Protein AF-A0A6P0RG04-F1 (afdb_monomer_lite)

Structure (mmCIF, N/CA/C/O backbone):
data_AF-A0A6P0RG04-F1
#
_entry.id   AF-A0A6P0RG04-F1
#
loop_
_atom_site.group_PDB
_atom_site.id
_atom_site.type_symbol
_atom_site.label_atom_id
_atom_site.label_alt_id
_atom_site.label_comp_id
_atom_site.label_asym_id
_atom_site.label_entity_id
_atom_site.label_seq_id
_atom_site.pdbx_PDB_ins_code
_atom_site.Cartn_x
_atom_site.Cartn_y
_atom_site.Cartn_z
_atom_site.occupancy
_atom_site.B_iso_or_equiv
_atom_site.auth_seq_id
_atom_site.auth_comp_id
_atom_site.auth_asym_id
_atom_site.auth_atom_id
_atom_site.pdbx_PDB_model_num
ATOM 1 N N . MET A 1 1 ? -10.138 -7.224 -23.443 1.00 35.28 1 MET A N 1
ATOM 2 C CA . MET A 1 1 ? -9.754 -6.508 -22.217 1.00 35.28 1 MET A CA 1
ATOM 3 C C . MET A 1 1 ? -10.280 -7.332 -21.060 1.00 35.28 1 MET A C 1
ATOM 5 O O . MET A 1 1 ? -11.444 -7.213 -20.702 1.00 35.28 1 MET A O 1
ATOM 9 N N . SER A 1 2 ? -9.482 -8.313 -20.652 1.00 28.98 2 SER A N 1
ATOM 10 C CA . SER A 1 2 ? -9.732 -9.214 -19.529 1.00 28.98 2 SER A CA 1
ATOM 11 C C . SER A 1 2 ? -8.756 -8.822 -18.426 1.00 28.98 2 SER A C 1
ATOM 13 O O . SER A 1 2 ? -7.565 -8.833 -18.699 1.00 28.98 2 SER A O 1
ATOM 15 N N . GLU A 1 3 ? -9.289 -8.433 -17.267 1.00 32.06 3 GLU A N 1
ATOM 16 C CA . GLU A 1 3 ? -8.679 -8.424 -15.921 1.00 32.06 3 GLU A CA 1
ATOM 17 C C . GLU A 1 3 ? -7.145 -8.314 -15.797 1.00 32.06 3 GLU A C 1
ATOM 19 O O . GLU A 1 3 ? -6.532 -9.089 -15.076 1.00 32.06 3 GLU A O 1
ATOM 24 N N . VAL A 1 4 ? -6.527 -7.321 -16.439 1.00 37.62 4 VAL A N 1
ATOM 25 C CA . VAL A 1 4 ? -5.230 -6.774 -16.011 1.00 37.62 4 VAL A CA 1
ATOM 26 C C . VAL A 1 4 ? -5.332 -5.258 -16.156 1.00 37.62 4 VAL A C 1
ATOM 28 O O . VAL A 1 4 ? -5.422 -4.762 -17.278 1.00 37.62 4 VAL A O 1
ATOM 31 N N . SER A 1 5 ? -5.488 -4.570 -15.022 1.00 37.62 5 SER A N 1
ATOM 32 C CA . SER A 1 5 ? -5.301 -3.125 -14.784 1.00 37.62 5 SER A CA 1
ATOM 33 C C . SER A 1 5 ? -6.130 -2.711 -13.556 1.00 37.62 5 SER A C 1
ATOM 35 O O . SER A 1 5 ? -7.053 -1.900 -13.652 1.00 37.62 5 SER A O 1
ATOM 37 N N . THR A 1 6 ? -5.838 -3.292 -12.396 1.00 45.31 6 THR A N 1
ATOM 38 C CA . THR A 1 6 ? -5.985 -2.555 -11.136 1.00 45.31 6 THR A CA 1
ATOM 39 C C . THR A 1 6 ? -4.699 -1.744 -10.983 1.00 45.31 6 THR A C 1
ATOM 41 O O . THR A 1 6 ? -3.629 -2.326 -10.880 1.00 45.31 6 THR A O 1
ATOM 44 N N . ASN A 1 7 ? -4.843 -0.424 -11.133 1.00 57.09 7 ASN A N 1
ATOM 45 C CA . ASN A 1 7 ? -3.926 0.647 -10.727 1.00 57.09 7 ASN A CA 1
ATOM 46 C C . ASN A 1 7 ? -2.467 0.587 -11.184 1.00 57.09 7 ASN A C 1
ATOM 48 O O . ASN A 1 7 ? -1.539 0.480 -10.406 1.00 57.09 7 ASN A O 1
ATOM 52 N N . ILE A 1 8 ? -2.268 0.826 -12.476 1.00 71.19 8 ILE A N 1
ATOM 53 C CA . ILE A 1 8 ? -0.954 1.174 -13.029 1.00 71.19 8 ILE A CA 1
ATOM 54 C C . ILE A 1 8 ? -0.539 2.616 -12.628 1.00 71.19 8 ILE A C 1
ATOM 56 O O . ILE A 1 8 ? 0.630 2.970 -12.702 1.00 71.19 8 ILE A O 1
ATOM 60 N N . LEU A 1 9 ? -1.483 3.453 -12.169 1.00 70.38 9 LEU A N 1
ATOM 61 C CA . LEU A 1 9 ? -1.223 4.846 -11.769 1.00 70.38 9 LEU A CA 1
ATOM 62 C C . LEU A 1 9 ? -0.208 4.964 -10.623 1.00 70.38 9 LEU A C 1
ATOM 64 O O . LEU A 1 9 ? 0.582 5.903 -10.614 1.00 70.38 9 LEU A O 1
ATOM 68 N N . SER A 1 10 ? -0.187 4.002 -9.700 1.00 78.69 10 SER A N 1
ATOM 69 C CA . SER A 1 10 ? 0.772 3.966 -8.592 1.00 78.69 10 SER A CA 1
ATOM 70 C C . SER A 1 10 ? 2.215 3.763 -9.050 1.00 78.69 10 SER A C 1
ATOM 72 O O . SER A 1 10 ? 3.135 4.255 -8.401 1.00 78.69 10 SER A O 1
ATOM 74 N N . LEU A 1 11 ? 2.429 3.143 -10.216 1.00 83.12 11 LEU A N 1
ATOM 75 C CA . LEU A 1 11 ? 3.763 2.981 -10.798 1.00 83.12 11 LEU A CA 1
ATOM 76 C C . LEU A 1 11 ? 4.387 4.310 -11.237 1.00 83.12 11 LEU A C 1
ATOM 78 O O . LEU A 1 11 ? 5.584 4.359 -11.488 1.00 83.12 11 LEU A O 1
ATOM 82 N N . SER A 1 12 ? 3.611 5.389 -11.346 1.00 82.25 12 SER A N 1
ATOM 83 C CA . SER A 1 12 ? 4.119 6.698 -11.768 1.00 82.25 12 SER A CA 1
ATOM 84 C C . SER A 1 12 ? 3.649 7.869 -10.915 1.00 82.25 12 SER A C 1
ATOM 86 O O . SER A 1 12 ? 3.909 9.008 -11.283 1.00 82.25 12 SER A O 1
ATOM 88 N N . ALA A 1 13 ? 2.964 7.601 -9.803 1.00 83.06 13 ALA A N 1
ATOM 89 C CA . ALA A 1 13 ? 2.291 8.612 -8.990 1.00 83.06 13 ALA A CA 1
ATOM 90 C C . ALA A 1 13 ? 3.216 9.737 -8.506 1.00 83.06 13 ALA A C 1
ATOM 92 O O . ALA A 1 13 ? 2.811 10.889 -8.477 1.00 83.06 13 ALA A O 1
ATOM 93 N N . VAL A 1 14 ? 4.458 9.393 -8.166 1.00 89.19 14 VAL A N 1
ATOM 94 C CA . VAL A 1 14 ? 5.451 10.306 -7.576 1.00 89.19 14 VAL A CA 1
ATOM 95 C C . VAL A 1 14 ? 6.592 10.639 -8.537 1.00 89.19 14 VAL A C 1
ATOM 97 O O . VAL A 1 14 ? 7.657 11.080 -8.107 1.00 89.19 14 VAL A O 1
ATOM 100 N N . LEU A 1 15 ? 6.422 10.395 -9.845 1.00 90.19 15 LEU A N 1
ATOM 101 C CA . LEU A 1 15 ? 7.426 10.847 -10.805 1.00 90.19 15 LEU A CA 1
ATOM 102 C C . LEU A 1 15 ? 7.491 12.381 -10.775 1.00 90.19 15 LEU A C 1
ATOM 104 O O . LEU A 1 15 ? 6.449 13.030 -10.865 1.00 90.19 15 LEU A O 1
ATOM 108 N N . PRO A 1 16 ? 8.691 12.978 -10.697 1.00 89.12 16 PRO A N 1
ATOM 109 C CA . PRO A 1 16 ? 8.828 14.426 -10.760 1.00 89.12 16 PRO A CA 1
ATOM 110 C C . PRO A 1 16 ? 8.422 14.930 -12.147 1.00 89.12 16 PRO A C 1
ATOM 112 O O . PRO A 1 16 ? 8.787 14.316 -13.142 1.00 89.12 16 PRO A O 1
ATOM 115 N N . ASP A 1 17 ? 7.763 16.087 -12.245 1.00 87.31 17 ASP A N 1
ATOM 116 C CA . ASP A 1 17 ? 7.392 16.691 -13.540 1.00 87.31 17 ASP A CA 1
ATOM 117 C C . ASP A 1 17 ? 8.603 16.931 -14.464 1.00 87.31 17 ASP A C 1
ATOM 119 O O . ASP A 1 17 ? 8.510 16.874 -15.699 1.00 87.31 17 ASP A O 1
ATOM 123 N N . ALA A 1 18 ? 9.749 17.260 -13.864 1.00 89.31 18 ALA A N 1
ATOM 124 C CA . ALA A 1 18 ? 10.991 17.539 -14.562 1.00 89.31 18 ALA A CA 1
ATOM 125 C C . ALA A 1 18 ? 12.217 17.187 -13.713 1.00 89.31 18 ALA A C 1
ATOM 127 O O . ALA A 1 18 ? 12.167 17.232 -12.487 1.00 89.31 18 ALA A O 1
ATOM 128 N N . VAL A 1 19 ? 13.325 16.891 -14.391 1.00 90.62 19 VAL A N 1
ATOM 129 C CA . VAL A 1 19 ? 14.630 16.592 -13.786 1.00 90.62 19 VAL A CA 1
ATOM 130 C C . VAL A 1 19 ? 15.765 17.245 -14.567 1.00 90.62 19 VAL A C 1
ATOM 132 O O . VAL A 1 19 ? 15.716 17.366 -15.793 1.00 90.62 19 VAL A O 1
ATOM 135 N N . GLU A 1 20 ? 16.834 17.602 -13.874 1.00 88.69 20 GLU A N 1
ATOM 136 C CA . GLU A 1 20 ? 18.153 17.843 -14.434 1.00 88.69 20 GLU A CA 1
ATOM 137 C C . GLU A 1 20 ? 18.893 16.514 -14.599 1.00 88.69 20 GLU A C 1
ATOM 139 O O . GLU A 1 20 ? 19.161 15.780 -13.643 1.00 88.69 20 GLU A O 1
ATOM 144 N N . PHE A 1 21 ? 19.296 16.220 -15.832 1.00 86.94 21 PHE A N 1
ATOM 145 C CA . PHE A 1 21 ? 20.006 14.991 -16.145 1.00 86.94 21 PHE A CA 1
ATOM 146 C C . PHE A 1 21 ? 21.264 15.212 -16.977 1.00 86.94 21 PHE A C 1
ATOM 148 O O . PHE A 1 21 ? 21.478 16.244 -17.630 1.00 86.94 21 PHE A O 1
ATOM 155 N N . LYS A 1 22 ? 22.104 14.178 -16.977 1.00 83.31 22 LYS A N 1
ATOM 156 C CA . LYS A 1 22 ? 23.270 14.048 -17.841 1.00 83.31 22 LYS A CA 1
ATOM 157 C C . LYS A 1 22 ? 23.347 12.641 -18.428 1.00 83.31 22 LYS A C 1
ATOM 159 O O . LYS A 1 22 ? 23.185 11.655 -17.721 1.00 83.31 22 LYS A O 1
ATOM 164 N N . ALA A 1 23 ? 23.681 12.552 -19.713 1.00 80.44 23 ALA A N 1
ATOM 165 C CA . ALA A 1 23 ? 24.016 11.299 -20.377 1.00 80.44 23 ALA A CA 1
ATOM 166 C C . ALA A 1 23 ? 25.523 11.020 -20.284 1.00 80.44 23 ALA A C 1
ATOM 168 O O . ALA A 1 23 ? 26.365 11.909 -20.449 1.00 80.44 23 ALA A O 1
ATOM 169 N N . ILE A 1 24 ? 25.866 9.766 -20.026 1.00 79.50 24 ILE A N 1
ATOM 170 C CA . ILE A 1 24 ? 27.226 9.253 -19.907 1.00 79.50 24 ILE A CA 1
ATOM 171 C C . ILE A 1 24 ? 27.343 8.082 -20.868 1.00 79.50 24 ILE A C 1
ATOM 173 O O . ILE A 1 24 ? 26.460 7.232 -20.932 1.00 79.50 24 ILE A O 1
ATOM 177 N N . TYR A 1 25 ? 28.432 8.025 -21.627 1.00 75.06 25 TYR A N 1
ATOM 178 C CA . TYR A 1 25 ? 28.573 6.962 -22.610 1.00 75.06 25 TYR A CA 1
ATOM 179 C C . TYR A 1 25 ? 28.880 5.673 -21.884 1.00 75.06 25 TYR A C 1
ATOM 181 O O . TYR A 1 25 ? 29.843 5.627 -21.111 1.00 75.06 25 TYR A O 1
ATOM 189 N N . ASP A 1 26 ? 28.098 4.642 -22.170 1.00 71.50 26 ASP A N 1
ATOM 190 C CA . ASP A 1 26 ? 28.355 3.308 -21.670 1.00 71.50 26 ASP A CA 1
ATOM 191 C C . ASP A 1 26 ? 28.505 2.332 -22.838 1.00 71.50 26 ASP A C 1
ATOM 193 O O . ASP A 1 26 ? 27.856 2.443 -23.870 1.00 71.50 26 ASP A O 1
ATOM 197 N N . GLN A 1 27 ? 29.431 1.392 -22.691 1.00 65.06 27 GLN A N 1
ATOM 198 C CA . GLN A 1 27 ? 29.544 0.228 -23.577 1.00 65.06 27 GLN A CA 1
ATOM 199 C C . GLN A 1 27 ? 29.311 -1.075 -22.797 1.00 65.06 27 GLN A C 1
ATOM 201 O O . GLN A 1 27 ? 29.780 -2.142 -23.201 1.00 65.06 27 GLN A O 1
ATOM 206 N N . GLY A 1 28 ? 28.679 -0.965 -21.628 1.00 73.81 28 GLY A N 1
ATOM 207 C CA . GLY A 1 28 ? 28.326 -2.044 -20.725 1.00 73.81 28 GLY A CA 1
ATOM 208 C C . GLY A 1 28 ? 26.950 -2.628 -21.033 1.00 73.81 28 GLY A C 1
ATOM 209 O O . GLY A 1 28 ? 26.770 -3.295 -22.052 1.00 73.81 28 GLY A O 1
ATOM 210 N N . ASN A 1 29 ? 26.018 -2.443 -20.097 1.00 78.06 29 ASN A N 1
ATOM 211 C CA . ASN A 1 29 ? 24.708 -3.103 -20.102 1.00 78.06 29 ASN A CA 1
ATOM 212 C C . ASN A 1 29 ? 23.659 -2.353 -20.932 1.00 78.06 29 ASN A C 1
ATOM 214 O O . ASN A 1 29 ? 22.742 -2.981 -21.457 1.00 78.06 29 ASN A O 1
ATOM 218 N N . SER A 1 30 ? 23.831 -1.042 -21.082 1.00 80.56 30 SER A N 1
ATOM 219 C CA . SER A 1 30 ? 22.948 -0.147 -21.823 1.00 80.56 30 SER A CA 1
ATOM 220 C C . SER A 1 30 ? 23.706 0.652 -22.878 1.00 80.56 30 SER A C 1
ATOM 222 O O . SER A 1 30 ? 24.930 0.549 -23.007 1.00 80.56 30 SER A O 1
ATOM 224 N N . PHE A 1 31 ? 22.963 1.411 -23.686 1.00 80.25 31 PHE A N 1
ATOM 225 C CA . PHE A 1 31 ? 23.558 2.264 -24.709 1.00 80.25 31 PHE A CA 1
ATOM 226 C C . PHE A 1 31 ? 24.192 3.524 -24.109 1.00 80.25 31 PHE A C 1
ATOM 228 O O . PHE A 1 31 ? 25.266 3.959 -24.530 1.00 80.25 31 PHE A O 1
ATOM 235 N N . ILE A 1 32 ? 23.523 4.107 -23.115 1.00 82.88 32 ILE A N 1
ATOM 236 C CA . ILE A 1 32 ? 23.996 5.249 -22.339 1.00 82.88 32 ILE A CA 1
ATOM 237 C C . ILE A 1 32 ? 23.601 5.051 -20.885 1.00 82.88 32 ILE A C 1
ATOM 239 O O . ILE A 1 32 ? 22.568 4.464 -20.597 1.00 82.88 32 ILE A O 1
ATOM 243 N N . ASN A 1 33 ? 24.370 5.627 -19.974 1.00 87.56 33 ASN A N 1
ATOM 244 C CA . ASN A 1 33 ? 23.922 5.824 -18.608 1.00 87.56 33 ASN A CA 1
ATOM 245 C C . ASN A 1 33 ? 23.305 7.215 -18.464 1.00 87.56 33 ASN A C 1
ATOM 247 O O . ASN A 1 33 ? 23.860 8.196 -18.962 1.00 87.56 33 ASN A O 1
ATOM 251 N N . ILE A 1 34 ? 22.193 7.307 -17.747 1.00 88.31 34 ILE A N 1
ATOM 252 C CA . ILE A 1 34 ? 21.555 8.556 -17.345 1.00 88.31 34 ILE A CA 1
ATOM 253 C C . ILE A 1 34 ? 21.839 8.811 -15.871 1.00 88.31 34 ILE A C 1
ATOM 255 O O . ILE A 1 34 ? 21.571 7.965 -15.026 1.00 88.31 34 ILE A O 1
ATOM 259 N N . GLU A 1 35 ? 22.402 9.978 -15.576 1.00 89.56 35 GLU A N 1
ATOM 260 C CA . GLU A 1 35 ? 22.612 10.495 -14.227 1.00 89.56 35 GLU A CA 1
ATOM 261 C C . GLU A 1 35 ? 21.576 11.590 -13.954 1.00 89.56 35 GLU A C 1
ATOM 263 O O . GLU A 1 35 ? 21.646 12.649 -14.581 1.00 89.56 35 GLU A O 1
ATOM 268 N N . ILE A 1 36 ? 20.628 11.340 -13.046 1.00 90.56 36 ILE A N 1
ATOM 269 C CA . ILE A 1 36 ? 19.731 12.379 -12.515 1.00 90.56 36 ILE A CA 1
ATOM 270 C C . ILE A 1 36 ? 20.431 13.106 -11.371 1.00 90.56 36 ILE A C 1
ATOM 272 O O . ILE A 1 36 ? 21.039 12.468 -10.506 1.00 90.56 36 ILE A O 1
ATOM 276 N N . LEU A 1 37 ? 20.376 14.436 -11.393 1.00 89.00 37 LEU A N 1
ATOM 277 C CA . LEU A 1 37 ? 21.220 15.303 -10.570 1.00 89.00 37 LEU A CA 1
ATOM 278 C C . LEU A 1 37 ? 20.468 16.020 -9.447 1.00 89.00 37 LEU A C 1
ATOM 280 O O . LEU A 1 37 ? 21.091 16.387 -8.450 1.00 89.00 37 LEU A O 1
ATOM 284 N N . ASP A 1 38 ? 19.173 16.255 -9.621 1.00 87.81 38 ASP A N 1
ATOM 285 C CA . ASP A 1 38 ? 18.370 17.171 -8.807 1.00 87.81 38 ASP A CA 1
ATOM 286 C C . ASP A 1 38 ? 17.169 16.514 -8.118 1.00 87.81 38 ASP A C 1
ATOM 288 O O . ASP A 1 38 ? 16.425 17.205 -7.425 1.00 87.81 38 ASP A O 1
ATOM 292 N N . ASP A 1 39 ? 17.036 15.192 -8.222 1.00 87.38 39 ASP A N 1
ATOM 293 C CA . ASP A 1 39 ? 16.036 14.428 -7.484 1.00 87.38 39 ASP A CA 1
ATOM 294 C C . ASP A 1 39 ? 16.669 13.740 -6.256 1.00 87.38 39 ASP A C 1
ATOM 296 O O . ASP A 1 39 ? 17.666 13.020 -6.404 1.00 87.38 39 ASP A O 1
ATOM 300 N N . PRO A 1 40 ? 16.154 13.968 -5.034 1.00 82.50 40 PRO A N 1
ATOM 301 C CA . PRO A 1 40 ? 16.720 13.389 -3.820 1.00 82.50 40 PRO A CA 1
ATOM 302 C C . PRO A 1 40 ? 16.504 11.875 -3.688 1.00 82.50 40 PRO A C 1
ATOM 304 O O . PRO A 1 40 ? 17.283 11.253 -2.968 1.00 82.50 40 PRO A O 1
ATOM 307 N N . ILE A 1 41 ? 15.497 11.305 -4.358 1.00 81.94 41 ILE A N 1
ATOM 308 C CA . ILE A 1 41 ? 15.076 9.902 -4.223 1.00 81.94 41 ILE A CA 1
ATOM 309 C C . ILE A 1 41 ? 15.420 9.112 -5.495 1.00 81.94 41 ILE A C 1
ATOM 311 O O . ILE A 1 41 ? 16.053 8.061 -5.450 1.00 81.94 41 ILE A O 1
ATOM 315 N N . LEU A 1 42 ? 15.072 9.648 -6.666 1.00 84.75 42 LEU A N 1
ATOM 316 C CA . LEU A 1 42 ? 15.360 9.067 -7.981 1.00 84.75 42 LEU A CA 1
ATOM 317 C C . LEU A 1 42 ? 16.721 9.501 -8.546 1.00 84.75 42 LEU A C 1
ATOM 319 O O . LEU A 1 42 ? 17.035 9.199 -9.705 1.00 84.75 42 LEU A O 1
ATOM 323 N N . GLY A 1 43 ? 17.524 10.232 -7.774 1.00 87.56 43 GLY A N 1
ATOM 324 C CA . GLY A 1 43 ? 18.860 10.676 -8.159 1.00 87.56 43 GLY A CA 1
ATOM 325 C C . GLY A 1 43 ? 19.833 9.523 -8.428 1.00 87.56 43 GLY A C 1
ATOM 326 O O . GLY A 1 43 ? 19.678 8.402 -7.948 1.00 87.56 43 GLY A O 1
ATOM 327 N N . GLY A 1 44 ? 20.888 9.802 -9.194 1.00 88.88 44 GLY A N 1
ATOM 328 C CA . GLY A 1 44 ? 21.964 8.843 -9.459 1.00 88.88 44 GLY A CA 1
ATOM 329 C C . GLY A 1 44 ? 21.970 8.261 -10.871 1.00 88.88 44 GLY A C 1
ATOM 330 O O . GLY A 1 44 ? 21.258 8.718 -11.763 1.00 88.88 44 GLY A O 1
ATOM 331 N N . VAL A 1 45 ? 22.862 7.286 -11.082 1.00 89.88 45 VAL A N 1
ATOM 332 C CA . VAL A 1 45 ? 23.214 6.744 -12.404 1.00 89.88 45 VAL A CA 1
ATOM 333 C C . VAL A 1 45 ? 22.450 5.455 -12.684 1.00 89.88 45 VAL A C 1
ATOM 335 O O . VAL A 1 45 ? 22.496 4.530 -11.875 1.00 89.88 45 VAL A O 1
ATOM 338 N N . ARG A 1 46 ? 21.824 5.372 -13.856 1.00 90.56 46 ARG A N 1
ATOM 339 C CA . ARG A 1 46 ? 21.047 4.217 -14.320 1.00 90.56 46 ARG A CA 1
ATOM 340 C C . ARG A 1 46 ? 21.195 3.986 -15.816 1.00 90.56 46 ARG A C 1
ATOM 342 O O . ARG A 1 46 ? 21.611 4.883 -16.545 1.00 90.56 46 ARG A O 1
ATOM 349 N N . ASP A 1 47 ? 20.820 2.790 -16.247 1.00 90.38 47 ASP A N 1
ATOM 350 C CA . ASP A 1 47 ? 20.778 2.406 -17.654 1.00 90.38 47 ASP A CA 1
ATOM 351 C C . ASP A 1 47 ? 19.775 3.273 -18.439 1.00 90.38 47 ASP A C 1
ATOM 353 O O . ASP A 1 47 ? 18.735 3.698 -17.917 1.00 90.38 47 ASP A O 1
ATOM 357 N N . GLY A 1 48 ? 20.100 3.549 -19.701 1.00 89.25 48 GLY A N 1
ATOM 358 C CA . GLY A 1 48 ? 19.256 4.334 -20.589 1.00 89.25 48 GLY A CA 1
ATOM 359 C C . GLY A 1 48 ? 19.440 4.045 -22.078 1.00 89.25 48 GLY A C 1
ATOM 360 O O . GLY A 1 48 ? 20.436 3.467 -22.528 1.00 89.25 48 GLY A O 1
ATOM 361 N N . TRP A 1 49 ? 18.436 4.468 -22.847 1.00 89.06 49 TRP A N 1
ATOM 362 C CA . TRP A 1 49 ? 18.273 4.119 -24.260 1.00 89.06 49 TRP A CA 1
ATOM 363 C C . TRP A 1 49 ? 17.761 5.295 -25.081 1.00 89.06 49 TRP A C 1
ATOM 365 O O . TRP A 1 49 ? 16.898 6.047 -24.643 1.00 89.06 49 TRP A O 1
ATOM 375 N N . CYS A 1 50 ? 18.259 5.447 -26.298 1.00 86.25 50 CYS A N 1
ATOM 376 C CA . CYS A 1 50 ? 17.797 6.470 -27.231 1.00 86.25 50 CYS A CA 1
ATOM 377 C C . CYS A 1 50 ? 16.521 6.004 -27.952 1.00 86.25 50 CYS A C 1
ATOM 379 O O . CYS A 1 50 ? 16.401 4.821 -28.255 1.00 86.25 50 CYS A O 1
ATOM 381 N N . ILE A 1 51 ? 15.576 6.906 -28.239 1.00 83.12 51 ILE A N 1
ATOM 382 C CA . ILE A 1 51 ? 14.327 6.535 -28.938 1.00 83.12 51 ILE A CA 1
ATOM 383 C C . ILE A 1 51 ? 14.320 6.932 -30.415 1.00 83.12 51 ILE A C 1
ATOM 385 O O . ILE A 1 51 ? 13.926 6.128 -31.243 1.00 83.12 51 ILE A O 1
ATOM 389 N N . ASP A 1 52 ? 14.766 8.141 -30.738 1.00 77.69 52 ASP A N 1
ATOM 390 C CA . ASP A 1 52 ? 14.742 8.681 -32.101 1.00 77.69 52 ASP A CA 1
ATOM 391 C C . ASP A 1 52 ? 15.967 8.201 -32.901 1.00 77.69 52 ASP A C 1
ATOM 393 O O . ASP A 1 52 ? 17.100 8.340 -32.423 1.00 77.69 52 ASP A O 1
ATOM 397 N N . THR A 1 53 ? 15.733 7.592 -34.065 1.00 73.62 53 THR A N 1
ATOM 398 C CA . THR A 1 53 ? 16.749 7.122 -35.023 1.00 73.62 53 THR A CA 1
ATOM 399 C C . THR A 1 53 ? 17.135 8.167 -36.065 1.00 73.62 53 THR A C 1
ATOM 401 O O . THR A 1 53 ? 18.243 8.126 -36.602 1.00 73.62 53 THR A O 1
ATOM 404 N N . ASP A 1 54 ? 16.250 9.114 -36.361 1.00 69.19 54 ASP A N 1
ATOM 405 C CA . ASP A 1 54 ? 16.465 10.173 -37.345 1.00 69.19 54 ASP A CA 1
ATOM 406 C C . ASP A 1 54 ? 17.418 11.258 -36.829 1.00 69.19 54 ASP A C 1
ATOM 408 O O . ASP A 1 54 ? 17.874 12.121 -37.594 1.00 69.19 54 ASP A O 1
ATOM 412 N N . ARG A 1 55 ? 17.744 11.217 -35.534 1.00 70.50 55 ARG A N 1
ATOM 413 C CA . ARG A 1 55 ? 18.640 12.169 -34.887 1.00 70.50 55 ARG A CA 1
ATOM 414 C C . ARG A 1 55 ? 20.028 11.611 -34.669 1.00 70.50 55 ARG A C 1
ATOM 416 O O . ARG A 1 55 ? 20.249 10.553 -34.080 1.00 70.50 55 ARG A O 1
ATOM 423 N N . ASP A 1 56 ? 20.993 12.409 -35.111 1.00 59.44 56 ASP A N 1
ATOM 424 C CA . ASP A 1 56 ? 22.382 12.169 -34.786 1.00 59.44 56 ASP A CA 1
ATOM 425 C C . ASP A 1 56 ? 22.564 12.281 -33.276 1.00 59.44 56 ASP A C 1
ATOM 427 O O . ASP A 1 56 ? 22.173 13.246 -32.623 1.00 59.44 56 ASP A O 1
ATOM 431 N N . ILE A 1 57 ? 23.249 11.293 -32.723 1.00 60.91 57 ILE A N 1
ATOM 432 C CA . ILE A 1 57 ? 23.708 11.317 -31.346 1.00 60.91 57 ILE A CA 1
ATOM 433 C C . ILE A 1 57 ? 24.968 12.201 -31.307 1.00 60.91 57 ILE A C 1
ATOM 435 O O . ILE A 1 57 ? 26.085 11.711 -31.134 1.00 60.91 57 ILE A O 1
ATOM 439 N N . ASP A 1 58 ? 24.817 13.510 -31.566 1.00 55.72 58 ASP A N 1
ATOM 440 C CA . ASP A 1 58 ? 25.919 14.476 -31.502 1.00 55.72 58 ASP A CA 1
ATOM 441 C C . ASP A 1 58 ? 26.185 14.834 -30.031 1.00 55.72 58 ASP A C 1
ATOM 443 O O . ASP A 1 58 ? 25.342 15.480 -29.396 1.00 55.72 58 ASP A O 1
ATOM 447 N N . PRO A 1 59 ? 27.376 14.500 -29.494 1.00 49.44 59 PRO A N 1
ATOM 448 C CA . PRO A 1 59 ? 27.792 14.871 -28.145 1.00 49.44 59 PRO A CA 1
ATOM 449 C C . PRO A 1 59 ? 27.665 16.385 -27.835 1.00 49.44 59 PRO A C 1
ATOM 451 O O . PRO A 1 59 ? 27.686 16.794 -26.678 1.00 49.44 59 PRO A O 1
ATOM 454 N N . GLY A 1 60 ? 27.615 17.272 -28.830 1.00 48.88 60 GLY A N 1
ATOM 455 C CA . GLY A 1 60 ? 27.614 18.723 -28.622 1.00 48.88 60 GLY A CA 1
ATOM 456 C C . GLY A 1 60 ? 26.271 19.446 -28.740 1.00 48.88 60 GLY A C 1
ATOM 457 O O . GLY A 1 60 ? 26.211 20.605 -28.321 1.00 48.88 60 GLY A O 1
ATOM 458 N N . LEU A 1 61 ? 25.249 18.834 -29.343 1.00 51.25 61 LEU A N 1
ATOM 459 C CA . LEU A 1 61 ? 24.039 19.537 -29.803 1.00 51.25 61 LEU A CA 1
ATOM 460 C C . LEU A 1 61 ? 22.741 18.792 -29.467 1.00 51.25 61 LEU A C 1
ATOM 462 O O . LEU A 1 61 ? 21.793 19.432 -29.007 1.00 51.25 61 LEU A O 1
ATOM 466 N N . ASP A 1 62 ? 22.746 17.464 -29.602 1.00 52.53 62 ASP A N 1
ATOM 467 C CA . ASP A 1 62 ? 21.521 16.655 -29.636 1.00 52.53 62 ASP A CA 1
ATOM 468 C C . ASP A 1 62 ? 21.430 15.676 -28.450 1.00 52.53 62 ASP A C 1
ATOM 470 O O . ASP A 1 62 ? 20.332 15.349 -27.996 1.00 52.53 62 ASP A O 1
ATOM 474 N N . LEU A 1 63 ? 22.583 15.307 -27.869 1.00 54.09 63 LEU A N 1
ATOM 475 C CA . LEU A 1 63 ? 22.721 14.638 -26.573 1.00 54.09 63 LEU A CA 1
ATOM 476 C C . LEU A 1 63 ? 23.900 15.220 -25.763 1.00 54.09 63 LEU A C 1
ATOM 478 O O . LEU A 1 63 ? 24.864 15.723 -26.342 1.00 54.09 63 LEU A O 1
ATOM 482 N N . PRO A 1 64 ? 23.878 15.137 -24.419 1.00 48.59 64 PRO A N 1
ATOM 483 C CA . PRO A 1 64 ? 24.980 15.588 -23.570 1.00 48.59 64 PRO A CA 1
ATOM 484 C C . PRO A 1 64 ? 26.320 14.936 -23.945 1.00 48.59 64 PRO A C 1
ATOM 486 O O . PRO A 1 64 ? 26.414 13.724 -24.120 1.00 48.59 64 PRO A O 1
ATOM 489 N N . ASN A 1 65 ? 27.383 15.743 -24.020 1.00 48.00 65 ASN A N 1
ATOM 490 C CA . ASN A 1 65 ? 28.726 15.325 -24.438 1.00 48.00 65 ASN A CA 1
ATOM 491 C C . ASN A 1 65 ? 29.222 14.082 -23.700 1.00 48.00 65 ASN A C 1
ATOM 493 O O . ASN A 1 65 ? 29.583 14.136 -22.524 1.00 48.00 65 ASN A O 1
ATOM 497 N N . PHE A 1 66 ? 29.357 12.993 -24.449 1.00 53.91 66 PHE A N 1
ATOM 498 C CA . PHE A 1 66 ? 29.577 11.648 -23.940 1.00 53.91 66 PHE A CA 1
ATOM 499 C C . PHE A 1 66 ? 30.831 11.405 -23.090 1.00 53.91 66 PHE A C 1
ATOM 501 O O . PHE A 1 66 ? 30.942 10.331 -22.516 1.00 53.91 66 PHE A O 1
ATOM 508 N N . ASN A 1 67 ? 31.781 12.343 -22.972 1.00 45.19 67 ASN A N 1
ATOM 509 C CA . ASN A 1 67 ? 33.063 12.090 -22.293 1.00 45.19 67 ASN A CA 1
ATOM 510 C C . ASN A 1 67 ? 33.778 13.330 -21.694 1.00 45.19 67 ASN A C 1
ATOM 512 O O . ASN A 1 67 ? 34.992 13.296 -21.479 1.00 45.19 67 ASN A O 1
ATOM 516 N N . THR A 1 68 ? 33.079 14.427 -21.382 1.00 47.22 68 THR A N 1
ATOM 517 C CA . THR A 1 68 ? 33.667 15.587 -20.660 1.00 47.22 68 THR A CA 1
ATOM 518 C C . THR A 1 68 ? 32.705 16.137 -19.606 1.00 47.22 68 THR A C 1
ATOM 520 O O . THR A 1 68 ? 31.519 15.852 -19.706 1.00 47.22 68 THR A O 1
ATOM 523 N N . GLU A 1 69 ? 33.200 16.885 -18.596 1.00 48.28 69 GLU A N 1
ATOM 524 C CA . GLU A 1 69 ? 32.381 17.736 -17.696 1.00 48.28 69 GLU A CA 1
ATOM 525 C C . GLU A 1 69 ? 31.323 18.446 -18.552 1.00 48.28 69 GLU A C 1
ATOM 527 O O . GLU A 1 69 ? 31.647 19.318 -19.358 1.00 48.28 69 GLU A O 1
ATOM 532 N N . GLY A 1 70 ? 30.107 17.911 -18.498 1.00 56.31 70 GLY A N 1
ATOM 533 C CA . GLY A 1 70 ? 29.179 17.883 -19.620 1.00 56.31 70 GLY A CA 1
ATOM 534 C C . GLY A 1 70 ? 27.932 18.661 -19.278 1.00 56.31 70 GLY A C 1
ATOM 535 O O . GLY A 1 70 ? 27.535 18.715 -18.119 1.00 56.31 70 GLY A O 1
ATOM 536 N N . THR A 1 71 ? 27.381 19.298 -20.298 1.00 65.56 71 THR A N 1
ATOM 537 C CA . THR A 1 71 ? 26.147 20.071 -20.260 1.00 65.56 71 THR A CA 1
ATOM 538 C C . THR A 1 71 ? 25.048 19.293 -19.534 1.00 65.56 71 THR A C 1
ATOM 540 O O . THR A 1 71 ? 24.725 18.177 -19.933 1.00 65.56 71 THR A O 1
ATOM 543 N N . THR A 1 72 ? 24.518 19.876 -18.463 1.00 76.19 72 THR A N 1
ATOM 544 C CA . THR A 1 72 ? 23.277 19.446 -17.810 1.00 76.19 72 THR A CA 1
ATOM 545 C C . THR A 1 72 ? 22.096 19.905 -18.656 1.00 76.19 72 THR A C 1
ATOM 547 O O . THR A 1 72 ? 22.140 21.010 -19.205 1.00 76.19 72 THR A O 1
ATOM 550 N N . TYR A 1 73 ? 21.065 19.074 -18.757 1.00 76.69 73 TYR A N 1
ATOM 551 C CA . TYR A 1 73 ? 19.818 19.407 -19.439 1.00 76.69 73 TYR A CA 1
ATOM 552 C C . TYR A 1 73 ? 18.664 19.236 -18.469 1.00 76.69 73 TYR A C 1
ATOM 554 O O . TYR A 1 73 ? 18.636 18.253 -17.733 1.00 76.69 73 TYR A O 1
ATOM 562 N N . SER A 1 74 ? 17.703 20.150 -18.520 1.00 83.81 74 SER A N 1
ATOM 563 C CA . SER A 1 74 ? 16.378 19.894 -17.970 1.00 83.81 74 SER A CA 1
ATOM 564 C C . SER A 1 74 ? 15.637 18.943 -18.912 1.00 83.81 74 SER A C 1
ATOM 566 O O . SER A 1 74 ? 15.769 19.044 -20.135 1.00 83.81 74 SER A O 1
ATOM 568 N N . ALA A 1 75 ? 14.862 18.016 -18.367 1.00 86.56 75 ALA A N 1
ATOM 569 C CA . ALA A 1 75 ? 13.942 17.169 -19.111 1.00 86.56 75 ALA A CA 1
ATOM 570 C C . ALA A 1 75 ? 12.605 17.099 -18.397 1.00 86.56 75 ALA A C 1
ATOM 572 O O . ALA A 1 75 ? 12.565 16.996 -17.177 1.00 86.56 75 ALA A O 1
ATOM 573 N N . LYS A 1 76 ? 11.525 17.081 -19.177 1.00 87.88 76 LYS A N 1
ATOM 574 C CA . LYS A 1 76 ? 10.230 16.625 -18.680 1.00 87.88 76 LYS A CA 1
ATOM 575 C C . LYS A 1 76 ? 10.234 15.111 -18.569 1.00 87.88 76 LYS A C 1
ATOM 577 O O . LYS A 1 76 ? 10.831 14.435 -19.414 1.00 87.88 76 LYS A O 1
ATOM 582 N N . VAL A 1 77 ? 9.549 14.607 -17.559 1.00 89.88 77 VAL A N 1
ATOM 583 C CA . VAL A 1 77 ? 9.471 13.181 -17.260 1.00 89.88 77 VAL A CA 1
ATOM 584 C C . VAL A 1 77 ? 8.085 12.679 -17.621 1.00 89.88 77 VAL A C 1
ATOM 586 O O . VAL A 1 77 ? 7.091 13.337 -17.329 1.00 89.88 77 VAL A O 1
ATOM 589 N N . PHE A 1 78 ? 8.032 11.518 -18.263 1.00 89.00 78 PHE A N 1
ATOM 590 C CA . PHE A 1 78 ? 6.785 10.813 -18.514 1.00 89.00 78 PHE A CA 1
ATOM 591 C C . PHE A 1 78 ? 6.931 9.329 -18.190 1.00 89.00 78 PHE A C 1
ATOM 593 O O . PHE A 1 78 ? 7.968 8.717 -18.445 1.00 89.00 78 PHE A O 1
ATOM 600 N N . SER A 1 79 ? 5.878 8.721 -17.670 1.00 88.81 79 SER A N 1
ATOM 601 C CA . SER A 1 79 ? 5.761 7.277 -17.528 1.00 88.81 79 SER A CA 1
ATOM 602 C C . SER A 1 79 ? 5.441 6.613 -18.867 1.00 88.81 79 SER A C 1
ATOM 604 O O . SER A 1 79 ? 4.763 7.162 -19.735 1.00 88.81 79 SER A O 1
ATOM 606 N N . THR A 1 80 ? 5.887 5.371 -19.037 1.00 87.56 80 THR A N 1
ATOM 607 C CA . THR A 1 80 ? 5.453 4.529 -20.164 1.00 87.56 80 THR A CA 1
ATOM 608 C C . THR A 1 80 ? 4.020 4.016 -20.026 1.00 87.56 80 THR A C 1
ATOM 610 O O . THR A 1 80 ? 3.482 3.441 -20.972 1.00 87.56 80 THR A O 1
ATOM 613 N N . TYR A 1 81 ? 3.396 4.243 -18.871 1.00 84.38 81 TYR A N 1
ATOM 614 C CA . TYR A 1 81 ? 2.055 3.779 -18.546 1.00 84.38 81 TYR A CA 1
ATOM 615 C C . TYR A 1 81 ? 0.974 4.865 -18.545 1.00 84.38 81 TYR A C 1
ATOM 617 O O . TYR A 1 81 ? -0.212 4.554 -18.402 1.00 84.38 81 TYR A O 1
ATOM 625 N N . GLU A 1 82 ? 1.354 6.126 -18.724 1.00 80.69 82 GLU A N 1
ATOM 626 C CA . GLU A 1 82 ? 0.409 7.232 -18.851 1.00 80.69 82 GLU A CA 1
ATOM 627 C C . GLU A 1 82 ? 0.124 7.589 -20.317 1.00 80.69 82 GLU A C 1
ATOM 629 O O . GLU A 1 82 ? 0.809 7.159 -21.248 1.00 80.69 82 GLU A O 1
ATOM 634 N N . GLU A 1 83 ? -0.934 8.369 -20.549 1.00 82.94 83 GLU A N 1
ATOM 635 C CA . GLU A 1 83 ? -1.243 8.854 -21.893 1.00 82.94 83 GLU A CA 1
ATOM 636 C C . GLU A 1 83 ? -0.231 9.930 -22.301 1.00 82.94 83 GLU A C 1
ATOM 638 O O . GLU A 1 83 ? -0.252 11.049 -21.787 1.00 82.94 83 GLU A O 1
ATOM 643 N N . LEU A 1 84 ? 0.631 9.604 -23.266 1.00 84.06 84 LEU A N 1
ATOM 644 C CA . LEU A 1 84 ? 1.624 10.555 -23.751 1.00 84.06 84 LEU A CA 1
ATOM 645 C C . LEU A 1 84 ? 0.977 11.767 -24.445 1.00 84.06 84 LEU A C 1
ATOM 647 O O . LEU A 1 84 ? 0.043 11.610 -25.245 1.00 84.06 84 LEU A O 1
ATOM 651 N N . PRO A 1 85 ? 1.515 12.983 -24.231 1.00 85.06 85 PRO A N 1
ATOM 652 C CA . PRO A 1 85 ? 1.141 14.158 -25.004 1.00 85.06 85 PRO A CA 1
ATOM 653 C C . PRO A 1 85 ? 1.230 13.912 -26.515 1.00 85.06 85 PRO A C 1
ATOM 655 O O . PRO A 1 85 ? 2.203 13.356 -27.016 1.00 85.06 85 PRO A O 1
ATOM 658 N N . GLN A 1 86 ? 0.249 14.405 -27.279 1.00 84.81 86 GLN A N 1
ATOM 659 C CA . GLN A 1 86 ? 0.220 14.254 -28.747 1.00 84.81 86 GLN A CA 1
ATOM 660 C C . GLN A 1 86 ? 1.438 14.861 -29.455 1.00 84.81 86 GLN A C 1
ATOM 662 O O . GLN A 1 86 ? 1.760 14.485 -30.573 1.00 84.81 86 GLN A O 1
ATOM 667 N N . GLU A 1 87 ? 2.104 15.814 -28.812 1.00 81.00 87 GLU A N 1
ATOM 668 C CA . GLU A 1 87 ? 3.346 16.429 -29.278 1.00 81.00 87 GLU A CA 1
ATOM 669 C C . GLU A 1 87 ? 4.579 15.527 -29.154 1.00 81.00 87 GLU A C 1
ATOM 671 O O . GLU A 1 87 ? 5.611 15.891 -29.702 1.00 81.00 87 GLU A O 1
ATOM 676 N N . LEU A 1 88 ? 4.471 14.371 -28.485 1.00 81.25 88 LEU A N 1
ATOM 677 C CA . LEU A 1 88 ? 5.497 13.323 -28.435 1.00 81.25 88 LEU A CA 1
ATOM 678 C C . LEU A 1 88 ? 5.238 12.178 -29.422 1.00 81.25 88 LEU A C 1
ATOM 680 O O . LEU A 1 88 ? 6.066 11.277 -29.523 1.00 81.25 88 LEU A O 1
ATOM 684 N N . ILE A 1 89 ? 4.105 12.188 -30.132 1.00 84.50 89 ILE A N 1
ATOM 685 C CA . ILE A 1 89 ? 3.671 11.076 -30.984 1.00 84.50 89 ILE A CA 1
ATOM 686 C C . ILE A 1 89 ? 3.740 11.477 -32.460 1.00 84.50 89 ILE A C 1
ATOM 688 O O . ILE A 1 89 ? 3.086 12.433 -32.885 1.00 84.50 89 ILE A O 1
ATOM 692 N N . GLY A 1 90 ? 4.457 10.692 -33.263 1.00 79.50 90 GLY A N 1
ATOM 693 C CA . GLY A 1 90 ? 4.541 10.864 -34.716 1.00 79.50 90 GLY A CA 1
ATOM 694 C C . GLY A 1 90 ? 5.966 10.801 -35.257 1.00 79.50 90 GLY A C 1
ATOM 695 O O . GLY A 1 90 ? 6.893 10.530 -34.505 1.00 79.50 90 GLY A O 1
ATOM 696 N N . GLU A 1 91 ? 6.099 11.047 -36.567 1.00 74.44 91 GLU A N 1
ATOM 697 C CA . GLU A 1 91 ? 7.373 10.936 -37.300 1.00 74.44 91 GLU A CA 1
ATOM 698 C C . GLU A 1 91 ? 8.497 11.752 -36.637 1.00 74.44 91 GLU A C 1
ATOM 700 O O . GLU A 1 91 ? 8.310 12.948 -36.371 1.00 74.44 91 GLU A O 1
ATOM 705 N N . GLY A 1 92 ? 9.646 11.111 -36.393 1.00 67.94 92 GLY A N 1
ATOM 706 C CA . GLY A 1 92 ? 10.814 11.720 -35.737 1.00 67.94 92 GLY A CA 1
ATOM 707 C C . GLY A 1 92 ? 10.632 12.009 -34.238 1.00 67.94 92 GLY A C 1
ATOM 708 O O . GLY A 1 92 ? 11.201 12.976 -33.722 1.00 67.94 92 GLY A O 1
ATOM 709 N N . LEU A 1 93 ? 9.756 11.252 -33.565 1.00 78.69 93 LEU A N 1
ATOM 710 C CA . LEU A 1 93 ? 9.499 11.260 -32.117 1.00 78.69 93 LEU A CA 1
ATOM 711 C C . LEU A 1 93 ? 9.199 9.816 -31.652 1.00 78.69 93 LEU A C 1
ATOM 713 O O . LEU A 1 93 ? 9.970 8.910 -31.938 1.00 78.69 93 LEU A O 1
ATOM 717 N N . ILE A 1 94 ? 8.104 9.570 -30.919 1.00 85.94 94 ILE A N 1
ATOM 718 C CA . ILE A 1 94 ? 7.633 8.213 -30.610 1.00 85.94 94 ILE A CA 1
ATOM 719 C C . ILE A 1 94 ? 6.594 7.827 -31.666 1.00 85.94 94 ILE A C 1
ATOM 721 O O . ILE A 1 94 ? 5.433 8.241 -31.606 1.00 85.94 94 ILE A O 1
ATOM 725 N N . GLU A 1 95 ? 7.001 7.032 -32.652 1.00 87.31 95 GLU A N 1
ATOM 726 C CA . GLU A 1 95 ? 6.128 6.642 -33.763 1.00 87.31 95 GLU A CA 1
ATOM 727 C C . GLU A 1 95 ? 5.172 5.501 -33.415 1.00 87.31 95 GLU A C 1
ATOM 729 O O . GLU A 1 95 ? 4.051 5.450 -33.930 1.00 87.31 95 GLU A O 1
ATOM 734 N N . LYS A 1 96 ? 5.609 4.590 -32.538 1.00 89.56 96 LYS A N 1
ATOM 735 C CA . LYS A 1 96 ? 4.862 3.391 -32.124 1.00 89.56 96 LYS A CA 1
ATOM 736 C C . LYS A 1 96 ? 4.627 3.373 -30.607 1.00 89.56 96 LYS A C 1
ATOM 738 O O . LYS A 1 96 ? 5.094 2.452 -29.924 1.00 89.56 96 LYS A O 1
ATOM 743 N N . PRO A 1 97 ? 3.911 4.363 -30.038 1.00 88.12 97 PRO A N 1
ATOM 744 C CA . PRO A 1 97 ? 3.660 4.426 -28.596 1.00 88.12 97 PRO A CA 1
ATOM 745 C C . PRO A 1 97 ? 2.911 3.192 -28.066 1.00 88.12 97 PRO A C 1
ATOM 747 O O . PRO A 1 97 ? 3.034 2.847 -26.895 1.00 88.12 97 PRO A O 1
ATOM 750 N N . GLU A 1 98 ? 2.187 2.458 -28.917 1.00 87.38 98 GLU A N 1
ATOM 751 C CA . GLU A 1 98 ? 1.547 1.191 -28.552 1.00 87.38 98 GLU A CA 1
ATOM 752 C C . GLU A 1 98 ? 2.524 0.084 -28.113 1.00 87.38 98 GLU A C 1
ATOM 754 O O . GLU A 1 98 ? 2.092 -0.898 -27.509 1.00 87.38 98 GLU A O 1
ATOM 759 N N . ASN A 1 99 ? 3.822 0.218 -28.405 1.00 90.12 99 ASN A N 1
ATOM 760 C CA . ASN A 1 99 ? 4.850 -0.752 -28.029 1.00 90.12 99 ASN A CA 1
ATOM 761 C C . ASN A 1 99 ? 5.583 -0.392 -26.721 1.00 90.12 99 ASN A C 1
ATOM 763 O O . ASN A 1 99 ? 6.459 -1.151 -26.310 1.00 90.12 99 ASN A O 1
ATOM 767 N N . LEU A 1 100 ? 5.228 0.700 -26.029 1.00 87.56 100 LEU A N 1
ATOM 768 C CA . LEU A 1 100 ? 5.895 1.110 -24.780 1.00 87.56 100 LEU A CA 1
ATOM 769 C C . LEU A 1 100 ? 5.788 0.056 -23.664 1.00 87.56 100 LEU A C 1
ATOM 771 O O . LEU A 1 100 ? 6.751 -0.162 -22.938 1.00 87.56 100 LEU A O 1
ATOM 775 N N . ASN A 1 101 ? 4.692 -0.702 -23.584 1.00 85.31 101 ASN A N 1
ATOM 776 C CA . ASN A 1 101 ? 4.604 -1.823 -22.634 1.00 85.31 101 ASN A CA 1
ATOM 777 C C . ASN A 1 101 ? 5.635 -2.927 -22.923 1.00 85.31 101 ASN A C 1
ATOM 779 O O . ASN A 1 101 ? 6.185 -3.530 -22.005 1.00 85.31 101 ASN A O 1
ATOM 783 N N . LYS A 1 102 ? 5.949 -3.172 -24.199 1.00 91.50 102 LYS A N 1
ATOM 784 C CA . LYS A 1 102 ? 6.953 -4.174 -24.591 1.00 91.50 102 LYS A CA 1
ATOM 785 C C . LYS A 1 102 ? 8.363 -3.727 -24.228 1.00 91.50 102 LYS A C 1
ATOM 787 O O . LYS A 1 102 ? 9.220 -4.569 -23.986 1.00 91.50 102 LYS A O 1
ATOM 792 N N . LEU A 1 103 ? 8.606 -2.417 -24.165 1.00 91.62 103 LEU A N 1
ATOM 793 C CA . LEU A 1 103 ? 9.865 -1.884 -23.660 1.00 91.62 103 LEU A CA 1
ATOM 794 C C . LEU A 1 103 ? 10.069 -2.283 -22.193 1.00 91.62 103 LEU A C 1
ATOM 796 O O . LEU A 1 103 ? 11.133 -2.810 -21.881 1.00 91.62 103 LEU A O 1
ATOM 800 N N . ASN A 1 104 ? 9.047 -2.123 -21.339 1.00 91.69 104 ASN A N 1
ATOM 801 C CA . ASN A 1 104 ? 9.092 -2.574 -19.940 1.00 91.69 104 ASN A CA 1
ATOM 802 C C . ASN A 1 104 ? 9.443 -4.063 -19.839 1.00 91.69 104 ASN A C 1
ATOM 804 O O . ASN A 1 104 ? 10.267 -4.452 -19.019 1.00 91.69 104 ASN A O 1
ATOM 808 N N . TYR A 1 105 ? 8.895 -4.900 -20.721 1.00 94.06 105 TYR A N 1
ATOM 809 C CA . TYR A 1 105 ? 9.277 -6.310 -20.777 1.00 94.06 105 TYR A CA 1
ATOM 810 C C . TYR A 1 105 ? 10.759 -6.500 -21.136 1.00 94.06 105 TYR A C 1
ATOM 812 O O . TYR A 1 105 ? 11.482 -7.211 -20.436 1.00 94.06 105 TYR A O 1
ATOM 820 N N . ILE A 1 106 ? 11.232 -5.855 -22.207 1.00 93.25 106 ILE A N 1
ATOM 821 C CA . ILE A 1 106 ? 12.572 -6.082 -22.768 1.00 93.25 106 ILE A CA 1
ATOM 822 C C . ILE A 1 106 ? 13.696 -5.635 -21.837 1.00 93.25 106 ILE A C 1
ATOM 824 O O . ILE A 1 106 ? 14.685 -6.365 -21.709 1.00 93.25 106 ILE A O 1
ATOM 828 N N . ILE A 1 107 ? 13.546 -4.501 -21.149 1.00 91.94 107 ILE A N 1
ATOM 829 C CA . ILE A 1 107 ? 14.566 -4.017 -20.203 1.00 91.94 107 ILE A CA 1
ATOM 830 C C . ILE A 1 107 ? 14.760 -4.969 -19.008 1.00 91.94 107 ILE A C 1
ATOM 832 O O . ILE A 1 107 ? 15.842 -5.018 -18.425 1.00 91.94 107 ILE A O 1
ATOM 836 N N . ASN A 1 108 ? 13.760 -5.802 -18.701 1.00 94.06 108 ASN A N 1
ATOM 837 C CA . ASN A 1 108 ? 13.803 -6.770 -17.601 1.00 94.06 108 ASN A CA 1
ATOM 838 C C . ASN A 1 108 ? 14.324 -8.164 -17.992 1.00 94.06 108 ASN A C 1
ATOM 840 O O . ASN A 1 108 ? 14.557 -8.997 -17.120 1.00 94.06 108 ASN A O 1
ATOM 844 N N . GLN A 1 109 ? 14.576 -8.445 -19.277 1.00 93.88 109 GLN A N 1
ATOM 845 C CA . GLN A 1 109 ? 14.998 -9.791 -19.706 1.00 93.88 109 GLN A CA 1
ATOM 846 C C . GLN A 1 109 ? 16.504 -10.068 -19.554 1.00 93.88 109 GLN A C 1
ATOM 848 O O . GLN A 1 109 ? 16.946 -11.204 -19.729 1.00 93.88 109 GLN A O 1
ATOM 853 N N . GLY A 1 110 ? 17.323 -9.055 -19.249 1.00 92.12 110 GLY A N 1
ATOM 854 C CA . GLY A 1 110 ? 18.770 -9.244 -19.083 1.00 92.12 110 GLY A CA 1
ATOM 855 C C . GLY A 1 110 ? 19.488 -9.658 -20.376 1.00 92.12 110 GLY A C 1
ATOM 856 O O . GLY A 1 110 ? 20.380 -10.506 -20.363 1.00 92.12 110 GLY A O 1
ATOM 857 N N . TRP A 1 111 ? 19.099 -9.069 -21.509 1.00 93.38 111 TRP A N 1
ATOM 858 C CA . TRP A 1 111 ? 19.627 -9.408 -22.834 1.00 93.38 111 TRP A CA 1
ATOM 859 C C . TRP A 1 111 ? 21.144 -9.237 -22.971 1.00 93.38 111 TRP A C 1
ATOM 861 O O . TRP A 1 111 ? 21.792 -10.057 -23.624 1.00 93.38 111 TRP A O 1
ATOM 871 N N . ALA A 1 112 ? 21.729 -8.204 -22.359 1.00 91.00 112 ALA A N 1
ATOM 872 C CA . ALA A 1 112 ? 23.143 -7.880 -22.522 1.00 91.00 112 ALA A CA 1
ATOM 873 C C . ALA A 1 112 ? 24.042 -9.053 -22.088 1.00 91.00 112 ALA A C 1
ATOM 875 O O . ALA A 1 112 ? 24.002 -9.517 -20.951 1.00 91.00 112 ALA A O 1
ATOM 876 N N . GLY A 1 113 ? 24.875 -9.547 -23.007 1.00 92.12 113 GLY A N 1
ATOM 877 C CA . GLY A 1 113 ? 25.764 -10.683 -22.754 1.00 92.12 113 GLY A CA 1
ATOM 878 C C . GLY A 1 113 ? 25.124 -12.068 -22.920 1.00 92.12 113 GLY A C 1
ATOM 879 O O . GLY A 1 113 ? 25.823 -13.070 -22.742 1.00 92.12 113 GLY A O 1
ATOM 880 N N . THR A 1 114 ? 23.846 -12.158 -23.298 1.00 95.25 114 THR A N 1
ATOM 881 C CA . THR A 1 114 ? 23.166 -13.435 -23.562 1.00 95.25 114 THR A CA 1
ATOM 882 C C . THR A 1 114 ? 23.737 -14.122 -24.808 1.00 95.25 114 THR A C 1
ATOM 884 O O . THR A 1 114 ? 23.835 -13.516 -25.872 1.00 95.25 114 THR A O 1
ATOM 887 N N . ASP A 1 115 ? 24.114 -15.401 -24.690 1.00 95.62 115 ASP A N 1
ATOM 888 C CA . ASP A 1 115 ? 24.618 -16.224 -25.800 1.00 95.62 115 ASP A CA 1
ATOM 889 C C . ASP A 1 115 ? 23.457 -16.930 -26.520 1.00 95.62 115 ASP A C 1
ATOM 891 O O . ASP A 1 115 ? 22.852 -17.865 -25.989 1.00 95.62 115 ASP A O 1
ATOM 895 N N . LEU A 1 116 ? 23.169 -16.498 -27.749 1.00 95.81 116 LEU A N 1
ATOM 896 C CA . LEU A 1 116 ? 22.128 -17.060 -28.614 1.00 95.81 116 LEU A CA 1
ATOM 897 C C . LEU A 1 116 ? 22.646 -18.208 -29.500 1.00 95.81 116 LEU A C 1
ATOM 899 O O . LEU A 1 116 ? 22.026 -18.581 -30.501 1.00 95.81 116 LEU A O 1
ATOM 903 N N . GLY A 1 117 ? 23.793 -18.793 -29.150 1.00 95.25 117 GLY A N 1
ATOM 904 C CA . GLY A 1 117 ? 24.399 -19.909 -29.858 1.00 95.25 117 GLY A CA 1
ATOM 905 C C . GLY A 1 117 ? 24.969 -19.474 -31.203 1.00 95.25 117 GLY A C 1
ATOM 906 O O . GLY A 1 117 ? 25.948 -18.734 -31.267 1.00 95.25 117 GLY A O 1
ATOM 907 N N . ASP A 1 118 ? 24.371 -19.947 -32.298 1.00 93.69 118 ASP A N 1
ATOM 908 C CA . ASP A 1 118 ? 24.876 -19.673 -33.650 1.00 93.69 118 ASP A CA 1
ATOM 909 C C . ASP A 1 118 ? 24.781 -18.180 -34.032 1.00 93.69 118 ASP A C 1
ATOM 911 O O . ASP A 1 118 ? 25.531 -17.735 -34.901 1.00 93.69 118 ASP A O 1
ATOM 915 N N . LEU A 1 119 ? 23.910 -17.407 -33.366 1.00 93.25 119 LEU A N 1
ATOM 916 C CA . LEU A 1 119 ? 23.749 -15.959 -33.584 1.00 93.25 119 LEU A CA 1
ATOM 917 C C . LEU A 1 119 ? 24.778 -15.110 -32.808 1.00 93.25 119 LEU A C 1
ATOM 919 O O . LEU A 1 119 ? 24.958 -13.921 -33.088 1.00 93.25 119 LEU A O 1
ATOM 923 N N . GLY A 1 120 ? 25.489 -15.724 -31.857 1.00 93.75 120 GLY A N 1
ATOM 924 C CA . GLY A 1 120 ? 26.485 -15.072 -31.012 1.00 93.75 120 GLY A CA 1
ATOM 925 C C . GLY A 1 120 ? 25.909 -14.397 -29.766 1.00 93.75 120 GLY A C 1
ATOM 926 O O . GLY A 1 120 ? 24.787 -14.669 -29.344 1.00 93.75 120 GLY A O 1
ATOM 927 N N . ILE A 1 121 ? 26.727 -13.535 -29.160 1.00 93.81 121 ILE A N 1
ATOM 928 C CA . ILE A 1 121 ? 26.421 -12.842 -27.904 1.00 93.81 121 ILE A CA 1
ATOM 929 C C . ILE A 1 121 ? 25.703 -11.529 -28.208 1.00 93.81 121 ILE A C 1
ATOM 931 O O . ILE A 1 121 ? 26.190 -10.746 -29.022 1.00 93.81 121 ILE A O 1
ATOM 935 N N . VAL A 1 122 ? 24.587 -11.292 -27.525 1.00 94.06 122 VAL A N 1
ATOM 936 C CA . VAL A 1 122 ? 23.825 -10.042 -27.592 1.00 94.06 122 VAL A CA 1
ATOM 937 C C . VAL A 1 122 ? 24.621 -8.899 -26.963 1.00 94.06 122 VAL A C 1
ATOM 939 O O . VAL A 1 122 ? 25.124 -9.011 -25.841 1.00 94.06 122 VAL A O 1
ATOM 942 N N . THR A 1 123 ? 24.744 -7.799 -27.695 1.00 91.44 123 THR A N 1
ATOM 943 C CA . THR A 1 123 ? 25.417 -6.566 -27.283 1.00 91.44 123 THR A CA 1
ATOM 944 C C . THR A 1 123 ? 24.392 -5.493 -26.915 1.00 91.44 123 THR A C 1
ATOM 946 O O . THR A 1 123 ? 23.230 -5.561 -27.312 1.00 91.44 123 THR A O 1
ATOM 949 N N . PHE A 1 124 ? 24.822 -4.453 -26.199 1.00 87.56 124 PHE A N 1
ATOM 950 C CA . PHE A 1 124 ? 23.986 -3.272 -25.947 1.00 87.56 124 PHE A CA 1
ATOM 951 C C . PHE A 1 124 ? 23.524 -2.597 -27.253 1.00 87.56 124 PHE A C 1
ATOM 953 O O . PHE A 1 124 ? 22.436 -2.037 -27.316 1.00 87.56 124 PHE A O 1
ATOM 960 N N . ALA A 1 125 ? 24.326 -2.687 -28.319 1.00 87.69 125 ALA A N 1
ATOM 961 C CA . ALA A 1 125 ? 23.983 -2.155 -29.631 1.00 87.69 125 ALA A CA 1
ATOM 962 C C . ALA A 1 125 ? 22.835 -2.940 -30.290 1.00 87.69 125 ALA A C 1
ATOM 964 O O . ALA A 1 125 ? 21.994 -2.331 -30.944 1.00 87.69 125 ALA A O 1
ATOM 965 N N . ASP A 1 126 ? 22.761 -4.262 -30.081 1.00 91.75 126 ASP A N 1
ATOM 966 C CA . ASP A 1 126 ? 21.608 -5.062 -30.517 1.00 91.75 126 ASP A CA 1
ATOM 967 C C . ASP A 1 126 ? 20.326 -4.638 -29.777 1.00 91.75 126 ASP A C 1
ATOM 969 O O . ASP A 1 126 ? 19.270 -4.512 -30.389 1.00 91.75 126 ASP A O 1
ATOM 973 N N . ILE A 1 127 ? 20.415 -4.365 -28.470 1.00 92.12 127 ILE A N 1
ATOM 974 C CA . ILE A 1 127 ? 19.262 -3.940 -27.659 1.00 92.12 127 ILE A CA 1
ATOM 975 C C . ILE A 1 127 ? 18.793 -2.538 -28.071 1.00 92.12 127 ILE A C 1
ATOM 977 O O . ILE A 1 127 ? 17.606 -2.341 -28.311 1.00 92.12 127 ILE A O 1
ATOM 981 N N . GLN A 1 128 ? 19.715 -1.585 -28.243 1.00 89.38 128 GLN A N 1
ATOM 982 C CA . GLN A 1 128 ? 19.399 -0.235 -28.722 1.00 89.38 128 GLN A CA 1
ATOM 983 C C . GLN A 1 128 ? 18.694 -0.264 -30.088 1.00 89.38 128 GLN A C 1
ATOM 985 O O . GLN A 1 128 ? 17.718 0.452 -30.301 1.00 89.38 128 GLN A O 1
ATOM 990 N N . ARG A 1 129 ? 19.159 -1.121 -31.005 1.00 89.06 129 ARG A N 1
ATOM 991 C CA . ARG A 1 129 ? 18.522 -1.337 -32.313 1.00 89.06 129 ARG A CA 1
ATOM 992 C C . ARG A 1 129 ? 17.120 -1.924 -32.184 1.00 89.06 129 ARG A C 1
ATOM 994 O O . ARG A 1 129 ? 16.210 -1.457 -32.857 1.00 89.06 129 ARG A O 1
ATOM 1001 N N . ALA A 1 130 ? 16.934 -2.905 -31.303 1.00 92.00 130 ALA A N 1
ATOM 1002 C CA . ALA A 1 130 ? 15.616 -3.478 -31.051 1.00 92.00 130 ALA A CA 1
ATOM 1003 C C . ALA A 1 130 ? 14.638 -2.441 -30.474 1.00 92.00 130 ALA A C 1
ATOM 1005 O O . ALA A 1 130 ? 13.485 -2.400 -30.888 1.00 92.00 130 ALA A O 1
ATOM 1006 N N . ILE A 1 131 ? 15.089 -1.573 -29.562 1.00 90.88 131 ILE A N 1
ATOM 1007 C CA . ILE A 1 131 ? 14.267 -0.484 -29.006 1.00 90.88 131 ILE A CA 1
ATOM 1008 C C . ILE A 1 131 ? 13.843 0.498 -30.102 1.00 90.88 131 ILE A C 1
ATOM 1010 O O . ILE A 1 131 ? 12.671 0.864 -30.166 1.00 90.88 131 ILE A O 1
ATOM 1014 N N . TRP A 1 132 ? 14.760 0.863 -30.997 1.00 89.19 132 TRP A N 1
ATOM 1015 C CA . TRP A 1 132 ? 14.442 1.672 -32.170 1.00 89.19 132 TRP A CA 1
ATOM 1016 C C . TRP A 1 132 ? 13.400 1.010 -33.069 1.00 89.19 132 TRP A C 1
ATOM 1018 O O . TRP A 1 132 ? 12.370 1.609 -33.338 1.00 89.19 132 TRP A O 1
ATOM 1028 N N . GLU A 1 133 ? 13.573 -0.255 -33.451 1.00 89.56 133 GLU A N 1
ATOM 1029 C CA . GLU A 1 133 ? 12.570 -0.947 -34.274 1.00 89.56 133 GLU A CA 1
ATOM 1030 C C . GLU A 1 133 ? 11.203 -1.106 -33.570 1.00 89.56 133 GLU A C 1
ATOM 1032 O O . GLU A 1 133 ? 10.155 -1.160 -34.234 1.00 89.56 133 GLU A O 1
ATOM 1037 N N . LEU A 1 134 ? 11.192 -1.168 -32.231 1.00 90.50 134 LEU A N 1
ATOM 1038 C CA . LEU A 1 134 ? 9.970 -1.217 -31.426 1.00 90.50 134 LEU A CA 1
ATOM 1039 C C . LEU A 1 134 ? 9.232 0.119 -31.390 1.00 90.50 134 LEU A C 1
ATOM 1041 O O . LEU A 1 134 ? 8.007 0.107 -31.500 1.00 90.50 134 LEU A O 1
ATOM 1045 N N . LEU A 1 135 ? 9.934 1.235 -31.208 1.00 89.31 135 LEU A N 1
ATOM 1046 C CA . LEU A 1 135 ? 9.320 2.529 -30.883 1.00 89.31 135 LEU A CA 1
ATOM 1047 C C . LEU A 1 135 ? 9.334 3.534 -32.039 1.00 89.31 135 LEU A C 1
ATOM 1049 O O . LEU A 1 135 ? 8.519 4.455 -32.033 1.00 89.31 135 LEU A O 1
ATOM 1053 N N . ASP A 1 136 ? 10.198 3.319 -33.025 1.00 83.56 136 ASP A N 1
ATOM 1054 C CA . ASP A 1 136 ? 10.494 4.230 -34.132 1.00 83.56 136 ASP A CA 1
ATOM 1055 C C . ASP A 1 136 ? 10.564 3.480 -35.485 1.00 83.56 136 ASP A C 1
ATOM 1057 O O . ASP A 1 136 ? 10.361 2.253 -35.538 1.00 83.56 136 ASP A O 1
ATOM 1061 N N . ASP A 1 137 ? 10.780 4.186 -36.599 1.00 71.31 137 ASP A N 1
ATOM 1062 C CA . ASP A 1 137 ? 11.086 3.582 -37.899 1.00 71.31 137 ASP A CA 1
ATOM 1063 C C . ASP A 1 137 ? 12.593 3.342 -38.126 1.00 71.31 137 ASP A C 1
ATOM 1065 O O . ASP A 1 137 ? 13.468 3.790 -37.396 1.00 71.31 137 ASP A O 1
ATOM 1069 N N . GLU A 1 138 ? 12.912 2.456 -39.069 1.00 64.31 138 GLU A N 1
ATOM 1070 C CA . GLU A 1 138 ? 14.275 1.964 -39.271 1.00 64.31 138 GLU A CA 1
ATOM 1071 C C . GLU A 1 138 ? 14.953 2.785 -40.382 1.00 64.31 138 GLU A C 1
ATOM 1073 O O . GLU A 1 138 ? 14.976 2.339 -41.538 1.00 64.31 138 GLU A O 1
ATOM 1078 N N . GLN A 1 139 ? 15.465 3.994 -40.092 1.00 55.09 139 GLN A N 1
ATOM 1079 C CA . GLN A 1 139 ? 16.086 4.820 -41.146 1.00 55.09 139 GLN A CA 1
ATOM 1080 C C . GLN A 1 139 ? 17.372 5.623 -40.852 1.00 55.09 139 GLN A C 1
ATOM 1082 O O . GLN A 1 139 ? 17.852 6.209 -41.813 1.00 55.09 139 GLN A O 1
ATOM 1087 N N . SER A 1 140 ? 18.074 5.612 -39.710 1.00 56.25 140 SER A N 1
ATOM 1088 C CA . SER A 1 140 ? 19.466 6.149 -39.710 1.00 56.25 140 SER A CA 1
ATOM 1089 C C . SER A 1 140 ? 20.303 5.762 -38.491 1.00 56.25 140 SER A C 1
ATOM 1091 O O . SER A 1 140 ? 19.828 5.781 -37.368 1.00 56.25 140 SER A O 1
ATOM 1093 N N . VAL A 1 141 ? 21.559 5.343 -38.701 1.00 57.41 141 VAL A N 1
ATOM 1094 C CA . VAL A 1 141 ? 22.336 4.566 -37.709 1.00 57.41 141 VAL A CA 1
ATOM 1095 C C . VAL A 1 141 ? 23.835 4.888 -37.664 1.00 57.41 141 VAL A C 1
ATOM 1097 O O . VAL A 1 141 ? 24.648 4.044 -37.272 1.00 57.41 141 VAL A O 1
ATOM 1100 N N . ASP A 1 142 ? 24.233 6.101 -38.045 1.00 56.16 142 ASP A N 1
ATOM 1101 C CA . ASP A 1 142 ? 25.657 6.452 -38.168 1.00 56.16 142 ASP A CA 1
ATOM 1102 C C . ASP A 1 142 ? 26.445 6.294 -36.841 1.00 56.16 142 ASP A C 1
ATOM 1104 O O . ASP A 1 142 ? 27.662 6.092 -36.873 1.00 56.16 142 ASP A O 1
ATOM 1108 N N . PHE A 1 143 ? 25.782 6.288 -35.673 1.00 61.06 143 PHE A N 1
ATOM 1109 C CA . PHE A 1 143 ? 26.446 6.220 -34.361 1.00 61.06 143 PHE A CA 1
ATOM 1110 C C . PHE A 1 143 ? 26.582 4.809 -33.743 1.00 61.06 143 PHE A C 1
ATOM 1112 O O . PHE A 1 143 ? 27.507 4.573 -32.966 1.00 61.06 143 PHE A O 1
ATOM 1119 N N . VAL A 1 144 ? 25.731 3.837 -34.107 1.00 65.62 144 VAL A N 1
ATOM 1120 C CA . VAL A 1 144 ? 25.794 2.448 -33.569 1.00 65.62 144 VAL A CA 1
ATOM 1121 C C . VAL A 1 144 ? 26.717 1.545 -34.412 1.00 65.62 144 VAL A C 1
ATOM 1123 O O . VAL A 1 144 ? 26.934 0.373 -34.101 1.00 65.62 144 VAL A O 1
ATOM 1126 N N . GLY A 1 145 ? 27.313 2.108 -35.467 1.00 66.88 145 GLY A N 1
ATOM 1127 C CA . GLY A 1 145 ? 28.212 1.417 -36.388 1.00 66.88 145 GLY A CA 1
ATOM 1128 C C . GLY A 1 145 ? 27.481 0.545 -37.413 1.00 66.88 145 GLY A C 1
ATOM 1129 O O . GLY A 1 145 ? 26.291 0.231 -37.290 1.00 66.88 145 GLY A O 1
ATOM 1130 N N . GLU A 1 146 ? 28.207 0.139 -38.455 1.00 68.25 146 GLU A N 1
ATOM 1131 C CA . GLU A 1 146 ? 27.669 -0.760 -39.477 1.00 68.25 146 GLU A CA 1
ATOM 1132 C C . GLU A 1 146 ? 27.630 -2.202 -38.946 1.00 68.25 146 GLU A C 1
ATOM 1134 O O . GLU A 1 146 ? 28.522 -2.632 -38.215 1.00 68.25 146 GLU A O 1
ATOM 1139 N N . GLU A 1 147 ? 26.640 -2.996 -39.367 1.00 74.62 147 GLU A N 1
ATOM 1140 C CA . GLU A 1 147 ? 26.578 -4.430 -39.028 1.00 74.62 147 GLU A CA 1
ATOM 1141 C C . GLU A 1 147 ? 27.891 -5.153 -39.392 1.00 74.62 147 GLU A C 1
ATOM 1143 O O . GLU A 1 147 ? 28.378 -6.022 -38.667 1.00 74.62 147 GLU A O 1
ATOM 1148 N N . SER A 1 148 ? 28.528 -4.746 -40.497 1.00 69.69 148 SER A N 1
ATOM 1149 C CA . SER A 1 148 ? 29.801 -5.308 -40.958 1.00 69.69 148 SER A CA 1
ATOM 1150 C C . SER A 1 148 ? 30.979 -5.093 -40.010 1.00 69.69 148 SER A C 1
ATOM 1152 O O . SER A 1 148 ? 31.971 -5.819 -40.123 1.00 69.69 148 SER A O 1
ATOM 1154 N N . ASP A 1 149 ? 30.881 -4.142 -39.084 1.00 74.62 149 ASP A N 1
ATOM 1155 C CA . ASP A 1 149 ? 31.892 -3.915 -38.052 1.00 74.62 149 ASP A CA 1
ATOM 1156 C C . ASP A 1 149 ? 31.740 -4.891 -36.869 1.00 74.62 149 ASP A C 1
ATOM 1158 O O . ASP A 1 149 ? 32.635 -4.994 -36.028 1.00 74.62 149 ASP A O 1
ATOM 1162 N N . GLY A 1 150 ? 30.645 -5.664 -36.833 1.00 76.56 150 GLY A N 1
ATOM 1163 C CA . GLY A 1 150 ? 30.381 -6.702 -35.837 1.00 76.56 150 GLY A CA 1
ATOM 1164 C C . GLY A 1 150 ? 29.927 -6.178 -34.473 1.00 76.56 150 GLY A C 1
ATOM 1165 O O . GLY A 1 150 ? 29.924 -6.949 -33.515 1.00 76.56 150 GLY A O 1
ATOM 1166 N N . PHE A 1 151 ? 29.563 -4.894 -34.373 1.00 79.81 151 PHE A N 1
ATOM 1167 C CA . PHE A 1 151 ? 29.040 -4.276 -33.146 1.00 79.81 151 PHE A CA 1
ATOM 1168 C C . PHE A 1 151 ? 27.639 -4.772 -32.782 1.00 79.81 151 PHE A C 1
ATOM 1170 O O . PHE A 1 151 ? 27.326 -4.937 -31.604 1.00 79.81 151 PHE A O 1
ATOM 1177 N N . TRP A 1 152 ? 26.823 -5.043 -33.796 1.00 89.75 152 TRP A N 1
ATOM 1178 C CA . TRP A 1 152 ? 25.460 -5.548 -33.683 1.00 89.75 152 TRP A CA 1
ATOM 1179 C C . TRP A 1 152 ? 25.162 -6.494 -34.864 1.00 89.75 152 TRP A C 1
ATOM 1181 O O . TRP A 1 152 ? 26.007 -6.651 -35.751 1.00 89.75 152 TRP A O 1
ATOM 1191 N N . SER A 1 153 ? 24.024 -7.189 -34.856 1.00 91.62 153 SER A N 1
ATOM 1192 C CA . SER A 1 153 ? 23.566 -8.048 -35.956 1.00 91.62 153 SER A CA 1
ATOM 1193 C C . SER A 1 153 ? 22.050 -8.098 -36.044 1.00 91.62 153 SER A C 1
ATOM 1195 O O . SER A 1 153 ? 21.391 -8.314 -35.026 1.00 91.62 153 SER A O 1
ATOM 1197 N N . GLN A 1 154 ? 21.513 -8.014 -37.265 1.00 91.81 154 GLN A N 1
ATOM 1198 C CA . GLN A 1 154 ? 20.066 -8.059 -37.476 1.00 91.81 154 GLN A CA 1
ATOM 1199 C C . GLN A 1 154 ? 19.451 -9.357 -36.946 1.00 91.81 154 GLN A C 1
ATOM 1201 O O . GLN A 1 154 ? 18.416 -9.318 -36.300 1.00 91.81 154 GLN A O 1
ATOM 1206 N N . ASP A 1 155 ? 20.120 -10.504 -37.111 1.00 94.69 155 ASP A N 1
ATOM 1207 C CA . ASP A 1 155 ? 19.595 -11.781 -36.608 1.00 94.69 155 ASP A CA 1
ATOM 1208 C C . ASP A 1 155 ? 19.430 -11.785 -35.070 1.00 94.69 155 ASP A C 1
ATOM 1210 O O . ASP A 1 155 ? 18.558 -12.477 -34.540 1.00 94.69 155 ASP A O 1
ATOM 1214 N N . ARG A 1 156 ? 20.266 -11.034 -34.334 1.00 95.38 156 ARG A N 1
ATOM 1215 C CA . ARG A 1 156 ? 20.132 -10.888 -32.873 1.00 95.38 156 ARG A CA 1
ATOM 1216 C C . ARG A 1 156 ? 19.050 -9.879 -32.506 1.00 95.38 156 ARG A C 1
ATOM 1218 O O . ARG A 1 156 ? 18.293 -10.147 -31.579 1.00 95.38 156 ARG A O 1
ATOM 1225 N N . VAL A 1 157 ? 18.942 -8.778 -33.248 1.00 94.06 157 VAL A N 1
ATOM 1226 C CA . VAL A 1 157 ? 17.849 -7.802 -33.103 1.00 94.06 157 VAL A CA 1
ATOM 1227 C C . VAL A 1 157 ? 16.494 -8.481 -33.329 1.00 94.06 157 VAL A C 1
ATOM 1229 O O . VAL A 1 157 ? 15.624 -8.418 -32.465 1.00 94.06 157 VAL A O 1
ATOM 1232 N N . ASP A 1 158 ? 16.355 -9.253 -34.408 1.00 95.06 158 ASP A N 1
ATOM 1233 C CA . ASP A 1 158 ? 15.156 -10.032 -34.730 1.00 95.06 158 ASP A CA 1
ATOM 1234 C C . ASP A 1 158 ? 14.788 -11.023 -33.613 1.00 95.06 158 ASP A C 1
ATOM 1236 O O . ASP A 1 158 ? 13.606 -11.272 -33.367 1.00 95.06 158 ASP A O 1
ATOM 1240 N N . ALA A 1 159 ? 15.778 -11.595 -32.916 1.00 96.69 159 ALA A N 1
ATOM 1241 C CA . ALA A 1 159 ? 15.536 -12.483 -31.780 1.00 96.69 159 ALA A CA 1
ATOM 1242 C C . ALA A 1 159 ? 14.952 -11.732 -30.571 1.00 96.69 159 ALA A C 1
ATOM 1244 O O . ALA A 1 159 ? 14.004 -12.228 -29.961 1.00 96.69 159 ALA A O 1
ATOM 1245 N N . ILE A 1 160 ? 15.469 -10.536 -30.266 1.00 96.62 160 ILE A N 1
ATOM 1246 C CA . ILE A 1 160 ? 14.939 -9.655 -29.212 1.00 96.62 160 ILE A CA 1
ATOM 1247 C C . ILE A 1 160 ? 13.508 -9.227 -29.565 1.00 96.62 160 ILE A C 1
ATOM 1249 O O . ILE A 1 160 ? 12.600 -9.332 -28.745 1.00 96.62 160 ILE A O 1
ATOM 1253 N N . LEU A 1 161 ? 13.272 -8.810 -30.811 1.00 95.56 161 LEU A N 1
ATOM 1254 C CA . LEU A 1 161 ? 11.953 -8.391 -31.290 1.00 95.56 161 LEU A CA 1
ATOM 1255 C C . LEU A 1 161 ? 10.937 -9.533 -31.319 1.00 95.56 161 LEU A C 1
ATOM 1257 O O . LEU A 1 161 ? 9.751 -9.313 -31.068 1.00 95.56 161 LEU A O 1
ATOM 1261 N N . ALA A 1 162 ? 11.365 -10.755 -31.639 1.00 95.94 162 ALA A N 1
ATOM 1262 C CA . ALA A 1 162 ? 10.491 -11.921 -31.599 1.00 95.94 162 ALA A CA 1
ATOM 1263 C C . ALA A 1 162 ? 9.980 -12.192 -30.177 1.00 95.94 162 ALA A C 1
ATOM 1265 O O . ALA A 1 162 ? 8.807 -12.529 -30.012 1.00 95.94 162 ALA A O 1
ATOM 1266 N N . ASP A 1 163 ? 10.838 -12.008 -29.175 1.00 96.00 163 ASP A N 1
ATOM 1267 C CA . ASP A 1 163 ? 10.491 -12.131 -27.760 1.00 96.00 163 ASP A CA 1
ATOM 1268 C C . ASP A 1 163 ? 9.607 -10.964 -27.285 1.00 96.00 163 ASP A C 1
ATOM 1270 O O . ASP A 1 163 ? 8.570 -11.182 -26.661 1.00 96.00 163 ASP A O 1
ATOM 1274 N N . ALA A 1 164 ? 9.928 -9.732 -27.701 1.00 95.50 164 ALA A N 1
ATOM 1275 C CA . ALA A 1 164 ? 9.135 -8.528 -27.428 1.00 95.50 164 ALA A CA 1
ATOM 1276 C C . ALA A 1 164 ? 7.703 -8.595 -27.987 1.00 95.50 164 ALA A C 1
ATOM 1278 O O . ALA A 1 164 ? 6.809 -7.909 -27.505 1.00 95.50 164 ALA A O 1
ATOM 1279 N N . ASN A 1 165 ? 7.476 -9.388 -29.037 1.00 94.38 165 ASN A N 1
ATOM 1280 C CA . ASN A 1 165 ? 6.163 -9.582 -29.658 1.00 94.38 165 ASN A CA 1
ATOM 1281 C C . ASN A 1 165 ? 5.450 -10.857 -29.171 1.00 94.38 165 ASN A C 1
ATOM 1283 O O . ASN A 1 165 ? 4.511 -11.334 -29.819 1.00 94.38 165 ASN A O 1
ATOM 1287 N N . SER A 1 166 ? 5.907 -11.436 -28.060 1.00 94.31 166 SER A N 1
ATOM 1288 C CA . SER A 1 166 ? 5.253 -12.567 -27.413 1.00 94.31 166 SER A CA 1
ATOM 1289 C C . SER A 1 166 ? 3.980 -12.137 -26.657 1.00 94.31 166 SER A C 1
ATOM 1291 O O . SER A 1 166 ? 3.875 -10.994 -26.208 1.00 94.31 166 SER A O 1
ATOM 1293 N N . PRO A 1 167 ? 2.997 -13.041 -26.475 1.00 92.12 167 PRO A N 1
ATOM 1294 C CA . PRO A 1 167 ? 1.852 -12.784 -25.598 1.00 92.12 167 PRO A CA 1
ATOM 1295 C C . PRO A 1 167 ? 2.247 -12.460 -24.153 1.00 92.12 167 PRO A C 1
ATOM 1297 O O . PRO A 1 167 ? 1.504 -11.773 -23.459 1.00 92.12 167 PRO A O 1
ATOM 1300 N N . GLU A 1 168 ? 3.384 -12.987 -23.699 1.00 91.06 168 GLU A N 1
ATOM 1301 C CA . GLU A 1 168 ? 3.966 -12.703 -22.394 1.00 91.06 168 GLU A CA 1
ATOM 1302 C C . GLU A 1 168 ? 4.390 -11.231 -22.288 1.00 91.06 168 GLU A C 1
ATOM 1304 O O . GLU A 1 168 ? 4.002 -10.567 -21.330 1.00 91.06 168 GLU A O 1
ATOM 1309 N N . ALA A 1 169 ? 5.085 -10.699 -23.298 1.00 91.69 169 ALA A N 1
ATOM 1310 C CA . ALA A 1 169 ? 5.473 -9.289 -23.357 1.00 91.69 169 ALA A CA 1
ATOM 1311 C C . ALA A 1 169 ? 4.262 -8.343 -23.406 1.00 91.69 169 ALA A C 1
ATOM 1313 O O . ALA A 1 169 ? 4.249 -7.315 -22.734 1.00 91.69 169 ALA A O 1
ATOM 1314 N N . ASP A 1 170 ? 3.214 -8.707 -24.154 1.00 88.50 170 ASP A N 1
ATOM 1315 C CA . ASP A 1 170 ? 1.975 -7.918 -24.242 1.00 88.50 170 ASP A CA 1
ATOM 1316 C C . ASP A 1 170 ? 1.221 -7.826 -22.897 1.00 88.50 170 ASP A C 1
ATOM 1318 O O . ASP A 1 170 ? 0.430 -6.901 -22.693 1.00 88.50 170 ASP A O 1
ATOM 1322 N N . ALA A 1 171 ? 1.422 -8.796 -21.999 1.00 88.38 171 ALA A N 1
ATOM 1323 C CA . ALA A 1 171 ? 0.770 -8.873 -20.692 1.00 88.38 171 ALA A CA 1
ATOM 1324 C C . ALA A 1 171 ? 1.677 -8.438 -19.529 1.00 88.38 171 ALA A C 1
ATOM 1326 O O . ALA A 1 171 ? 1.248 -8.511 -18.377 1.00 88.38 171 ALA A O 1
ATOM 1327 N N . PHE A 1 172 ? 2.913 -8.024 -19.816 1.00 90.56 172 PHE A N 1
ATOM 1328 C CA . PHE A 1 172 ? 3.905 -7.711 -18.799 1.00 90.56 172 PHE A CA 1
ATOM 1329 C C . PHE A 1 172 ? 3.592 -6.396 -18.078 1.00 90.56 172 PHE A C 1
ATOM 1331 O O . PHE A 1 172 ? 3.377 -5.349 -18.696 1.00 90.56 172 PHE A O 1
ATOM 1338 N N . VAL A 1 173 ? 3.617 -6.464 -16.752 1.00 89.62 173 VAL A N 1
ATOM 1339 C CA . VAL A 1 173 ? 3.606 -5.324 -15.839 1.00 89.62 173 VAL A CA 1
ATOM 1340 C C . VAL A 1 173 ? 4.729 -5.599 -14.842 1.00 89.62 173 VAL A C 1
ATOM 1342 O O . VAL A 1 173 ? 4.691 -6.676 -14.247 1.00 89.62 173 VAL A O 1
ATOM 1345 N N . PRO A 1 174 ? 5.728 -4.708 -14.702 1.00 91.31 174 PRO A N 1
ATOM 1346 C CA . PRO A 1 174 ? 6.839 -4.972 -13.814 1.00 91.31 174 PRO A CA 1
ATOM 1347 C C . PRO A 1 174 ? 6.379 -5.062 -12.357 1.00 91.31 174 PRO A C 1
ATOM 1349 O O . PRO A 1 174 ? 5.538 -4.284 -11.904 1.00 91.31 174 PRO A O 1
ATOM 1352 N N . GLU A 1 175 ? 6.933 -6.035 -11.645 1.00 92.38 175 GLU A N 1
ATOM 1353 C CA . GLU A 1 175 ? 6.727 -6.274 -10.217 1.00 92.38 175 GLU A CA 1
ATOM 1354 C C . GLU A 1 175 ? 7.903 -5.710 -9.392 1.00 92.38 175 GLU A C 1
ATOM 1356 O O . GLU A 1 175 ? 8.868 -5.156 -9.920 1.00 92.38 175 GLU A O 1
ATOM 1361 N N . PHE A 1 176 ? 7.838 -5.839 -8.066 1.00 93.62 176 PHE A N 1
ATOM 1362 C CA . PHE A 1 176 ? 8.924 -5.439 -7.167 1.00 93.62 176 PHE A CA 1
ATOM 1363 C C . PHE A 1 176 ? 10.298 -5.990 -7.600 1.00 93.62 176 PHE A C 1
ATOM 1365 O O . PHE A 1 176 ? 10.454 -7.189 -7.848 1.00 93.62 176 PHE A O 1
ATOM 1372 N N . GLY A 1 177 ? 11.310 -5.114 -7.631 1.00 91.62 177 GLY A N 1
ATOM 1373 C CA . GLY A 1 177 ? 12.674 -5.436 -8.061 1.00 91.62 177 GLY A CA 1
ATOM 1374 C C . GLY A 1 177 ? 12.856 -5.535 -9.581 1.00 91.62 177 GLY A C 1
ATOM 1375 O O . GLY A 1 177 ? 13.979 -5.719 -10.055 1.00 91.62 177 GLY A O 1
ATOM 1376 N N . GLU A 1 178 ? 11.780 -5.410 -10.358 1.00 94.38 178 GLU A N 1
ATOM 1377 C CA . GLU A 1 178 ? 11.843 -5.179 -11.797 1.00 94.38 178 GLU A CA 1
ATOM 1378 C C . GLU A 1 178 ? 11.873 -3.675 -12.089 1.00 94.38 178 GLU A C 1
ATOM 1380 O O . GLU A 1 178 ? 11.663 -2.827 -11.220 1.00 94.38 178 GLU A O 1
ATOM 1385 N N . LYS A 1 179 ? 12.194 -3.326 -13.331 1.00 92.69 179 LYS A N 1
ATOM 1386 C CA . LYS A 1 179 ? 12.373 -1.946 -13.768 1.00 92.69 179 LYS A CA 1
ATOM 1387 C C . LYS A 1 179 ? 11.188 -1.461 -14.591 1.00 92.69 179 LYS A C 1
ATOM 1389 O O . LYS A 1 179 ? 10.691 -2.179 -15.458 1.00 92.69 179 LYS A O 1
ATOM 1394 N N . MET A 1 180 ? 10.810 -0.208 -14.392 1.00 92.19 180 MET A N 1
ATOM 1395 C CA . MET A 1 180 ? 9.902 0.537 -15.253 1.00 92.19 180 MET A CA 1
ATOM 1396 C C . MET A 1 180 ? 10.691 1.513 -16.131 1.00 92.19 180 MET A C 1
ATOM 1398 O O . MET A 1 180 ? 11.607 2.197 -15.674 1.00 92.19 180 MET A O 1
ATOM 1402 N N . ALA A 1 181 ? 10.320 1.604 -17.402 1.00 92.25 181 ALA A N 1
ATOM 1403 C CA . ALA A 1 181 ? 10.814 2.611 -18.320 1.00 92.25 181 ALA A CA 1
ATOM 1404 C C . ALA A 1 181 ? 10.122 3.959 -18.069 1.00 92.25 181 ALA A C 1
ATOM 1406 O O . ALA A 1 181 ? 8.893 4.058 -18.025 1.00 92.25 181 ALA A O 1
ATOM 1407 N N . VAL A 1 182 ? 10.940 5.001 -17.976 1.00 92.62 182 VAL A N 1
ATOM 1408 C CA . VAL A 1 182 ? 10.564 6.409 -17.851 1.00 92.62 182 VAL A CA 1
ATOM 1409 C C . VAL A 1 182 ? 11.128 7.162 -19.050 1.00 92.62 182 VAL A C 1
ATOM 1411 O O . VAL A 1 182 ? 12.281 6.974 -19.430 1.00 92.62 182 VAL A O 1
ATOM 1414 N N . ILE A 1 183 ? 10.321 8.012 -19.666 1.00 90.75 183 ILE A N 1
ATOM 1415 C CA . ILE A 1 183 ? 10.677 8.808 -20.835 1.00 90.75 183 ILE A CA 1
ATOM 1416 C C . ILE A 1 183 ? 11.153 10.179 -20.358 1.00 90.75 183 ILE A C 1
ATOM 1418 O O . ILE A 1 183 ? 10.429 10.903 -19.681 1.00 90.75 183 ILE A O 1
ATOM 1422 N N . LEU A 1 184 ? 12.366 10.551 -20.748 1.00 89.50 184 LEU A N 1
ATOM 1423 C CA . LEU A 1 184 ? 12.952 11.862 -20.515 1.00 89.50 184 LEU A CA 1
ATOM 1424 C C . LEU A 1 184 ? 12.960 12.637 -21.826 1.00 89.50 184 LEU A C 1
ATOM 1426 O O . LEU A 1 184 ? 13.621 12.244 -22.794 1.00 89.50 184 LEU A O 1
ATOM 1430 N N . VAL A 1 185 ? 12.236 13.751 -21.848 1.00 86.06 185 VAL A N 1
ATOM 1431 C CA . VAL A 1 185 ? 12.157 14.634 -23.011 1.00 86.06 185 VAL A CA 1
ATOM 1432 C C . VAL A 1 185 ? 12.908 15.926 -22.708 1.00 86.06 185 VAL A C 1
ATOM 1434 O O . VAL A 1 185 ? 12.425 16.717 -21.894 1.00 86.06 185 VAL A O 1
ATOM 1437 N N . PRO A 1 186 ? 14.070 16.176 -23.337 1.00 81.38 186 PRO A N 1
ATOM 1438 C CA . PRO A 1 186 ? 14.857 17.360 -23.027 1.00 81.38 186 PRO A CA 1
ATOM 1439 C C . PRO A 1 186 ? 14.114 18.670 -23.333 1.00 81.38 186 PRO A C 1
ATOM 1441 O O . PRO A 1 186 ? 13.561 18.865 -24.418 1.00 81.38 186 PRO A O 1
ATOM 1444 N N . ASP A 1 187 ? 14.188 19.604 -22.391 1.00 75.50 187 ASP A N 1
ATOM 1445 C CA . ASP A 1 187 ? 13.749 20.992 -22.510 1.00 75.50 187 ASP A CA 1
ATOM 1446 C C . 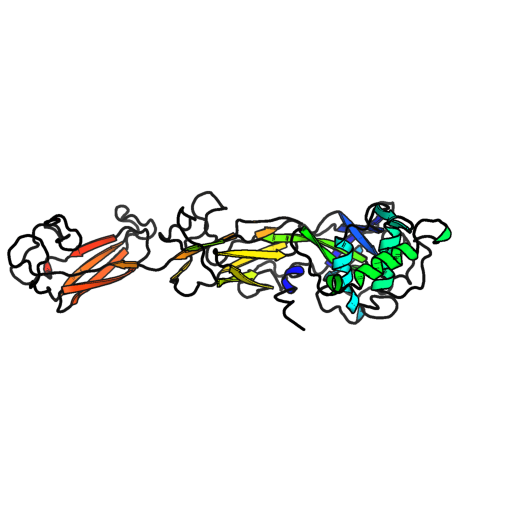ASP A 1 187 ? 14.997 21.887 -22.451 1.00 75.50 187 ASP A C 1
ATOM 1448 O O . ASP A 1 187 ? 15.553 22.174 -21.392 1.00 75.50 187 ASP A O 1
ATOM 1452 N N . GLN A 1 188 ? 15.504 22.289 -23.622 1.00 62.47 188 GLN A N 1
ATOM 1453 C CA . GLN A 1 188 ? 16.736 23.086 -23.708 1.00 62.47 188 GLN A CA 1
ATOM 1454 C C . GLN A 1 188 ? 16.536 24.563 -23.325 1.00 62.47 188 GLN A C 1
ATOM 1456 O O . GLN A 1 188 ? 17.524 25.293 -23.187 1.00 62.47 188 GLN A O 1
ATOM 1461 N N . THR A 1 189 ? 15.291 25.033 -23.216 1.00 60.44 189 THR A N 1
ATOM 1462 C CA . THR A 1 189 ? 14.959 26.446 -22.988 1.00 60.44 189 THR A CA 1
ATOM 1463 C C . THR A 1 189 ? 14.393 26.730 -21.605 1.00 60.44 189 THR A C 1
ATOM 1465 O O . THR A 1 189 ? 14.313 27.912 -21.255 1.00 60.44 189 THR A O 1
ATOM 1468 N N . ASP A 1 190 ? 14.074 25.690 -20.825 1.00 61.03 190 ASP A N 1
ATOM 1469 C CA . ASP A 1 190 ? 13.456 25.785 -19.494 1.00 61.03 190 ASP A CA 1
ATOM 1470 C C . ASP A 1 190 ? 12.175 26.643 -19.530 1.00 61.03 190 ASP A C 1
ATOM 1472 O O . ASP A 1 190 ? 11.833 27.382 -18.606 1.00 61.03 190 ASP A O 1
ATOM 1476 N N . ASP A 1 191 ? 11.492 26.628 -20.679 1.00 61.97 191 ASP A N 1
ATOM 1477 C CA . ASP A 1 191 ? 10.274 27.397 -20.936 1.00 61.97 191 ASP A CA 1
ATOM 1478 C C . ASP A 1 191 ? 9.026 26.509 -20.977 1.00 61.97 191 ASP A C 1
ATOM 1480 O O . ASP A 1 191 ? 7.922 27.002 -21.240 1.00 61.97 191 ASP A O 1
ATOM 1484 N N . GLY A 1 192 ? 9.186 25.215 -20.684 1.00 60.69 192 GLY A N 1
ATOM 1485 C CA . GLY A 1 192 ? 8.126 24.225 -20.723 1.00 60.69 192 GLY A CA 1
ATOM 1486 C C . GLY A 1 192 ? 7.722 23.856 -22.148 1.00 60.69 192 GLY A C 1
ATOM 1487 O O . GLY A 1 192 ? 6.679 23.218 -22.324 1.00 60.69 192 GLY A O 1
ATOM 1488 N N . VAL A 1 193 ? 8.494 24.252 -23.164 1.00 64.50 193 VAL A N 1
ATOM 1489 C CA . VAL A 1 193 ? 8.266 23.884 -24.560 1.00 64.50 193 VAL A CA 1
ATOM 1490 C C . VAL A 1 193 ? 9.228 22.765 -24.913 1.00 64.50 193 VAL A C 1
ATOM 1492 O O . VAL A 1 193 ? 10.443 22.917 -24.832 1.00 64.50 193 VAL A O 1
ATOM 1495 N N . LEU A 1 194 ? 8.671 21.631 -25.338 1.00 62.31 194 LEU A N 1
ATOM 1496 C CA . LEU A 1 194 ? 9.475 20.518 -25.823 1.00 62.31 194 LEU A CA 1
ATOM 1497 C C . LEU A 1 194 ? 10.405 21.007 -26.924 1.00 62.31 194 LEU A C 1
ATOM 1499 O O . LEU A 1 194 ? 9.955 21.699 -27.842 1.00 62.31 194 LEU A O 1
ATOM 1503 N N . ASN A 1 195 ? 11.680 20.636 -26.847 1.00 63.53 195 ASN A N 1
ATOM 1504 C CA . ASN A 1 195 ? 12.582 20.866 -27.955 1.00 63.53 195 ASN A CA 1
ATOM 1505 C C . ASN A 1 195 ? 12.473 19.687 -28.935 1.00 63.53 195 ASN A C 1
ATOM 1507 O O . ASN A 1 195 ? 13.072 18.638 -28.684 1.00 63.53 195 ASN A O 1
ATOM 1511 N N . PRO A 1 196 ? 11.765 19.843 -30.070 1.00 54.81 196 PRO A N 1
ATOM 1512 C CA . PRO A 1 196 ? 11.636 18.791 -31.066 1.00 54.81 196 PRO A CA 1
ATOM 1513 C C . PRO A 1 196 ? 12.943 18.548 -31.827 1.00 54.81 196 PRO A C 1
ATOM 1515 O O . PRO A 1 196 ? 12.904 17.782 -32.774 1.00 54.81 196 PRO A O 1
ATOM 1518 N N . ASP A 1 197 ? 14.058 19.187 -31.456 1.00 62.53 197 ASP A N 1
ATOM 1519 C CA . ASP A 1 197 ? 15.394 18.918 -31.993 1.00 62.53 197 ASP A CA 1
ATOM 1520 C C . ASP A 1 197 ? 16.285 18.110 -31.009 1.00 62.53 197 ASP A C 1
ATOM 1522 O O . ASP A 1 197 ? 17.318 17.598 -31.419 1.00 62.53 197 ASP A O 1
ATOM 1526 N N . ALA A 1 198 ? 15.894 17.888 -29.739 1.00 72.88 198 ALA A N 1
ATOM 1527 C CA . ALA A 1 198 ? 16.687 17.109 -28.765 1.00 72.88 198 ALA A CA 1
ATOM 1528 C C . ALA A 1 198 ? 16.312 15.611 -28.674 1.00 72.88 198 ALA A C 1
ATOM 1530 O O . ALA A 1 198 ? 15.134 15.260 -28.716 1.00 72.88 198 ALA A O 1
ATOM 1531 N N . GLN A 1 199 ? 17.298 14.725 -28.503 1.00 79.69 199 GLN A N 1
ATOM 1532 C CA . GLN A 1 199 ? 17.074 13.277 -28.418 1.00 79.69 199 GLN A CA 1
ATOM 1533 C C . GLN A 1 199 ? 16.245 12.880 -27.187 1.00 79.69 199 GLN A C 1
ATOM 1535 O O . GLN A 1 199 ? 16.648 13.139 -26.051 1.00 79.69 199 GLN A O 1
ATOM 1540 N N . ILE A 1 200 ? 15.141 12.163 -27.407 1.00 84.06 200 ILE A N 1
ATOM 1541 C CA . ILE A 1 200 ? 14.361 11.545 -26.327 1.00 84.06 200 ILE A CA 1
ATOM 1542 C C . ILE A 1 200 ? 15.085 10.296 -25.824 1.00 84.06 200 ILE A C 1
ATOM 1544 O O . ILE A 1 200 ? 15.613 9.495 -26.611 1.00 84.06 200 ILE A O 1
ATOM 1548 N N . VAL A 1 201 ? 15.092 10.134 -24.503 1.00 86.88 201 VAL A N 1
ATOM 1549 C CA . VAL A 1 201 ? 15.776 9.040 -23.822 1.00 86.88 201 VAL A CA 1
ATOM 1550 C C . VAL A 1 201 ? 14.812 8.275 -22.925 1.00 86.88 201 VAL A C 1
ATOM 1552 O O . VAL A 1 201 ? 14.000 8.868 -22.226 1.00 86.88 201 VAL A O 1
ATOM 1555 N N . ILE A 1 202 ? 14.943 6.954 -22.903 1.00 90.06 202 ILE A N 1
ATOM 1556 C CA . ILE A 1 202 ? 14.390 6.090 -21.866 1.00 90.06 202 ILE A CA 1
ATOM 1557 C C . ILE A 1 202 ? 15.397 5.963 -20.736 1.00 90.06 202 ILE A C 1
ATOM 1559 O O . ILE A 1 202 ? 16.577 5.705 -20.969 1.00 90.06 202 ILE A O 1
ATOM 1563 N N . SER A 1 203 ? 1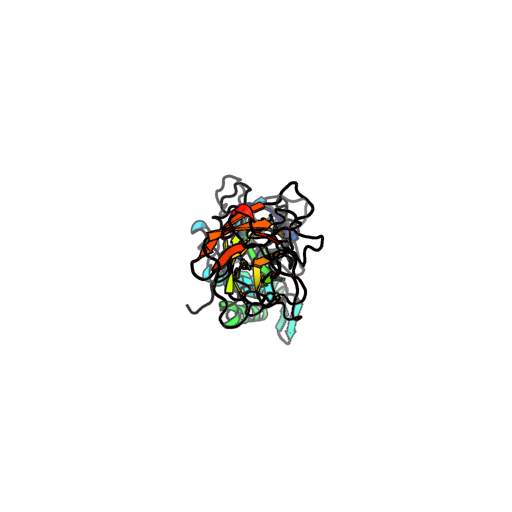4.905 6.076 -19.516 1.00 91.62 203 SER A N 1
ATOM 1564 C CA . SER A 1 203 ? 15.623 5.812 -18.286 1.00 91.62 203 SER A CA 1
ATOM 1565 C C . SER A 1 203 ? 14.897 4.730 -17.493 1.00 91.62 203 SER A C 1
ATOM 1567 O O . SER A 1 203 ? 13.670 4.691 -17.495 1.00 91.62 203 SER A O 1
ATOM 1569 N N . GLU A 1 204 ? 15.630 3.837 -16.840 1.00 91.69 204 GLU A N 1
ATOM 1570 C CA . GLU A 1 204 ? 15.031 2.714 -16.113 1.00 91.69 204 GLU A CA 1
ATOM 1571 C C . GLU A 1 204 ? 14.973 2.981 -14.604 1.00 91.69 204 GLU A C 1
ATOM 1573 O O . GLU A 1 204 ? 15.996 3.278 -13.987 1.00 91.69 204 GLU A O 1
ATOM 1578 N N . VAL A 1 205 ? 13.800 2.835 -13.992 1.00 91.19 205 VAL A N 1
ATOM 1579 C CA . VAL A 1 205 ? 13.594 3.004 -12.546 1.00 91.19 205 VAL A CA 1
ATOM 1580 C C . VAL A 1 205 ? 13.231 1.658 -11.933 1.00 91.19 205 VAL A C 1
ATOM 1582 O O . VAL A 1 205 ? 12.284 1.019 -12.378 1.00 91.19 205 VAL A O 1
ATOM 1585 N N . GLU A 1 206 ? 13.996 1.210 -10.938 1.00 92.94 206 GLU A N 1
ATOM 1586 C CA . GLU A 1 206 ? 13.716 -0.026 -10.197 1.00 92.94 206 GLU A CA 1
ATOM 1587 C C . GLU A 1 206 ? 12.530 0.178 -9.246 1.00 92.94 206 GLU A C 1
ATOM 1589 O O . GLU A 1 206 ? 12.475 1.182 -8.531 1.00 92.94 206 GLU A O 1
ATOM 1594 N N . LEU A 1 207 ? 11.580 -0.758 -9.266 1.00 94.38 207 LEU A N 1
ATOM 1595 C CA . LEU A 1 207 ? 10.368 -0.696 -8.458 1.00 94.38 207 LEU A CA 1
ATOM 1596 C C . LEU A 1 207 ? 10.624 -1.160 -7.024 1.00 94.38 207 LEU A C 1
ATOM 1598 O O . LEU A 1 207 ? 11.268 -2.184 -6.775 1.00 94.38 207 LEU A O 1
ATOM 1602 N N . SER A 1 208 ? 10.045 -0.411 -6.099 1.00 95.75 208 SER A N 1
ATOM 1603 C CA . SER A 1 208 ? 10.039 -0.628 -4.659 1.00 95.75 208 SER A CA 1
ATOM 1604 C C . SER A 1 208 ? 8.710 -1.245 -4.216 1.00 95.75 208 SER A C 1
ATOM 1606 O O . SER A 1 208 ? 7.761 -1.382 -4.996 1.00 95.75 208 SER A O 1
ATOM 1608 N N . LYS A 1 209 ? 8.649 -1.668 -2.956 1.00 96.12 209 LYS A N 1
ATOM 1609 C CA . LYS A 1 209 ? 7.497 -2.348 -2.371 1.00 96.12 209 LYS A CA 1
ATOM 1610 C C . LYS A 1 209 ? 7.244 -1.868 -0.949 1.00 96.12 209 LYS A C 1
ATOM 1612 O O . LYS A 1 209 ? 8.192 -1.707 -0.188 1.00 96.12 209 LYS A O 1
ATOM 1617 N N . LEU A 1 210 ? 5.974 -1.714 -0.587 1.00 97.50 210 LEU A N 1
ATOM 1618 C CA . LEU A 1 210 ? 5.550 -1.489 0.796 1.00 97.50 210 LEU A CA 1
ATOM 1619 C C . LEU A 1 210 ? 4.274 -2.264 1.134 1.00 97.50 210 LEU A C 1
ATOM 1621 O O . LEU A 1 210 ? 3.483 -2.588 0.244 1.00 97.50 210 LEU A O 1
ATOM 1625 N N . GLY A 1 211 ? 4.078 -2.550 2.414 1.00 97.44 211 GLY A N 1
ATOM 1626 C CA . GLY A 1 211 ? 2.899 -3.216 2.971 1.00 97.44 211 GLY A CA 1
ATOM 1627 C C . GLY A 1 211 ? 3.277 -4.007 4.217 1.00 97.44 211 GLY A C 1
ATOM 1628 O O . GLY A 1 211 ? 4.370 -3.805 4.725 1.00 97.44 211 GLY A O 1
ATOM 1629 N N . ASP A 1 212 ? 2.400 -4.905 4.662 1.00 97.94 212 ASP A N 1
ATOM 1630 C CA . ASP A 1 212 ? 2.702 -6.116 5.449 1.00 97.94 212 ASP A CA 1
ATOM 1631 C C . ASP A 1 212 ? 1.374 -6.748 5.892 1.00 97.94 212 ASP A C 1
ATOM 1633 O O . ASP A 1 212 ? 0.888 -7.665 5.218 1.00 97.94 212 ASP A O 1
ATOM 1637 N N . PHE A 1 213 ? 0.732 -6.227 6.946 1.00 98.19 213 PHE A N 1
ATOM 1638 C CA . PHE A 1 213 ? -0.305 -6.965 7.663 1.00 98.19 213 PHE A CA 1
ATOM 1639 C C . PHE A 1 213 ? -1.437 -6.109 8.264 1.00 98.19 213 PHE A C 1
ATOM 1641 O O . PHE A 1 213 ? -1.251 -5.069 8.884 1.00 98.19 213 PHE A O 1
ATOM 1648 N N . VAL A 1 214 ? -2.675 -6.598 8.154 1.00 98.75 214 VAL A N 1
ATOM 1649 C CA . VAL A 1 214 ? -3.827 -6.063 8.902 1.00 98.75 214 VAL A CA 1
ATOM 1650 C C . VAL A 1 214 ? -4.330 -7.131 9.862 1.00 98.75 214 VAL A C 1
ATOM 1652 O O . VAL A 1 214 ? -4.618 -8.248 9.426 1.00 98.75 214 VAL A O 1
ATOM 1655 N N . PHE A 1 215 ? -4.483 -6.807 11.148 1.00 98.62 215 PHE A N 1
ATOM 1656 C CA . PHE A 1 215 ? -4.709 -7.789 12.215 1.00 98.62 215 PHE A CA 1
ATOM 1657 C C . PHE A 1 215 ? -5.850 -7.453 13.178 1.00 98.62 215 PHE A C 1
ATOM 1659 O O . PHE A 1 215 ? -6.196 -6.297 13.407 1.00 98.62 215 PHE A O 1
ATOM 1666 N N . GLU A 1 216 ? -6.464 -8.502 13.735 1.00 98.25 216 GLU A N 1
ATOM 1667 C CA . GLU A 1 216 ? -7.448 -8.410 14.815 1.00 98.25 216 GLU A CA 1
ATOM 1668 C C . GLU A 1 216 ? -6.722 -8.254 16.150 1.00 98.25 216 GLU A C 1
ATOM 1670 O O . GLU A 1 216 ? -6.331 -9.243 16.775 1.00 98.25 216 GLU A O 1
ATOM 1675 N N . ASP A 1 217 ? -6.593 -7.004 16.578 1.00 97.88 217 ASP A N 1
ATOM 1676 C CA . ASP A 1 217 ? -6.047 -6.626 17.874 1.00 97.88 217 ASP A CA 1
ATOM 1677 C C . ASP A 1 217 ? -7.099 -6.909 18.955 1.00 97.88 217 ASP A C 1
ATOM 1679 O O . ASP A 1 217 ? -8.063 -6.171 19.163 1.00 97.88 217 ASP A O 1
ATOM 1683 N N . SER A 1 218 ? -6.979 -8.052 19.616 1.00 95.19 218 SER A N 1
ATOM 1684 C CA . SER A 1 218 ? -8.032 -8.545 20.509 1.00 95.19 218 SER A CA 1
ATOM 1685 C C . SER A 1 218 ? -8.055 -7.818 21.852 1.00 95.19 218 SER A C 1
ATOM 1687 O O . SER A 1 218 ? -9.045 -7.915 22.584 1.00 95.19 218 SER A O 1
ATOM 1689 N N . ASN A 1 219 ? -6.969 -7.127 22.200 1.00 94.38 219 ASN A N 1
ATOM 1690 C CA . ASN A 1 219 ? -6.808 -6.417 23.464 1.00 94.38 219 ASN A CA 1
ATOM 1691 C C . ASN A 1 219 ? -6.675 -4.891 23.286 1.00 94.38 219 ASN A C 1
ATOM 1693 O O . ASN A 1 219 ? -6.516 -4.201 24.288 1.00 94.38 219 ASN A O 1
ATOM 1697 N N . ALA A 1 220 ? -6.795 -4.385 22.054 1.00 95.94 220 ALA A N 1
ATOM 1698 C CA . ALA A 1 220 ? -6.701 -2.975 21.673 1.00 95.94 220 ALA A CA 1
ATOM 1699 C C . ALA A 1 220 ? -5.392 -2.283 22.097 1.00 95.94 220 ALA A C 1
ATOM 1701 O O . ALA A 1 220 ? -5.386 -1.070 22.329 1.00 95.94 220 ALA A O 1
ATOM 1702 N N . ASN A 1 221 ? -4.286 -3.023 22.217 1.00 94.62 221 ASN A N 1
ATOM 1703 C CA . ASN A 1 221 ? -3.010 -2.461 22.661 1.00 94.62 221 ASN A CA 1
ATOM 1704 C C . ASN A 1 221 ? -2.150 -1.878 21.523 1.00 94.62 221 ASN A C 1
ATOM 1706 O O . ASN A 1 221 ? -1.119 -1.272 21.816 1.00 94.62 221 ASN A O 1
ATOM 1710 N N . GLY A 1 222 ? -2.551 -2.042 20.258 1.00 96.94 222 GLY A N 1
ATOM 1711 C CA . GLY A 1 222 ? -1.816 -1.561 19.086 1.00 96.94 222 GLY A CA 1
ATOM 1712 C C . GLY A 1 222 ? -0.549 -2.345 18.751 1.00 96.94 222 GLY A C 1
ATOM 1713 O O . GLY A 1 222 ? 0.277 -1.839 17.998 1.00 96.94 222 GLY A O 1
ATOM 1714 N N . ILE A 1 223 ? -0.373 -3.544 19.307 1.00 97.44 223 ILE A N 1
ATOM 1715 C CA . ILE A 1 223 ? 0.780 -4.424 19.107 1.00 97.44 223 ILE A CA 1
ATOM 1716 C C . ILE A 1 223 ? 0.283 -5.768 18.580 1.00 97.44 223 ILE A C 1
ATOM 1718 O O . ILE A 1 223 ? -0.627 -6.364 19.138 1.00 97.44 223 ILE A O 1
ATOM 1722 N N . GLN A 1 224 ? 0.950 -6.291 17.557 1.00 96.88 224 GLN A N 1
ATOM 1723 C CA . GLN A 1 224 ? 0.714 -7.621 17.013 1.00 96.88 224 GLN A CA 1
ATOM 1724 C C . GLN A 1 224 ? 1.125 -8.708 18.012 1.00 96.88 224 GLN A C 1
ATOM 1726 O O . GLN A 1 224 ? 2.295 -9.114 18.115 1.00 96.88 224 GLN A O 1
ATOM 1731 N N . ASP A 1 225 ? 0.142 -9.216 18.749 1.00 96.75 225 ASP A N 1
ATOM 1732 C CA . ASP A 1 225 ? 0.337 -10.223 19.775 1.00 96.75 225 ASP A CA 1
ATOM 1733 C C . ASP A 1 225 ? 0.254 -11.657 19.229 1.00 96.75 225 ASP A C 1
ATOM 1735 O O . ASP A 1 225 ? -0.398 -12.005 18.239 1.00 96.75 225 ASP A O 1
ATOM 1739 N N . ALA A 1 226 ? 0.931 -12.572 19.926 1.00 95.69 226 ALA A N 1
ATOM 1740 C CA . ALA A 1 226 ? 0.930 -13.975 19.542 1.00 95.69 226 ALA A CA 1
ATOM 1741 C C . ALA A 1 226 ? -0.476 -14.593 19.669 1.00 95.69 226 ALA A C 1
ATOM 1743 O O . ALA A 1 226 ? -0.955 -14.851 20.773 1.00 95.69 226 ALA A O 1
ATOM 1744 N N . GLY A 1 227 ? -1.074 -14.950 18.531 1.00 93.00 227 GLY A N 1
ATOM 1745 C CA . GLY A 1 227 ? -2.394 -15.585 18.459 1.00 93.00 227 GLY A CA 1
ATOM 1746 C C . GLY A 1 227 ? -3.454 -14.712 17.794 1.00 93.00 227 GLY A C 1
ATOM 1747 O O . GLY A 1 227 ? -4.503 -15.244 17.420 1.00 93.00 227 GLY A O 1
ATOM 1748 N N . GLU A 1 228 ? -3.160 -13.434 17.582 1.00 96.44 228 GLU A N 1
ATOM 1749 C CA . GLU A 1 228 ? -3.988 -12.536 16.787 1.00 96.44 228 GLU A CA 1
ATOM 1750 C C . GLU A 1 228 ? -3.996 -12.975 15.323 1.00 96.44 228 GLU A C 1
ATOM 1752 O O . GLU A 1 228 ? -3.033 -13.554 14.809 1.00 96.44 228 GLU A O 1
ATOM 1757 N N . GLN A 1 229 ? -5.158 -12.839 14.693 1.00 96.75 229 GLN A N 1
ATOM 1758 C CA . GLN A 1 229 ? -5.398 -13.317 13.336 1.00 96.75 229 GLN A CA 1
ATOM 1759 C C . GLN A 1 229 ? -5.373 -12.133 12.382 1.00 96.75 229 GLN A C 1
ATOM 1761 O O . GLN A 1 229 ? -5.838 -11.055 12.736 1.00 96.75 229 GLN A O 1
ATOM 1766 N N . GLY A 1 230 ? -4.905 -12.344 11.156 1.00 98.25 230 GLY A N 1
ATOM 1767 C CA . GLY A 1 230 ? -5.037 -11.312 10.140 1.00 98.25 230 GLY A CA 1
ATOM 1768 C C . GLY A 1 230 ? -6.474 -11.164 9.641 1.00 98.25 230 GLY A C 1
ATOM 1769 O O . GLY A 1 230 ? -7.265 -12.117 9.642 1.00 98.25 230 GLY A O 1
ATOM 1770 N N . ILE A 1 231 ? -6.814 -9.953 9.216 1.00 98.62 231 ILE A N 1
ATOM 1771 C CA . ILE A 1 231 ? -8.144 -9.570 8.754 1.00 98.62 231 ILE A CA 1
ATOM 1772 C C . ILE A 1 231 ? -8.171 -9.644 7.236 1.00 98.62 231 ILE A C 1
ATOM 1774 O O . ILE A 1 231 ? -7.518 -8.861 6.555 1.00 98.62 231 ILE A O 1
ATOM 1778 N N . ALA A 1 232 ? -8.960 -10.571 6.699 1.00 98.44 232 ALA A N 1
ATOM 1779 C CA . ALA A 1 232 ? -9.108 -10.741 5.261 1.00 98.44 232 ALA A CA 1
ATOM 1780 C C . ALA A 1 232 ? -10.072 -9.724 4.637 1.00 98.44 232 ALA A C 1
ATOM 1782 O O . ALA A 1 232 ? -11.156 -9.482 5.171 1.00 98.44 232 ALA A O 1
ATOM 1783 N N . GLY A 1 233 ? -9.728 -9.223 3.448 1.00 97.81 233 GLY A N 1
ATOM 1784 C CA . GLY A 1 233 ? -10.574 -8.321 2.668 1.00 97.81 233 GLY A CA 1
ATOM 1785 C C . GLY A 1 233 ? -10.684 -6.898 3.223 1.00 97.81 233 GLY A C 1
ATOM 1786 O O . GLY A 1 233 ? -11.629 -6.201 2.864 1.00 97.81 233 GLY A O 1
ATOM 1787 N N . ALA A 1 234 ? -9.760 -6.469 4.086 1.00 98.38 234 ALA A N 1
ATOM 1788 C CA . ALA A 1 234 ? -9.649 -5.075 4.504 1.00 98.38 234 ALA A CA 1
ATOM 1789 C C . ALA A 1 234 ? -9.231 -4.214 3.304 1.00 98.38 234 ALA A C 1
ATOM 1791 O O . ALA A 1 234 ? -8.303 -4.594 2.588 1.00 98.38 234 ALA A O 1
ATOM 1792 N N . THR A 1 235 ? -9.913 -3.090 3.068 1.00 98.31 235 THR A N 1
ATOM 1793 C CA . THR A 1 235 ? -9.542 -2.133 2.014 1.00 98.31 235 THR A CA 1
ATOM 1794 C C . THR A 1 235 ? -8.337 -1.320 2.466 1.00 98.31 235 THR A C 1
ATOM 1796 O O . THR A 1 235 ? -8.371 -0.708 3.536 1.00 98.31 235 THR A O 1
ATOM 1799 N N . VAL A 1 236 ? -7.308 -1.273 1.624 1.00 98.50 236 VAL A N 1
ATOM 1800 C CA . VAL A 1 236 ? -6.098 -0.487 1.859 1.00 98.50 236 VAL A CA 1
ATOM 1801 C C . VAL A 1 236 ? -5.872 0.437 0.671 1.00 98.50 236 VAL A C 1
ATOM 1803 O O . VAL A 1 236 ? -5.864 -0.021 -0.470 1.00 98.50 236 VAL A O 1
ATOM 1806 N N . ASN A 1 237 ? -5.698 1.725 0.936 1.00 97.56 237 ASN A N 1
ATOM 1807 C CA . ASN A 1 237 ? -5.439 2.760 -0.055 1.00 97.56 237 ASN A CA 1
ATOM 1808 C C . ASN A 1 237 ? -3.984 3.222 0.053 1.00 97.56 237 ASN A C 1
ATOM 1810 O O . ASN A 1 237 ? -3.485 3.446 1.156 1.00 97.56 237 ASN A O 1
ATOM 1814 N N . LEU A 1 238 ? -3.335 3.406 -1.092 1.00 97.75 238 LEU A N 1
ATOM 1815 C CA . LEU A 1 238 ? -2.041 4.065 -1.212 1.00 97.75 238 LEU A CA 1
ATOM 1816 C C . LEU A 1 238 ? -2.264 5.518 -1.621 1.00 97.75 238 LEU A C 1
ATOM 1818 O O . LEU A 1 238 ? -3.018 5.785 -2.561 1.00 97.75 238 LEU A O 1
ATOM 1822 N N . LEU A 1 239 ? -1.603 6.436 -0.928 1.00 97.25 239 LEU A N 1
ATOM 1823 C CA . LEU A 1 239 ? -1.705 7.870 -1.149 1.00 97.25 239 LEU A CA 1
ATOM 1824 C C . LEU A 1 239 ? -0.329 8.448 -1.463 1.00 97.25 239 LEU A C 1
ATOM 1826 O O . LEU A 1 239 ? 0.671 8.018 -0.886 1.00 97.25 239 LEU A O 1
ATOM 1830 N N . ALA A 1 240 ? -0.304 9.428 -2.355 1.00 95.88 240 ALA A N 1
ATOM 1831 C CA . ALA A 1 240 ? 0.880 10.183 -2.747 1.00 95.88 240 ALA A CA 1
ATOM 1832 C C . ALA A 1 240 ? 0.473 11.629 -3.059 1.00 95.88 240 ALA A C 1
ATOM 1834 O O . ALA A 1 240 ? -0.684 11.856 -3.396 1.00 95.88 240 ALA A O 1
ATOM 1835 N N . ASP A 1 241 ? 1.411 12.571 -2.968 1.00 93.62 241 ASP A N 1
ATOM 1836 C CA . ASP A 1 241 ? 1.177 13.977 -3.325 1.00 93.62 241 ASP A CA 1
ATOM 1837 C C . ASP A 1 241 ? 0.948 14.073 -4.841 1.00 93.62 241 ASP A C 1
ATOM 1839 O O . ASP A 1 241 ? 1.857 13.839 -5.643 1.00 93.62 241 ASP A O 1
ATOM 1843 N N . MET A 1 242 ? -0.292 14.357 -5.234 1.00 87.38 242 MET A N 1
ATOM 1844 C CA . MET A 1 242 ? -0.734 14.363 -6.628 1.00 87.38 242 MET A CA 1
ATOM 1845 C C . MET A 1 242 ? -0.834 15.773 -7.210 1.00 87.38 242 MET A C 1
ATOM 1847 O O . MET A 1 242 ? -1.013 15.913 -8.427 1.00 87.38 242 MET A O 1
ATOM 1851 N N . ASP A 1 243 ? -0.786 16.815 -6.378 1.00 88.50 243 ASP A N 1
ATOM 1852 C CA . ASP A 1 243 ? -0.884 18.207 -6.820 1.00 88.50 243 ASP A CA 1
ATOM 1853 C C . ASP A 1 243 ? 0.416 19.017 -6.664 1.00 88.50 243 ASP A C 1
ATOM 1855 O O . ASP A 1 243 ? 0.511 20.140 -7.184 1.00 88.50 243 ASP A O 1
ATOM 1859 N N . GLY A 1 244 ? 1.442 18.397 -6.078 1.00 86.69 244 GLY A N 1
ATOM 1860 C CA . GLY A 1 244 ? 2.800 18.904 -5.951 1.00 86.69 244 GLY A CA 1
ATOM 1861 C C . GLY A 1 244 ? 2.931 20.012 -4.911 1.00 86.69 244 GLY A C 1
ATOM 1862 O O . GLY A 1 244 ? 3.812 20.874 -5.047 1.00 86.69 244 GLY A O 1
ATOM 1863 N N . ASP A 1 245 ? 2.035 20.066 -3.921 1.00 91.38 245 ASP A N 1
ATOM 1864 C CA . ASP A 1 245 ? 2.077 21.070 -2.860 1.00 91.38 245 ASP A CA 1
ATOM 1865 C C . ASP A 1 245 ? 2.994 20.701 -1.677 1.00 91.38 245 ASP A C 1
ATOM 1867 O O . ASP A 1 245 ? 3.347 21.583 -0.876 1.00 91.38 245 ASP A O 1
ATOM 1871 N N . GLY A 1 246 ? 3.489 19.460 -1.656 1.00 90.88 246 GLY A N 1
ATOM 1872 C CA . GLY A 1 246 ? 4.416 18.916 -0.672 1.00 90.88 246 GLY A CA 1
ATOM 1873 C C . GLY A 1 246 ? 3.747 18.242 0.525 1.00 90.88 246 GLY A C 1
ATOM 1874 O O . GLY A 1 246 ? 4.443 17.957 1.503 1.00 90.88 246 GLY A O 1
ATOM 1875 N N . GLU A 1 247 ? 2.435 18.014 0.495 1.00 94.50 247 GLU A N 1
ATOM 1876 C CA . GLU A 1 247 ? 1.695 17.304 1.535 1.00 94.50 247 GLU A CA 1
ATOM 1877 C C . GLU A 1 247 ? 0.888 16.145 0.928 1.00 94.50 247 GLU A C 1
ATOM 1879 O O . GLU A 1 247 ? 0.295 16.276 -0.128 1.00 94.50 247 GLU A O 1
ATOM 1884 N N . ILE A 1 248 ? 0.847 14.999 1.620 1.00 96.44 248 ILE A N 1
ATOM 1885 C CA . ILE A 1 248 ? 0.030 13.841 1.208 1.00 96.44 248 ILE A CA 1
ATOM 1886 C C . ILE A 1 248 ? -1.278 13.836 1.993 1.00 96.44 248 ILE A C 1
ATOM 1888 O O . ILE A 1 248 ? -1.267 13.755 3.234 1.00 96.44 248 ILE A O 1
ATOM 1892 N N . GLU A 1 249 ? -2.401 13.845 1.287 1.00 94.31 249 GLU A N 1
ATOM 1893 C CA . GLU A 1 249 ? -3.720 14.131 1.846 1.00 94.31 249 GLU A CA 1
ATOM 1894 C C . GLU A 1 249 ? -4.731 13.021 1.556 1.00 94.31 249 GLU A C 1
ATOM 1896 O O . GLU A 1 249 ? -4.718 12.429 0.486 1.00 94.31 249 GLU A O 1
ATOM 1901 N N . ASP A 1 250 ? -5.686 12.781 2.466 1.00 88.88 250 ASP A N 1
ATOM 1902 C CA . ASP A 1 250 ? -6.645 11.655 2.428 1.00 88.88 250 ASP A CA 1
ATOM 1903 C C . ASP A 1 250 ? -7.402 11.442 1.094 1.00 88.88 250 ASP A C 1
ATOM 1905 O O . ASP A 1 250 ? -7.991 10.383 0.878 1.00 88.88 250 ASP A O 1
ATOM 1909 N N . GLY A 1 251 ? -7.473 12.457 0.227 1.00 87.50 251 GLY A N 1
ATOM 1910 C CA . GLY A 1 251 ? -8.152 12.398 -1.069 1.00 87.50 251 GLY A CA 1
ATOM 1911 C C . GLY A 1 251 ? -7.272 11.965 -2.245 1.00 87.50 251 GLY A C 1
ATOM 1912 O O . GLY A 1 251 ? -7.810 11.717 -3.326 1.00 87.50 251 GLY A O 1
ATOM 1913 N N . GLU A 1 252 ? -5.959 11.869 -2.056 1.00 93.75 252 GLU A N 1
ATOM 1914 C CA . GLU A 1 252 ? -4.966 11.642 -3.109 1.00 93.75 252 GLU A CA 1
ATOM 1915 C C . GLU A 1 252 ? -4.632 10.156 -3.272 1.00 93.75 252 GLU A C 1
ATOM 1917 O O . GLU A 1 252 ? -3.486 9.718 -3.224 1.00 93.75 252 GLU A O 1
ATOM 1922 N N . ILE A 1 253 ? -5.677 9.348 -3.436 1.00 94.31 253 ILE A N 1
ATOM 1923 C CA . ILE A 1 253 ? -5.546 7.898 -3.580 1.00 94.31 253 ILE A CA 1
ATOM 1924 C C . ILE A 1 253 ? -5.014 7.565 -4.977 1.00 94.31 253 ILE A C 1
ATOM 1926 O O . ILE A 1 253 ? -5.672 7.845 -5.984 1.00 94.31 253 ILE A O 1
ATOM 1930 N N . VAL A 1 254 ? -3.856 6.907 -5.025 1.00 93.38 254 VAL A N 1
ATOM 1931 C CA . VAL A 1 254 ? -3.177 6.477 -6.259 1.00 93.38 254 VAL A CA 1
ATOM 1932 C C . VAL A 1 254 ? -3.288 4.975 -6.510 1.00 93.38 254 VAL A C 1
ATOM 1934 O O . VAL A 1 254 ? -3.191 4.529 -7.656 1.00 93.38 254 VAL A O 1
ATOM 1937 N N . ASP A 1 255 ? -3.565 4.199 -5.460 1.00 94.25 255 ASP A N 1
ATOM 1938 C CA . ASP A 1 255 ? -3.872 2.773 -5.539 1.00 94.25 255 ASP A CA 1
ATOM 1939 C C . ASP A 1 255 ? -4.847 2.345 -4.436 1.00 94.25 255 ASP A C 1
ATOM 1941 O O . ASP A 1 255 ? -4.938 2.967 -3.382 1.00 94.25 255 ASP A O 1
ATOM 1945 N N . THR A 1 256 ? -5.534 1.231 -4.660 1.00 95.44 256 THR A N 1
ATOM 1946 C CA . THR A 1 256 ? -6.350 0.534 -3.674 1.00 95.44 256 THR A CA 1
ATOM 1947 C C . THR A 1 256 ? -6.182 -0.966 -3.871 1.00 95.44 256 THR A C 1
ATOM 1949 O O . THR A 1 256 ? -6.395 -1.489 -4.968 1.00 95.44 256 THR A O 1
ATOM 1952 N N . THR A 1 257 ? -5.899 -1.672 -2.783 1.00 96.12 257 THR A N 1
ATOM 1953 C CA . THR A 1 257 ? -5.870 -3.133 -2.725 1.00 96.12 257 THR A CA 1
ATOM 1954 C C . THR A 1 257 ? -6.745 -3.644 -1.580 1.00 96.12 257 THR A C 1
ATOM 1956 O O . THR A 1 257 ? -7.351 -2.874 -0.831 1.00 96.12 257 THR A O 1
ATOM 1959 N N . THR A 1 258 ? -6.849 -4.964 -1.457 1.00 97.62 258 THR A N 1
ATOM 1960 C CA . THR A 1 258 ? -7.493 -5.610 -0.312 1.00 97.62 258 THR A CA 1
ATOM 1961 C C . THR A 1 258 ? -6.609 -6.705 0.247 1.00 97.62 258 THR A C 1
ATOM 1963 O O . THR A 1 258 ? -6.011 -7.451 -0.530 1.00 97.62 258 THR A O 1
ATOM 1966 N N . THR A 1 259 ? -6.599 -6.865 1.566 1.00 98.50 259 THR A N 1
ATOM 1967 C CA . THR A 1 259 ? -5.817 -7.919 2.219 1.00 98.50 259 THR A CA 1
ATOM 1968 C C . THR A 1 259 ? -6.259 -9.328 1.816 1.00 98.50 259 THR A C 1
ATOM 1970 O O . THR A 1 259 ? -7.441 -9.607 1.573 1.00 98.50 259 THR A O 1
ATOM 1973 N N . ASP A 1 260 ? -5.296 -10.247 1.766 1.00 98.19 260 ASP A N 1
ATOM 1974 C CA . ASP A 1 260 ? -5.512 -11.656 1.462 1.00 98.19 260 ASP A CA 1
ATOM 1975 C C . ASP A 1 260 ? -6.201 -12.416 2.616 1.00 98.19 260 ASP A C 1
ATOM 1977 O O . ASP A 1 260 ? -6.549 -11.867 3.657 1.00 98.19 260 ASP A O 1
ATOM 1981 N N . ALA A 1 261 ? -6.405 -13.727 2.451 1.00 97.56 261 ALA A N 1
ATOM 1982 C CA . ALA A 1 261 ? -7.065 -14.563 3.460 1.00 97.56 261 ALA A CA 1
ATOM 1983 C C . ALA A 1 261 ? -6.321 -14.659 4.806 1.00 97.56 261 ALA A C 1
ATOM 1985 O O . ALA A 1 261 ? -6.910 -15.125 5.781 1.00 97.56 261 ALA A O 1
ATOM 1986 N N . ASN A 1 262 ? -5.041 -14.294 4.837 1.00 97.25 262 ASN A N 1
ATOM 1987 C CA . ASN A 1 262 ? -4.236 -14.263 6.044 1.00 97.25 262 ASN A CA 1
ATOM 1988 C C . ASN A 1 262 ? -4.089 -12.850 6.600 1.00 97.25 262 ASN A C 1
ATOM 1990 O O . ASN A 1 262 ? -3.529 -12.767 7.675 1.00 97.25 262 ASN A O 1
ATOM 1994 N N . GLY A 1 263 ? -4.571 -11.800 5.927 1.00 98.25 263 GLY A N 1
ATOM 1995 C CA . GLY A 1 263 ? -4.415 -10.403 6.341 1.00 98.25 263 GLY A CA 1
ATOM 1996 C C . GLY A 1 263 ? -3.267 -9.653 5.667 1.00 98.25 263 GLY A C 1
ATOM 1997 O O . GLY A 1 263 ? -3.070 -8.487 5.986 1.00 98.25 263 GLY A O 1
ATOM 1998 N N . ASN A 1 264 ? -2.539 -10.269 4.727 1.00 98.44 264 ASN A N 1
ATOM 1999 C CA . ASN A 1 264 ? -1.404 -9.602 4.084 1.00 98.44 264 ASN A CA 1
ATOM 2000 C C . ASN A 1 264 ? -1.847 -8.726 2.913 1.00 98.44 264 ASN A C 1
ATOM 2002 O O . ASN A 1 264 ? -2.772 -9.093 2.182 1.00 98.44 264 ASN A O 1
ATOM 2006 N N . TYR A 1 265 ? -1.135 -7.633 2.670 1.00 98.19 265 TYR A N 1
ATOM 2007 C CA . TYR A 1 265 ? -1.289 -6.803 1.476 1.00 98.19 265 TYR A CA 1
ATOM 2008 C C . TYR A 1 265 ? 0.059 -6.214 1.059 1.00 98.19 265 TYR A C 1
ATOM 2010 O O . TYR A 1 265 ? 0.995 -6.176 1.854 1.00 98.19 265 TYR A O 1
ATOM 2018 N N . ASP A 1 266 ? 0.146 -5.735 -0.180 1.00 96.81 266 ASP A N 1
ATOM 2019 C CA . ASP A 1 266 ? 1.269 -4.918 -0.610 1.00 96.81 266 ASP A CA 1
ATOM 2020 C C . ASP A 1 266 ? 0.945 -4.035 -1.815 1.00 96.81 266 ASP A C 1
ATOM 2022 O O . ASP A 1 266 ? -0.019 -4.285 -2.545 1.00 96.81 266 ASP A O 1
ATOM 2026 N N . PHE A 1 267 ? 1.789 -3.022 -2.007 1.00 96.31 267 PHE A N 1
ATOM 2027 C CA . PHE A 1 267 ? 1.865 -2.191 -3.199 1.00 96.31 267 PHE A CA 1
ATOM 2028 C C . PHE A 1 267 ? 3.254 -2.300 -3.822 1.00 96.31 267 PHE A C 1
ATOM 2030 O O . PHE A 1 267 ? 4.268 -2.242 -3.125 1.00 96.31 267 PHE A O 1
ATOM 2037 N N . THR A 1 268 ? 3.294 -2.413 -5.148 1.00 95.06 268 THR A N 1
ATOM 2038 C CA . THR A 1 268 ? 4.513 -2.223 -5.943 1.00 95.06 268 THR A CA 1
ATOM 2039 C C . THR A 1 268 ? 4.472 -0.823 -6.538 1.00 95.06 268 THR A C 1
ATOM 2041 O O . THR A 1 268 ? 3.486 -0.458 -7.174 1.00 95.06 268 THR A O 1
ATOM 2044 N N . VAL A 1 269 ? 5.526 -0.041 -6.320 1.00 94.56 269 VAL A N 1
ATOM 2045 C CA . VAL A 1 269 ? 5.563 1.397 -6.615 1.00 94.56 269 VAL A CA 1
ATOM 2046 C C . VAL A 1 269 ? 6.945 1.816 -7.106 1.00 94.56 269 VAL A C 1
ATOM 2048 O O . VAL A 1 269 ? 7.905 1.060 -6.997 1.00 94.56 269 VAL A O 1
ATOM 2051 N N . ILE A 1 270 ? 7.087 3.034 -7.621 1.00 93.00 270 ILE A N 1
ATOM 2052 C CA . ILE A 1 270 ? 8.415 3.657 -7.729 1.00 93.00 270 ILE A CA 1
ATOM 2053 C C . ILE A 1 270 ? 8.844 4.237 -6.378 1.00 93.00 270 ILE A C 1
ATOM 2055 O O . ILE A 1 270 ? 8.008 4.545 -5.530 1.00 93.00 270 ILE A O 1
ATOM 2059 N N . ALA A 1 271 ? 10.148 4.415 -6.193 1.00 93.25 271 ALA A N 1
ATOM 2060 C CA . ALA A 1 271 ? 10.699 5.134 -5.049 1.00 93.25 271 ALA A CA 1
ATOM 2061 C C . ALA A 1 271 ? 10.100 6.546 -4.927 1.00 93.25 271 ALA A C 1
ATOM 2063 O O . ALA A 1 271 ? 9.912 7.230 -5.935 1.00 93.25 271 ALA A O 1
ATOM 2064 N N . GLY A 1 272 ? 9.802 6.966 -3.701 1.00 94.06 272 GLY A N 1
ATOM 2065 C CA . GLY A 1 272 ? 9.144 8.238 -3.411 1.00 94.06 272 GLY A CA 1
ATOM 2066 C C . GLY A 1 272 ? 8.514 8.271 -2.024 1.00 94.06 272 GLY A C 1
ATOM 2067 O O . GLY A 1 272 ? 8.795 7.411 -1.189 1.00 94.06 272 GLY A O 1
ATOM 2068 N N . GLU A 1 273 ? 7.671 9.272 -1.787 1.00 95.94 273 GLU A N 1
ATOM 2069 C CA . GLU A 1 273 ? 6.963 9.456 -0.520 1.00 95.94 273 GLU A CA 1
ATOM 2070 C C . GLU A 1 273 ? 5.500 9.018 -0.627 1.00 95.94 273 GLU A C 1
ATOM 2072 O O . GLU A 1 273 ? 4.800 9.385 -1.571 1.00 95.94 273 GLU A O 1
ATOM 2077 N N . TYR A 1 274 ? 5.037 8.248 0.358 1.00 97.50 274 TYR A N 1
ATOM 2078 C CA . TYR A 1 274 ? 3.696 7.669 0.383 1.00 97.50 274 TYR A CA 1
ATOM 2079 C C . TYR A 1 274 ? 3.071 7.720 1.777 1.00 97.50 274 TYR A C 1
ATOM 2081 O O . TYR A 1 274 ? 3.763 7.808 2.790 1.00 97.50 274 TYR A O 1
ATOM 2089 N N . LYS A 1 275 ? 1.744 7.593 1.830 1.00 98.25 275 LYS A N 1
ATOM 2090 C CA . LYS A 1 275 ? 1.008 7.166 3.029 1.00 98.25 275 LYS A CA 1
ATOM 2091 C C . LYS A 1 275 ? 0.131 5.970 2.699 1.00 98.25 275 LYS A C 1
ATOM 2093 O O . LYS A 1 275 ? -0.357 5.840 1.575 1.00 98.25 275 LYS A O 1
ATOM 2098 N N . VAL A 1 276 ? -0.127 5.140 3.700 1.00 98.44 276 VAL A N 1
ATOM 2099 C CA . VAL A 1 276 ? -1.094 4.046 3.613 1.00 98.44 276 VAL A CA 1
ATOM 2100 C C . VAL A 1 276 ? -2.292 4.371 4.487 1.00 98.44 276 VAL A C 1
ATOM 2102 O O . VAL A 1 276 ? -2.146 4.732 5.651 1.00 98.44 276 VAL A O 1
ATOM 2105 N N . GLN A 1 277 ? -3.489 4.253 3.922 1.00 98.44 277 GLN A N 1
ATOM 2106 C CA . GLN A 1 277 ? -4.747 4.433 4.635 1.00 98.44 277 GLN A CA 1
ATOM 2107 C C . GLN A 1 277 ? -5.525 3.123 4.657 1.00 98.44 277 GLN A C 1
ATOM 2109 O O . GLN A 1 277 ? -5.758 2.497 3.624 1.00 98.44 277 GLN A O 1
ATOM 2114 N N . PHE A 1 278 ? -6.013 2.763 5.835 1.00 98.50 278 PHE A N 1
ATOM 2115 C CA . PHE A 1 278 ? -6.812 1.574 6.071 1.00 98.50 278 PHE A CA 1
ATOM 2116 C C . PHE A 1 278 ? -8.258 1.974 6.356 1.00 98.50 278 PHE A C 1
ATOM 2118 O O . PHE A 1 278 ? -8.546 2.730 7.290 1.00 98.50 278 PHE A O 1
ATOM 2125 N N . GLU A 1 279 ? -9.198 1.445 5.577 1.00 97.75 279 GLU A N 1
ATOM 2126 C CA . GLU A 1 279 ? -10.611 1.562 5.932 1.00 97.75 279 GLU A CA 1
ATOM 2127 C C . GLU A 1 279 ? -10.936 0.585 7.064 1.00 97.75 279 GLU A C 1
ATOM 2129 O O . GLU A 1 279 ? -10.460 -0.550 7.067 1.00 97.75 279 GLU A O 1
ATOM 2134 N N . THR A 1 280 ? -11.788 0.992 8.011 1.00 97.69 280 THR A N 1
ATOM 2135 C CA . THR A 1 280 ? -12.244 0.092 9.080 1.00 97.69 280 THR A CA 1
ATOM 2136 C C . THR A 1 280 ? -12.942 -1.134 8.480 1.00 97.69 280 THR A C 1
ATOM 2138 O O . THR A 1 280 ? -13.994 -0.967 7.853 1.00 97.69 280 THR A O 1
ATOM 2141 N N . PRO A 1 281 ? -12.407 -2.356 8.674 1.00 98.00 281 PRO A N 1
ATOM 2142 C CA . PRO A 1 281 ? -12.976 -3.547 8.061 1.00 98.00 281 PRO A CA 1
ATOM 2143 C C . PRO A 1 281 ? -14.362 -3.882 8.618 1.00 98.00 281 PRO A C 1
ATOM 2145 O O . PRO A 1 281 ? -14.668 -3.643 9.790 1.00 98.00 281 PRO A O 1
ATOM 2148 N N . ASP A 1 282 ? -15.201 -4.502 7.787 1.00 96.19 282 ASP A N 1
ATOM 2149 C CA . ASP A 1 282 ? -16.540 -4.934 8.190 1.00 96.19 282 ASP A CA 1
ATOM 2150 C C . ASP A 1 282 ? -16.489 -5.848 9.427 1.00 96.19 282 ASP A C 1
ATOM 2152 O O . ASP A 1 282 ? -15.824 -6.885 9.449 1.00 96.19 282 ASP A O 1
ATOM 2156 N N . GLY A 1 283 ? -17.268 -5.495 10.450 1.00 95.94 283 GLY A N 1
ATOM 2157 C CA . GLY A 1 283 ? -17.350 -6.259 11.696 1.00 95.94 283 GLY A CA 1
ATOM 2158 C C . GLY A 1 283 ? -16.331 -5.859 12.761 1.00 95.94 283 GLY A C 1
ATOM 2159 O O . GLY A 1 283 ? -16.335 -6.486 13.818 1.00 95.94 283 GLY A O 1
ATOM 2160 N N . PHE A 1 284 ? -15.520 -4.832 12.511 1.00 97.75 284 PHE A N 1
ATOM 2161 C CA . PHE A 1 284 ? -14.694 -4.149 13.504 1.00 97.75 284 PHE A CA 1
ATOM 2162 C C . PHE A 1 284 ? -15.270 -2.767 13.812 1.00 97.75 284 PHE A C 1
ATOM 2164 O O . PHE A 1 284 ? -16.027 -2.209 13.016 1.00 97.75 284 PHE A O 1
ATOM 2171 N N . ASP A 1 285 ? -14.937 -2.229 14.984 1.00 96.69 285 ASP A N 1
ATOM 2172 C CA . ASP A 1 285 ? -15.490 -0.954 15.443 1.00 96.69 285 ASP A CA 1
ATOM 2173 C C . ASP A 1 285 ? -14.485 0.193 15.308 1.00 96.69 285 ASP A C 1
ATOM 2175 O O . ASP A 1 285 ? -14.884 1.320 15.008 1.00 96.69 285 ASP A O 1
ATOM 2179 N N . MET A 1 286 ? -13.197 -0.068 15.563 1.00 96.50 286 MET A N 1
ATOM 2180 C CA . MET A 1 286 ? -12.151 0.957 15.619 1.00 96.50 286 MET A CA 1
ATOM 2181 C C . MET A 1 286 ? -10.782 0.408 15.202 1.00 96.50 286 MET A C 1
ATOM 2183 O O . MET A 1 286 ? -10.509 -0.780 15.370 1.00 96.50 286 MET A O 1
ATOM 2187 N N . ALA A 1 287 ? -9.929 1.297 14.686 1.00 97.38 287 ALA A N 1
ATOM 2188 C CA . ALA A 1 287 ? -8.497 1.045 14.547 1.00 97.38 287 ALA A CA 1
ATOM 2189 C C . ALA A 1 287 ? -7.812 1.109 15.918 1.00 97.38 287 ALA A C 1
ATOM 2191 O O . ALA A 1 287 ? -8.220 1.889 16.787 1.00 97.38 287 ALA A O 1
ATOM 2192 N N . SER A 1 288 ? -6.770 0.308 16.082 1.00 96.88 288 SER A N 1
ATOM 2193 C CA . SER A 1 288 ? -5.933 0.272 17.272 1.00 96.88 288 SER A CA 1
ATOM 2194 C C . SER A 1 288 ? -5.076 1.532 17.422 1.00 96.88 288 SER A C 1
ATOM 2196 O O . SER A 1 288 ? -4.881 2.277 16.454 1.00 96.88 288 SER A O 1
ATOM 2198 N N . PRO A 1 289 ? -4.566 1.814 18.635 1.00 95.44 289 PRO A N 1
ATOM 2199 C CA . PRO A 1 289 ? -3.603 2.888 18.839 1.00 95.44 289 PRO A CA 1
ATOM 2200 C C . PRO A 1 289 ? -2.374 2.716 17.938 1.00 95.44 289 PRO A C 1
ATOM 2202 O O . PRO A 1 289 ? -1.834 1.619 17.832 1.00 95.44 289 PRO A O 1
ATOM 2205 N N . ALA A 1 290 ? -1.933 3.809 17.317 1.00 97.31 290 ALA A N 1
ATOM 2206 C CA . ALA A 1 290 ? -0.789 3.789 16.413 1.00 97.31 290 ALA A CA 1
ATOM 2207 C C . ALA A 1 290 ? 0.555 3.785 17.164 1.00 97.31 290 ALA A C 1
ATOM 2209 O O . ALA A 1 290 ? 0.652 4.382 18.244 1.00 97.31 290 ALA A O 1
ATOM 2210 N N . ASN A 1 291 ? 1.585 3.195 16.562 1.00 96.75 291 ASN A N 1
ATOM 2211 C CA . ASN A 1 291 ? 3.003 3.289 16.918 1.00 96.75 291 ASN A CA 1
ATOM 2212 C C . ASN A 1 291 ? 3.295 2.894 18.378 1.00 96.75 291 ASN A C 1
ATOM 2214 O O . ASN A 1 291 ? 3.926 3.642 19.141 1.00 96.75 291 ASN A O 1
ATOM 2218 N N . GLN A 1 292 ? 2.729 1.766 18.821 1.00 96.56 292 GLN A N 1
ATOM 2219 C CA . GLN A 1 292 ? 2.840 1.291 20.200 1.00 96.56 292 GLN A CA 1
ATOM 2220 C C . GLN A 1 292 ? 4.040 0.364 20.405 1.00 96.56 292 GLN A C 1
ATOM 2222 O O . GLN A 1 292 ? 4.363 -0.502 19.609 1.00 96.56 292 GLN A O 1
ATOM 2227 N N . GLY A 1 293 ? 4.698 0.480 21.558 1.00 93.94 293 GLY A N 1
ATOM 2228 C CA . GLY A 1 293 ? 5.869 -0.344 21.859 1.00 93.94 293 GLY A CA 1
ATOM 2229 C C . GLY A 1 293 ? 7.168 0.225 21.278 1.00 93.94 293 GLY A C 1
ATOM 2230 O O . GLY A 1 293 ? 7.428 1.419 21.391 1.00 93.94 293 GLY A O 1
ATOM 2231 N N . ASN A 1 294 ? 8.077 -0.648 20.827 1.00 93.56 294 ASN A N 1
ATOM 2232 C CA . ASN A 1 294 ? 9.395 -0.252 20.290 1.00 93.56 294 ASN A CA 1
ATOM 2233 C C . ASN A 1 294 ? 9.831 -1.119 19.089 1.00 93.56 294 ASN A C 1
ATOM 2235 O O . ASN A 1 294 ? 11.022 -1.138 18.768 1.00 93.56 294 ASN A O 1
ATOM 2239 N N . ASP A 1 295 ? 8.925 -1.921 18.530 1.00 95.62 295 ASP A N 1
ATOM 2240 C CA . ASP A 1 295 ? 9.202 -2.843 17.427 1.00 95.62 295 ASP A CA 1
ATOM 2241 C C . ASP A 1 295 ? 8.236 -2.513 16.294 1.00 95.62 295 ASP A C 1
ATOM 2243 O O . ASP A 1 295 ? 7.112 -2.995 16.302 1.00 95.62 295 ASP A O 1
ATOM 2247 N N . ASP A 1 296 ? 8.720 -1.684 15.372 1.00 94.38 296 ASP A N 1
ATOM 2248 C CA . ASP A 1 296 ? 8.019 -1.165 14.186 1.00 94.38 296 ASP A CA 1
ATOM 2249 C C . ASP A 1 296 ? 7.484 -2.281 13.273 1.00 94.38 296 ASP A C 1
ATOM 2251 O O . ASP A 1 296 ? 6.586 -2.094 12.481 1.00 94.38 296 ASP A O 1
ATOM 2255 N N . THR A 1 297 ? 8.039 -3.493 13.383 1.00 95.56 297 THR A N 1
ATOM 2256 C CA . THR A 1 297 ? 7.584 -4.653 12.591 1.00 95.56 297 THR A CA 1
ATOM 2257 C C . THR A 1 297 ? 6.356 -5.347 13.186 1.00 95.56 297 THR A C 1
ATOM 2259 O O . THR A 1 297 ? 6.043 -6.478 12.811 1.00 95.56 297 THR A O 1
ATOM 2262 N N . LYS A 1 298 ? 5.795 -4.785 14.264 1.00 95.81 298 LYS A N 1
ATOM 2263 C CA . LYS A 1 298 ? 4.800 -5.435 15.128 1.00 95.81 298 LYS A CA 1
ATOM 2264 C C . LYS A 1 298 ? 3.860 -4.469 15.816 1.00 95.81 298 LYS A C 1
ATOM 2266 O O . LYS A 1 298 ? 3.175 -4.884 16.752 1.00 95.81 298 LYS A O 1
ATOM 2271 N N . ASP A 1 299 ? 3.846 -3.208 15.453 1.00 97.44 299 ASP A N 1
ATOM 2272 C CA . ASP A 1 299 ? 2.811 -2.302 15.900 1.00 97.44 299 ASP A CA 1
ATOM 2273 C C . ASP A 1 299 ? 1.778 -2.098 14.800 1.00 97.44 299 ASP A C 1
ATOM 2275 O O . ASP A 1 299 ? 1.716 -2.826 13.814 1.00 97.44 299 ASP A O 1
ATOM 2279 N N . SER A 1 300 ? 0.826 -1.230 15.088 1.00 98.31 300 SER A N 1
ATOM 2280 C CA . SER A 1 300 ? -0.132 -0.725 14.125 1.00 98.31 300 SER A CA 1
ATOM 2281 C C . SER A 1 300 ? 0.298 0.695 13.790 1.00 98.31 300 SER A C 1
ATOM 2283 O O . SER A 1 300 ? 0.470 1.482 14.713 1.00 98.31 300 SER A O 1
ATOM 2285 N N . ASP A 1 301 ? 0.332 1.082 12.522 1.00 98.31 301 ASP A N 1
ATOM 2286 C CA . ASP A 1 301 ? 0.480 2.483 12.095 1.00 98.31 301 ASP A CA 1
ATOM 2287 C C . ASP A 1 301 ? -0.831 3.271 12.231 1.00 98.31 301 ASP A C 1
ATOM 2289 O O . ASP A 1 301 ? -0.896 4.490 12.066 1.00 98.31 301 ASP A O 1
ATOM 2293 N N . GLY A 1 302 ? -1.912 2.566 12.572 1.00 96.81 302 GLY A N 1
ATOM 2294 C CA . GLY A 1 302 ? -3.239 3.130 12.764 1.00 96.81 302 GLY A CA 1
ATOM 2295 C C . GLY A 1 302 ? -4.024 3.206 11.452 1.00 96.81 302 GLY A C 1
ATOM 2296 O O . GLY A 1 302 ? -3.723 2.503 10.494 1.00 96.81 302 GLY A O 1
ATOM 2297 N N . PRO A 1 303 ? -5.089 4.024 11.389 1.00 96.62 303 PRO A N 1
ATOM 2298 C CA . PRO A 1 303 ? -5.936 4.087 10.198 1.00 96.62 303 PRO A CA 1
ATOM 2299 C C . PRO A 1 303 ? -5.268 4.815 9.022 1.00 96.62 303 PRO A C 1
ATOM 2301 O O . PRO A 1 303 ? -5.727 4.670 7.892 1.00 96.62 303 PRO A O 1
ATOM 2304 N N . ILE A 1 304 ? -4.238 5.627 9.281 1.00 97.44 304 ILE A N 1
ATOM 2305 C CA . ILE A 1 304 ? -3.417 6.315 8.279 1.00 97.44 304 ILE A CA 1
ATOM 2306 C C . ILE A 1 304 ? -1.992 6.370 8.825 1.00 97.44 304 ILE A C 1
ATOM 2308 O O . ILE A 1 304 ? -1.805 6.889 9.927 1.00 97.44 304 ILE A O 1
ATOM 2312 N N . SER A 1 305 ? -1.025 5.869 8.059 1.00 97.88 305 SER A N 1
ATOM 2313 C CA . SER A 1 305 ? 0.388 5.869 8.436 1.00 97.88 305 SER A CA 1
ATOM 2314 C C . SER A 1 305 ? 0.994 7.278 8.463 1.00 97.88 305 SER A C 1
ATOM 2316 O O . SER A 1 305 ? 0.472 8.231 7.867 1.00 97.88 305 SER A O 1
ATOM 2318 N N . ASP A 1 306 ? 2.162 7.396 9.095 1.00 96.44 306 ASP A N 1
ATOM 2319 C CA . ASP A 1 306 ? 3.074 8.509 8.827 1.00 96.44 306 ASP A CA 1
ATOM 2320 C C . ASP A 1 306 ? 3.593 8.450 7.369 1.00 96.44 306 ASP A C 1
ATOM 2322 O O . ASP A 1 306 ? 3.320 7.504 6.623 1.00 96.44 306 ASP A O 1
ATOM 2326 N N . VAL A 1 307 ? 4.305 9.498 6.932 1.00 97.06 307 VAL A N 1
ATOM 2327 C CA . VAL A 1 307 ? 4.926 9.524 5.596 1.00 97.06 307 VAL A CA 1
ATOM 2328 C C . VAL A 1 307 ? 6.053 8.496 5.533 1.00 97.06 307 VAL A C 1
ATOM 2330 O O . VAL A 1 307 ? 6.979 8.533 6.344 1.00 97.06 307 VAL A O 1
ATOM 2333 N N . ILE A 1 308 ? 5.979 7.630 4.529 1.00 97.00 308 ILE A N 1
ATOM 2334 C CA . ILE A 1 308 ? 6.944 6.579 4.217 1.00 97.00 308 ILE A CA 1
ATOM 2335 C C . ILE A 1 308 ? 7.777 7.055 3.033 1.00 97.00 308 ILE A C 1
ATOM 2337 O O . ILE A 1 308 ? 7.222 7.357 1.978 1.00 97.00 308 ILE A O 1
ATOM 2341 N N . THR A 1 309 ? 9.096 7.110 3.188 1.00 96.19 309 THR A N 1
ATOM 2342 C CA . THR A 1 309 ? 10.024 7.419 2.093 1.00 96.19 309 THR A CA 1
ATOM 2343 C C . THR A 1 309 ? 10.691 6.128 1.638 1.00 96.19 309 THR A C 1
ATOM 2345 O O . THR A 1 309 ? 11.443 5.537 2.406 1.00 96.19 309 THR A O 1
ATOM 2348 N N . LEU A 1 310 ? 10.439 5.717 0.397 1.00 96.00 310 LEU A N 1
ATOM 2349 C CA . LEU A 1 310 ? 11.055 4.544 -0.219 1.00 96.00 310 LEU A CA 1
ATOM 2350 C C . LEU A 1 310 ? 12.204 4.936 -1.140 1.00 96.00 310 LEU A C 1
ATOM 2352 O O . LEU A 1 310 ? 12.033 5.766 -2.032 1.00 96.00 310 LEU A O 1
ATOM 2356 N N . GLU A 1 311 ? 13.334 4.256 -0.995 1.00 94.31 311 GLU A N 1
ATOM 2357 C CA . GLU A 1 311 ? 14.456 4.294 -1.933 1.00 94.31 311 GLU A CA 1
ATOM 2358 C C . GLU A 1 311 ? 14.249 3.304 -3.102 1.00 94.31 311 GLU A C 1
ATOM 2360 O O . GLU A 1 311 ? 13.457 2.359 -2.990 1.00 94.31 311 GLU A O 1
ATOM 2365 N N . PRO A 1 312 ? 14.957 3.460 -4.242 1.00 91.81 312 PRO A N 1
ATOM 2366 C CA . PRO A 1 312 ? 14.859 2.528 -5.371 1.00 91.81 312 PRO A CA 1
ATOM 2367 C C . PRO A 1 312 ? 15.168 1.073 -4.988 1.00 91.81 312 PRO A C 1
ATOM 2369 O O . PRO A 1 312 ? 16.231 0.776 -4.437 1.00 91.81 312 PRO A O 1
ATOM 2372 N N . GLY A 1 313 ? 14.238 0.163 -5.300 1.00 94.00 313 GLY A N 1
ATOM 2373 C CA . GLY A 1 313 ? 14.350 -1.270 -5.000 1.00 94.00 313 GLY A CA 1
ATOM 2374 C C . GLY A 1 313 ? 14.161 -1.632 -3.520 1.00 94.00 313 GLY A C 1
ATOM 2375 O O . GLY A 1 313 ? 14.412 -2.775 -3.126 1.00 94.00 313 GLY A O 1
ATOM 2376 N N . GLU A 1 314 ? 13.745 -0.682 -2.679 1.00 97.25 314 GLU A N 1
ATOM 2377 C CA . GLU A 1 314 ? 13.449 -0.933 -1.270 1.00 97.25 314 GLU A CA 1
ATOM 2378 C C . GLU A 1 314 ? 12.185 -1.782 -1.099 1.00 97.25 314 GLU A C 1
ATOM 2380 O O . GLU A 1 314 ? 11.223 -1.655 -1.852 1.00 97.25 314 GLU A O 1
ATOM 2385 N N . ASN A 1 315 ? 12.196 -2.658 -0.094 1.00 97.38 315 ASN A N 1
ATOM 2386 C CA . ASN A 1 315 ? 11.008 -3.359 0.375 1.00 97.38 315 ASN A CA 1
ATOM 2387 C C . ASN A 1 315 ? 10.810 -3.028 1.847 1.00 97.38 315 ASN A C 1
ATOM 2389 O O . ASN A 1 315 ? 11.633 -3.461 2.661 1.00 97.38 315 ASN A O 1
ATOM 2393 N N . ASP A 1 316 ? 9.709 -2.352 2.152 1.00 98.00 316 ASP A N 1
ATOM 2394 C CA . ASP A 1 316 ? 9.325 -1.943 3.496 1.00 98.00 316 ASP A CA 1
ATOM 2395 C C . ASP A 1 316 ? 8.132 -2.772 4.014 1.00 98.00 316 ASP A C 1
ATOM 2397 O O . ASP A 1 316 ? 6.996 -2.545 3.589 1.00 98.00 316 ASP A O 1
ATOM 2401 N N . PRO A 1 317 ? 8.379 -3.801 4.850 1.00 96.94 317 PRO A N 1
ATOM 2402 C CA . PRO A 1 317 ? 7.359 -4.695 5.373 1.00 96.94 317 PRO A CA 1
ATOM 2403 C C . PRO A 1 317 ? 6.956 -4.312 6.809 1.00 96.94 317 PRO A C 1
ATOM 2405 O O . PRO A 1 317 ? 6.962 -5.189 7.671 1.00 96.94 317 PRO A O 1
ATOM 2408 N N . THR A 1 318 ? 6.763 -3.027 7.111 1.00 97.38 318 THR A N 1
ATOM 2409 C CA . THR A 1 318 ? 6.418 -2.571 8.474 1.00 97.38 318 THR A CA 1
ATOM 2410 C C . THR A 1 318 ? 5.116 -1.790 8.544 1.00 97.38 318 THR A C 1
ATOM 2412 O O . THR A 1 318 ? 4.798 -1.253 9.594 1.00 97.38 318 THR A O 1
ATOM 2415 N N . ILE A 1 319 ? 4.363 -1.719 7.437 1.00 98.38 319 ILE A N 1
ATOM 2416 C CA . ILE A 1 319 ? 3.160 -0.887 7.382 1.00 98.38 319 ILE A CA 1
ATOM 2417 C C . ILE A 1 319 ? 1.929 -1.723 7.706 1.00 98.38 319 ILE A C 1
ATOM 2419 O O . ILE A 1 319 ? 1.391 -2.438 6.852 1.00 98.38 319 ILE A O 1
ATOM 2423 N N . ASP A 1 320 ? 1.457 -1.587 8.933 1.00 98.31 320 ASP A N 1
ATOM 2424 C CA . ASP A 1 320 ? 0.511 -2.483 9.571 1.00 98.31 320 ASP A CA 1
ATOM 2425 C C . ASP A 1 320 ? -0.704 -1.753 10.152 1.00 98.31 320 ASP A C 1
ATOM 2427 O O . ASP A 1 320 ? -0.655 -0.584 10.530 1.00 98.31 320 ASP A O 1
ATOM 2431 N N . ALA A 1 321 ? -1.831 -2.456 10.284 1.00 98.62 321 ALA A N 1
ATOM 2432 C CA . ALA A 1 321 ? -3.003 -1.899 10.960 1.00 98.62 321 ALA A CA 1
ATOM 2433 C C . ALA A 1 321 ? -3.732 -2.912 11.840 1.00 98.62 321 ALA A C 1
ATOM 2435 O O . ALA A 1 321 ? -4.246 -3.932 11.373 1.00 98.62 321 ALA A O 1
ATOM 2436 N N . GLY A 1 322 ? -3.842 -2.576 13.124 1.00 98.50 322 GLY A N 1
ATOM 2437 C CA . GLY A 1 322 ? -4.667 -3.291 14.088 1.00 98.50 322 GLY A CA 1
ATOM 2438 C C . GLY A 1 322 ? -6.099 -2.764 14.085 1.00 98.50 322 GLY A C 1
ATOM 2439 O O . GLY A 1 322 ? -6.330 -1.553 14.034 1.00 98.50 322 GLY A O 1
ATOM 2440 N N . PHE A 1 323 ? -7.079 -3.661 14.169 1.00 98.69 323 PHE A N 1
ATOM 2441 C CA . PHE A 1 323 ? -8.480 -3.309 14.395 1.00 98.69 323 PHE A CA 1
ATOM 2442 C C . PHE A 1 323 ? -9.094 -4.175 15.484 1.00 98.69 323 PHE A C 1
ATOM 2444 O O . PHE A 1 323 ? -8.865 -5.383 15.544 1.00 98.69 323 PHE A O 1
ATOM 2451 N N . PHE A 1 324 ? -9.965 -3.572 16.291 1.00 97.81 324 PHE A N 1
ATOM 2452 C CA . PHE A 1 324 ? -10.620 -4.253 17.401 1.00 97.81 324 PHE A CA 1
ATOM 2453 C C . PHE A 1 324 ? -12.135 -4.040 17.415 1.00 97.81 324 PHE A C 1
ATOM 2455 O O . PHE A 1 324 ? -12.695 -3.127 16.794 1.00 97.81 324 PHE A O 1
ATOM 2462 N N . LYS A 1 325 ? -12.815 -4.932 18.138 1.00 97.06 325 LYS A N 1
ATOM 2463 C CA . LYS A 1 325 ? -14.250 -4.853 18.426 1.00 97.06 325 LYS A CA 1
ATOM 2464 C C . LYS A 1 325 ? -14.443 -4.352 19.840 1.00 97.06 325 LYS A C 1
ATOM 2466 O O . LYS A 1 325 ? -13.709 -4.737 20.750 1.00 97.06 325 LYS A O 1
ATOM 2471 N N . LYS A 1 326 ? -15.468 -3.540 20.044 1.00 95.62 326 LYS A N 1
ATOM 2472 C CA . LYS A 1 326 ? -15.828 -3.101 21.382 1.00 95.62 326 LYS A CA 1
ATOM 2473 C C . LYS A 1 326 ? -16.472 -4.228 22.178 1.00 95.62 326 LYS A C 1
ATOM 2475 O O . LYS A 1 326 ? -17.233 -5.045 21.659 1.00 95.62 326 LYS A O 1
ATOM 2480 N N . ALA A 1 327 ? -16.182 -4.235 23.469 1.00 94.75 327 ALA A N 1
ATOM 2481 C CA . ALA A 1 327 ? -16.743 -5.153 24.435 1.00 94.75 327 ALA A CA 1
ATOM 2482 C C . ALA A 1 327 ? -18.034 -4.603 25.063 1.00 94.75 327 ALA A C 1
ATOM 2484 O O . ALA A 1 327 ? -18.420 -3.434 24.920 1.00 94.75 327 ALA A O 1
ATOM 2485 N N . SER A 1 328 ? -18.709 -5.486 25.789 1.00 95.88 328 SER A N 1
ATOM 2486 C CA . SER A 1 328 ? -19.834 -5.159 26.655 1.00 95.88 328 SER A CA 1
ATOM 2487 C C . SER A 1 328 ? -19.672 -5.883 27.981 1.00 95.88 328 SER A C 1
ATOM 2489 O O . SER A 1 328 ? -19.233 -7.032 27.995 1.00 95.88 328 SER A O 1
ATOM 2491 N N . LEU A 1 329 ? -20.089 -5.237 29.063 1.00 96.06 329 LEU A N 1
ATOM 2492 C CA . LEU A 1 329 ? -20.056 -5.775 30.416 1.00 96.06 329 LEU A CA 1
ATOM 2493 C C . LEU A 1 329 ? -21.440 -5.627 31.037 1.00 96.06 329 LEU A C 1
ATOM 2495 O O . LEU A 1 329 ? -22.067 -4.578 30.920 1.00 96.06 329 LEU A O 1
ATOM 2499 N N . GLY A 1 330 ? -21.931 -6.656 31.709 1.00 96.06 330 GLY A N 1
ATOM 2500 C CA . GLY A 1 330 ? -23.186 -6.589 32.445 1.00 96.06 330 GLY A CA 1
ATOM 2501 C C . GLY A 1 330 ? -23.681 -7.966 32.827 1.00 96.06 330 GLY A C 1
ATOM 2502 O O . GLY A 1 330 ? -23.251 -8.950 32.231 1.00 96.06 330 GLY A O 1
ATOM 2503 N N . ASP A 1 331 ? -24.593 -8.009 33.791 1.00 95.50 331 ASP A N 1
ATOM 2504 C CA . ASP A 1 331 ? -25.330 -9.216 34.147 1.00 95.50 331 ASP A CA 1
ATOM 2505 C C . ASP A 1 331 ? -26.587 -8.851 34.962 1.00 95.50 331 ASP A C 1
ATOM 2507 O O . ASP A 1 331 ? -27.303 -7.909 34.600 1.00 95.50 331 ASP A O 1
ATOM 2511 N N . LYS A 1 332 ? -26.873 -9.579 36.046 1.00 95.94 332 LYS A N 1
ATOM 2512 C CA . LYS A 1 332 ? -28.100 -9.508 36.829 1.00 95.94 332 LYS A CA 1
ATOM 2513 C C . LYS A 1 332 ? -27.825 -9.145 38.287 1.00 95.94 332 LYS A C 1
ATOM 2515 O O . LYS A 1 332 ? -26.971 -9.725 38.941 1.00 95.94 332 LYS A O 1
ATOM 2520 N N . VAL A 1 333 ? -28.649 -8.256 38.833 1.00 97.38 333 VAL A N 1
ATOM 2521 C CA . VAL A 1 333 ? -28.829 -8.095 40.281 1.00 97.38 333 VAL A CA 1
ATOM 2522 C C . VAL A 1 333 ? -30.040 -8.923 40.704 1.00 97.38 333 VAL A C 1
ATOM 2524 O O . VAL A 1 333 ? -31.129 -8.756 40.146 1.00 97.38 333 VAL A O 1
ATOM 2527 N N . PHE A 1 334 ? -29.872 -9.820 41.672 1.00 97.38 334 PHE A N 1
ATOM 2528 C CA . PHE A 1 334 ? -30.890 -10.789 42.084 1.00 97.38 334 PHE A CA 1
ATOM 2529 C C . PHE A 1 334 ? -31.220 -10.698 43.577 1.00 97.38 334 PHE A C 1
ATOM 2531 O O . PHE A 1 334 ? -30.446 -10.178 44.380 1.00 97.38 334 PHE A O 1
ATOM 2538 N N . PHE A 1 335 ? -32.414 -11.163 43.939 1.00 97.31 335 PHE A N 1
ATOM 2539 C CA . PHE A 1 335 ? -32.786 -11.387 45.329 1.00 97.31 335 PHE A CA 1
ATOM 2540 C C . PHE A 1 335 ? -32.276 -12.751 45.779 1.00 97.31 335 PHE A C 1
ATOM 2542 O O . PHE A 1 335 ? -32.835 -13.760 45.367 1.00 97.31 335 PHE A O 1
ATOM 2549 N N . ASP A 1 336 ? -31.267 -12.748 46.645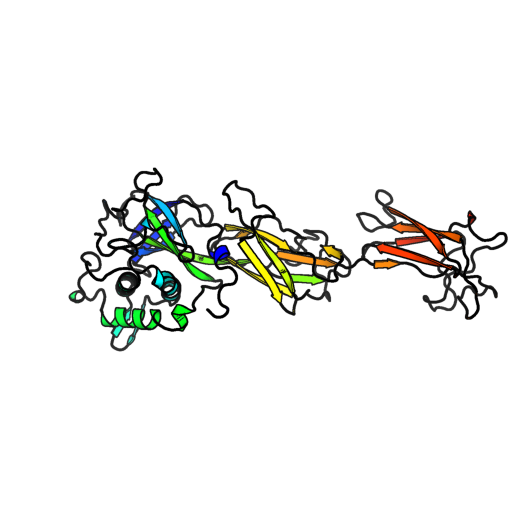 1.00 96.56 336 ASP A N 1
ATOM 2550 C CA . ASP A 1 336 ? -30.792 -13.948 47.334 1.00 96.56 336 ASP A CA 1
ATOM 2551 C C . ASP A 1 336 ? -31.791 -14.338 48.441 1.00 96.56 336 ASP A C 1
ATOM 2553 O O . ASP A 1 336 ? -31.811 -13.770 49.542 1.00 96.56 336 ASP A O 1
ATOM 2557 N N . ASP A 1 337 ? -32.714 -15.238 48.107 1.00 95.38 337 ASP A N 1
ATOM 2558 C CA . ASP A 1 337 ? -33.866 -15.570 48.950 1.00 95.38 337 ASP A CA 1
ATOM 2559 C C . ASP A 1 337 ? -33.494 -16.518 50.101 1.00 95.38 337 ASP A C 1
ATOM 2561 O O . ASP A 1 337 ? -34.204 -16.576 51.121 1.00 95.38 337 ASP A O 1
ATOM 2565 N N . ASP A 1 338 ? -32.412 -17.284 49.950 1.00 95.31 338 ASP A N 1
ATOM 2566 C CA . ASP A 1 338 ? -31.958 -18.252 50.945 1.00 95.31 338 ASP A CA 1
ATOM 2567 C C . ASP A 1 338 ? -30.633 -17.891 51.641 1.00 95.31 338 ASP A C 1
ATOM 2569 O O . ASP A 1 338 ? -30.337 -18.458 52.705 1.00 95.31 338 ASP A O 1
ATOM 2573 N N . GLY A 1 339 ? -29.969 -16.835 51.169 1.00 95.25 339 GLY A N 1
ATOM 2574 C CA . GLY A 1 339 ? -28.829 -16.177 51.793 1.00 95.25 339 GLY A CA 1
ATOM 2575 C C . GLY A 1 339 ? -27.517 -16.921 51.579 1.00 95.25 339 GLY A C 1
ATOM 2576 O O . GLY A 1 339 ? -26.686 -16.913 52.495 1.00 95.25 339 GLY A O 1
ATOM 2577 N N . ASP A 1 340 ? -27.372 -17.649 50.472 1.00 95.38 340 ASP A N 1
ATOM 2578 C CA . ASP A 1 340 ? -26.185 -18.451 50.183 1.00 95.38 340 ASP A CA 1
ATOM 2579 C C . ASP A 1 340 ? -25.181 -17.783 49.227 1.00 95.38 340 ASP A C 1
ATOM 2581 O O . ASP A 1 340 ? -24.078 -18.312 49.050 1.00 95.38 340 ASP A O 1
ATOM 2585 N N . GLY A 1 341 ? -25.519 -16.600 48.701 1.00 95.56 341 GLY A N 1
ATOM 2586 C CA . GLY A 1 341 ? -24.675 -15.806 47.811 1.00 95.56 341 GLY A CA 1
ATOM 2587 C C . GLY A 1 341 ? -24.625 -16.306 46.367 1.00 95.56 341 GLY A C 1
ATOM 2588 O O . GLY A 1 341 ? -23.790 -15.827 45.598 1.00 95.56 341 GLY A O 1
ATOM 2589 N N . ILE A 1 342 ? -25.476 -17.265 45.990 1.00 96.25 342 ILE A N 1
ATOM 2590 C CA . ILE A 1 342 ? -25.509 -17.885 44.665 1.00 96.25 342 ILE A CA 1
ATOM 2591 C C . ILE A 1 342 ? -26.843 -17.566 43.991 1.00 96.25 342 ILE A C 1
ATOM 2593 O O . ILE A 1 342 ? -27.911 -17.811 44.530 1.00 96.25 342 ILE A O 1
ATOM 2597 N N . GLN A 1 343 ? -26.775 -17.082 42.757 1.00 95.12 343 GLN A N 1
ATOM 2598 C CA . GLN A 1 343 ? -27.916 -16.858 41.889 1.00 95.12 343 GLN A CA 1
ATOM 2599 C C . GLN A 1 343 ? -28.605 -18.176 41.532 1.00 95.12 343 GLN A C 1
ATOM 2601 O O . GLN A 1 343 ? -28.210 -18.909 40.613 1.00 95.12 343 GLN A O 1
ATOM 2606 N N . ASP A 1 344 ? -29.720 -18.419 42.200 1.00 95.81 344 ASP A N 1
ATOM 2607 C CA . ASP A 1 344 ? -30.421 -19.682 42.153 1.00 95.81 344 ASP A CA 1
ATOM 2608 C C . ASP A 1 344 ? -31.626 -19.676 41.200 1.00 95.81 344 ASP A C 1
ATOM 2610 O O . ASP A 1 344 ? -32.229 -18.660 40.824 1.00 95.81 344 ASP A O 1
ATOM 2614 N N . ALA A 1 345 ? -32.027 -20.875 40.775 1.00 94.12 345 ALA A N 1
ATOM 2615 C CA . ALA A 1 345 ? -33.176 -21.022 39.890 1.00 94.12 345 ALA A CA 1
ATOM 2616 C C . ALA A 1 345 ? -34.488 -20.680 40.618 1.00 94.12 345 ALA A C 1
ATOM 2618 O O . ALA A 1 345 ? -35.052 -21.505 41.339 1.00 94.12 345 ALA A O 1
ATOM 2619 N N . GLY A 1 346 ? -35.044 -19.508 40.316 1.00 92.44 346 GLY A N 1
ATOM 2620 C CA . GLY A 1 346 ? -36.287 -19.014 40.914 1.00 92.44 346 GLY A CA 1
ATOM 2621 C C . GLY A 1 346 ? -36.126 -17.688 41.644 1.00 92.44 346 GLY A C 1
ATOM 2622 O O . GLY A 1 346 ? -37.142 -17.125 42.040 1.00 92.44 346 GLY A O 1
ATOM 2623 N N . GLU A 1 347 ? -34.896 -17.193 41.760 1.00 96.38 347 GLU A N 1
ATOM 2624 C CA . GLU A 1 347 ? -34.599 -15.892 42.340 1.00 96.38 347 GLU A CA 1
ATOM 2625 C C . GLU A 1 347 ? -34.899 -14.761 41.357 1.00 96.38 347 GLU A C 1
ATOM 2627 O O . GLU A 1 347 ? -34.390 -14.702 40.223 1.00 96.38 347 GLU A O 1
ATOM 2632 N N . ASP A 1 348 ? -35.784 -13.869 41.794 1.00 96.38 348 ASP A N 1
ATOM 2633 C CA . ASP A 1 348 ? -36.235 -12.725 41.014 1.00 96.38 348 ASP A CA 1
ATOM 2634 C C . ASP A 1 348 ? -35.107 -11.689 40.880 1.00 96.38 348 ASP A C 1
ATOM 2636 O O . ASP A 1 348 ? -34.198 -11.597 41.704 1.00 96.38 348 ASP A O 1
ATOM 2640 N N . GLY A 1 349 ? -35.154 -10.897 39.812 1.00 97.19 349 GLY A N 1
ATOM 2641 C CA . GLY A 1 349 ? -34.240 -9.772 39.647 1.00 97.19 349 GLY A CA 1
ATOM 2642 C C . GLY A 1 349 ? -34.663 -8.541 40.442 1.00 97.19 349 GLY A C 1
ATOM 2643 O O . GLY A 1 349 ? -35.839 -8.369 40.775 1.00 97.19 349 GLY A O 1
ATOM 2644 N N . VAL A 1 350 ? -33.703 -7.659 40.707 1.00 97.81 350 VAL A N 1
ATOM 2645 C CA . VAL A 1 350 ? -33.924 -6.412 41.443 1.00 97.81 350 VAL A CA 1
ATOM 2646 C C . VAL A 1 350 ? -33.993 -5.233 40.477 1.00 97.81 350 VAL A C 1
ATOM 2648 O O . VAL A 1 350 ? -32.976 -4.808 39.939 1.00 97.81 350 VAL A O 1
ATOM 2651 N N . ASP A 1 351 ? -35.189 -4.680 40.284 1.00 98.00 351 ASP A N 1
ATOM 2652 C CA . ASP A 1 351 ? -35.427 -3.485 39.461 1.00 98.00 351 ASP A CA 1
ATOM 2653 C C . ASP A 1 351 ? -34.939 -2.201 40.144 1.00 98.00 351 ASP A C 1
ATOM 2655 O O . ASP A 1 351 ? -35.123 -2.014 41.352 1.00 98.00 351 ASP A O 1
ATOM 2659 N N . GLY A 1 352 ? -34.394 -1.272 39.357 1.00 97.56 352 GLY A N 1
ATOM 2660 C CA . GLY A 1 352 ? -34.119 0.090 39.811 1.00 97.56 352 GLY A CA 1
ATOM 2661 C C . GLY A 1 352 ? -32.804 0.308 40.570 1.00 97.56 352 GLY A C 1
ATOM 2662 O O . GLY A 1 352 ? -32.608 1.410 41.092 1.00 97.56 352 GLY A O 1
ATOM 2663 N N . VAL A 1 353 ? -31.902 -0.676 40.625 1.00 98.00 353 VAL A N 1
ATOM 2664 C CA . VAL A 1 353 ? -30.575 -0.522 41.244 1.00 98.00 353 VAL A CA 1
ATOM 2665 C C . VAL A 1 353 ? -29.687 0.293 40.313 1.00 98.00 353 VAL A C 1
ATOM 2667 O O . VAL A 1 353 ? -29.549 -0.030 39.135 1.00 98.00 353 VAL A O 1
ATOM 2670 N N . THR A 1 354 ? -29.099 1.375 40.826 1.00 97.88 354 THR A N 1
ATOM 2671 C CA . THR A 1 354 ? -28.124 2.168 40.068 1.00 97.88 354 THR A CA 1
ATOM 2672 C C . THR A 1 354 ? -26.769 1.480 40.101 1.00 97.88 354 THR A C 1
ATOM 2674 O O . THR A 1 354 ? -26.223 1.218 41.171 1.00 97.88 354 THR A O 1
ATOM 2677 N N . VAL A 1 355 ? -26.230 1.226 38.914 1.00 98.31 355 VAL A N 1
ATOM 2678 C CA . VAL A 1 355 ? -24.947 0.562 38.696 1.00 98.31 355 VAL A CA 1
ATOM 2679 C C . VAL A 1 355 ? -23.988 1.569 38.078 1.00 98.31 355 VAL A C 1
ATOM 2681 O O . VAL A 1 355 ? -24.331 2.214 37.085 1.00 98.31 355 VAL A O 1
ATOM 2684 N N . THR A 1 356 ? -22.804 1.722 38.663 1.00 97.69 356 THR A N 1
ATOM 2685 C CA . THR A 1 356 ? -21.739 2.597 38.159 1.00 97.69 356 THR A CA 1
ATOM 2686 C C . THR A 1 356 ? -20.596 1.749 37.626 1.00 97.69 356 THR A C 1
ATOM 2688 O O . THR A 1 356 ? -20.106 0.881 38.337 1.00 97.69 356 THR A O 1
ATOM 2691 N N . LEU A 1 357 ? -20.162 2.014 36.398 1.00 97.56 357 LEU A N 1
ATOM 2692 C CA . LEU A 1 357 ? -18.930 1.484 35.828 1.00 97.56 357 LEU A CA 1
ATOM 2693 C C . LEU A 1 357 ? -17.835 2.540 35.967 1.00 97.56 357 LEU A C 1
ATOM 2695 O O . LEU A 1 357 ? -18.018 3.670 35.512 1.00 97.56 357 LEU A O 1
ATOM 2699 N N . THR A 1 358 ? -16.709 2.168 36.562 1.00 97.00 358 THR A N 1
ATOM 2700 C CA . THR A 1 358 ? -15.458 2.931 36.531 1.00 97.00 358 THR A CA 1
ATOM 2701 C C . THR A 1 358 ? -14.501 2.231 35.576 1.00 97.00 358 THR A C 1
ATOM 2703 O O . THR A 1 358 ? -14.207 1.058 35.780 1.00 97.00 358 THR A O 1
ATOM 2706 N N . GLY A 1 359 ? -14.038 2.925 34.538 1.00 96.56 359 GLY A N 1
ATOM 2707 C CA . GLY A 1 359 ? -13.029 2.413 33.603 1.00 96.56 359 GLY A CA 1
ATOM 2708 C C . GLY A 1 359 ? -11.676 3.085 33.816 1.00 96.56 359 GLY A C 1
ATOM 2709 O O . GLY A 1 359 ? -11.643 4.252 34.218 1.00 96.56 359 GLY A O 1
ATOM 2710 N N . GLY A 1 360 ? -10.588 2.372 33.519 1.00 94.69 360 GLY A N 1
ATOM 2711 C CA . GLY A 1 360 ? -9.209 2.853 33.686 1.00 94.69 360 GLY A CA 1
ATOM 2712 C C . GLY A 1 360 ? -8.844 4.075 32.837 1.00 94.69 360 GLY A C 1
ATOM 2713 O O . GLY A 1 360 ? -7.944 4.821 33.177 1.00 94.69 360 GLY A O 1
ATOM 2714 N N . GLY A 1 361 ? -9.600 4.382 31.780 1.00 91.19 361 GLY A N 1
ATOM 2715 C CA . GLY A 1 361 ? -9.337 5.578 30.980 1.00 91.19 361 GLY A CA 1
ATOM 2716 C C . GLY A 1 361 ? -8.206 5.361 29.978 1.00 91.19 361 GLY A C 1
ATOM 2717 O O . GLY A 1 361 ? -8.155 4.320 29.337 1.00 91.19 361 GLY A O 1
ATOM 2718 N N . ALA A 1 362 ? -7.352 6.364 29.769 1.00 87.00 362 ALA A N 1
ATOM 2719 C CA . ALA A 1 362 ? -6.397 6.365 28.661 1.00 87.00 362 ALA A CA 1
ATOM 2720 C C . ALA A 1 362 ? -5.188 5.449 28.896 1.00 87.00 362 ALA A C 1
ATOM 2722 O O . ALA A 1 362 ? -4.596 4.993 27.920 1.00 87.00 362 ALA A O 1
ATOM 2723 N N . ASP A 1 363 ? -4.806 5.200 30.150 1.00 87.25 363 ASP A N 1
ATOM 2724 C CA . ASP A 1 363 ? -3.781 4.205 30.486 1.00 87.25 363 ASP A CA 1
ATOM 2725 C C . ASP A 1 363 ? -4.348 2.803 30.767 1.00 87.25 363 ASP A C 1
ATOM 2727 O O . ASP A 1 363 ? -3.579 1.847 30.883 1.00 87.25 363 ASP A O 1
ATOM 2731 N N . GLY A 1 364 ? -5.678 2.678 30.816 1.00 91.31 364 GLY A N 1
ATOM 2732 C CA . GLY A 1 364 ? -6.384 1.421 31.028 1.00 91.31 364 GLY A CA 1
ATOM 2733 C C . GLY A 1 364 ? -6.298 0.871 32.455 1.00 91.31 364 GLY A C 1
ATOM 2734 O O . GLY A 1 364 ? -6.754 -0.250 32.662 1.00 91.31 364 GLY A O 1
ATOM 2735 N N . ASP A 1 365 ? -5.773 1.626 33.425 1.00 93.56 365 ASP A N 1
ATOM 2736 C CA . ASP A 1 365 ? -5.554 1.195 34.813 1.00 93.56 365 ASP A CA 1
ATOM 2737 C C . ASP A 1 365 ? -6.489 1.967 35.765 1.00 93.56 365 ASP A C 1
ATOM 2739 O O . ASP A 1 365 ? -6.539 3.195 35.786 1.00 93.56 365 ASP A O 1
ATOM 2743 N N . ILE A 1 366 ? -7.294 1.262 36.568 1.00 94.69 366 ILE A N 1
ATOM 2744 C CA . ILE A 1 366 ? -8.239 1.942 37.477 1.00 94.69 366 ILE A CA 1
ATOM 2745 C C . ILE A 1 366 ? -7.557 2.544 38.714 1.00 94.69 366 ILE A C 1
ATOM 2747 O O . ILE A 1 366 ? -8.145 3.414 39.372 1.00 94.69 366 ILE A O 1
ATOM 2751 N N . ASP A 1 367 ? -6.334 2.130 39.048 1.00 93.31 367 ASP A N 1
ATOM 2752 C CA . ASP A 1 367 ? -5.591 2.646 40.199 1.00 93.31 367 ASP A CA 1
ATOM 2753 C C . ASP A 1 367 ? -4.979 4.038 39.922 1.00 93.31 367 ASP A C 1
ATOM 2755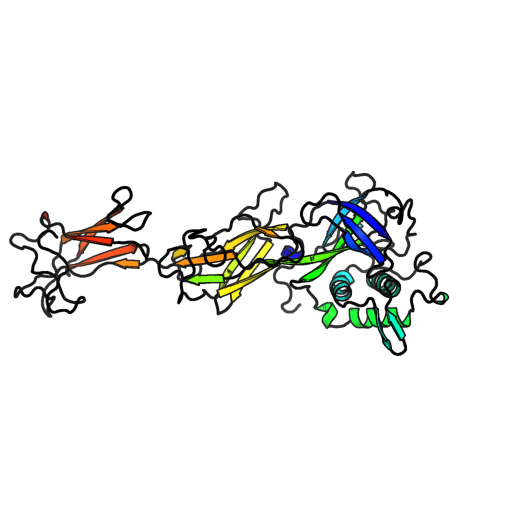 O O . ASP A 1 367 ? -4.665 4.797 40.856 1.00 93.31 367 ASP A O 1
ATOM 2759 N N . THR A 1 368 ? -4.854 4.435 38.654 1.00 89.06 368 THR A N 1
ATOM 2760 C CA . THR A 1 368 ? -4.323 5.725 38.186 1.00 89.06 368 THR A CA 1
ATOM 2761 C C . THR A 1 368 ? -5.431 6.751 37.938 1.00 89.06 368 THR A C 1
ATOM 2763 O O . THR A 1 368 ? -5.607 7.280 36.859 1.00 89.06 368 THR A O 1
ATOM 2766 N N . VAL A 1 369 ? -6.085 7.188 39.019 1.00 83.31 369 VAL A N 1
ATOM 2767 C CA . VAL A 1 369 ? -7.283 8.070 39.056 1.00 83.31 369 VAL A CA 1
ATOM 2768 C C . VAL A 1 369 ? -7.293 9.402 38.260 1.00 83.31 369 VAL A C 1
ATOM 2770 O O . VAL A 1 369 ? -8.246 10.175 38.383 1.00 83.31 369 VAL A O 1
ATOM 2773 N N . GLY A 1 370 ? -6.236 9.773 37.537 1.00 87.88 370 GLY A N 1
ATOM 2774 C CA . GLY A 1 370 ? -6.139 11.035 36.801 1.00 87.88 370 GLY A CA 1
ATOM 2775 C C . GLY A 1 370 ? -7.041 11.117 35.566 1.00 87.88 370 GLY A C 1
ATOM 2776 O O . GLY A 1 370 ? -7.449 12.226 35.204 1.00 87.88 370 GLY A O 1
ATOM 2777 N N . ASP A 1 371 ? -7.350 9.977 34.956 1.00 91.81 371 ASP A N 1
ATOM 2778 C CA . ASP A 1 371 ? -8.041 9.839 33.672 1.00 91.81 371 ASP A CA 1
ATOM 2779 C C . ASP A 1 371 ? -9.154 8.778 33.661 1.00 91.81 371 ASP A C 1
ATOM 2781 O O . ASP A 1 371 ? -9.832 8.652 32.638 1.00 91.81 371 ASP A O 1
ATOM 2785 N N . ASN A 1 372 ? -9.426 8.114 34.792 1.00 95.25 372 ASN A N 1
ATOM 2786 C CA . ASN A 1 372 ? -10.551 7.188 34.915 1.00 95.25 372 ASN A CA 1
ATOM 2787 C C . ASN A 1 372 ? -11.863 7.799 34.404 1.00 95.25 372 ASN A C 1
ATOM 2789 O O . ASN A 1 372 ? -12.202 8.967 34.650 1.00 95.25 372 ASN A O 1
ATOM 2793 N N . THR A 1 373 ? -12.660 6.957 33.758 1.00 95.44 373 THR A N 1
ATOM 2794 C CA . THR A 1 373 ? -13.985 7.308 33.245 1.00 95.44 373 THR A CA 1
ATOM 2795 C C . THR A 1 373 ? -15.078 6.733 34.140 1.00 95.44 373 THR A C 1
ATOM 2797 O O . THR A 1 373 ? -14.850 5.782 34.883 1.00 95.44 373 THR A O 1
ATOM 2800 N N . THR A 1 374 ? -16.272 7.334 34.108 1.00 96.00 374 THR A N 1
ATOM 2801 C CA . THR A 1 374 ? -17.436 6.812 34.840 1.00 96.00 374 THR A CA 1
ATOM 2802 C C . THR A 1 374 ? -18.688 6.839 33.975 1.00 96.00 374 THR A C 1
ATOM 2804 O O . THR A 1 374 ? -18.977 7.843 33.318 1.00 96.00 374 THR A O 1
ATOM 2807 N N . GLU A 1 375 ? -19.450 5.751 34.008 1.00 97.25 375 GLU A N 1
ATOM 2808 C CA . GLU A 1 375 ? -20.758 5.616 33.365 1.00 97.25 375 GLU A CA 1
ATOM 2809 C C . GLU A 1 375 ? -21.761 5.009 34.350 1.00 97.25 375 GLU A C 1
ATOM 2811 O O . GLU A 1 375 ? -21.381 4.259 35.246 1.00 97.25 375 GLU A O 1
ATOM 2816 N N . THR A 1 376 ? -23.050 5.335 34.219 1.00 97.50 376 THR A N 1
ATOM 2817 C CA . THR A 1 376 ? -24.098 4.755 35.066 1.00 97.50 376 THR A CA 1
ATOM 2818 C C . THR A 1 376 ? -25.251 4.191 34.254 1.00 97.50 376 THR A C 1
ATOM 2820 O O . THR A 1 376 ? -25.645 4.738 33.224 1.00 97.50 376 THR A O 1
ATOM 2823 N N . THR A 1 377 ? -25.831 3.110 34.763 1.00 98.12 377 THR A N 1
ATOM 2824 C CA . THR A 1 377 ? -27.065 2.508 34.256 1.00 98.12 377 THR A CA 1
ATOM 2825 C C . THR A 1 377 ? -27.967 2.102 35.423 1.00 98.12 377 THR A C 1
ATOM 2827 O O . THR A 1 377 ? -27.604 2.252 36.591 1.00 98.12 377 THR A O 1
ATOM 2830 N N . ILE A 1 378 ? -29.180 1.650 35.119 1.00 98.06 378 ILE A N 1
ATOM 2831 C CA . ILE A 1 378 ? -30.159 1.197 36.109 1.00 98.06 378 ILE A CA 1
ATOM 2832 C C . ILE A 1 378 ? -30.632 -0.190 35.687 1.00 98.06 378 ILE A C 1
ATOM 2834 O O . ILE A 1 378 ? -30.934 -0.386 34.508 1.00 98.06 378 ILE A O 1
ATOM 2838 N N . THR A 1 379 ? -30.698 -1.125 36.633 1.00 98.31 379 THR A N 1
ATOM 2839 C CA . THR A 1 379 ? -31.220 -2.470 36.374 1.00 98.31 379 THR A CA 1
ATOM 2840 C C . THR A 1 379 ? -32.683 -2.429 35.935 1.00 98.31 379 THR A C 1
ATOM 2842 O O . THR A 1 379 ? -33.460 -1.591 36.398 1.00 98.31 379 THR A O 1
ATOM 2845 N N . ASP A 1 380 ? -33.059 -3.331 35.030 1.00 98.06 380 ASP A N 1
ATOM 2846 C CA . ASP A 1 380 ? -34.436 -3.463 34.551 1.00 98.06 380 ASP A CA 1
ATOM 2847 C C . ASP A 1 380 ? -35.328 -4.322 35.472 1.00 98.06 380 ASP A C 1
ATOM 2849 O O . ASP A 1 380 ? -34.890 -4.834 36.500 1.00 98.06 380 ASP A O 1
ATOM 2853 N N . GLU A 1 381 ? -36.590 -4.539 35.074 1.00 97.38 381 GLU A N 1
ATOM 2854 C CA . GLU A 1 381 ? -37.571 -5.341 35.827 1.00 97.38 381 GLU A CA 1
ATOM 2855 C C . GLU A 1 381 ? -37.121 -6.790 36.116 1.00 97.38 381 GLU A C 1
ATOM 2857 O O . GLU A 1 381 ? -37.680 -7.436 37.002 1.00 97.38 381 GLU A O 1
ATOM 2862 N N . ASN A 1 382 ? -36.142 -7.317 35.370 1.00 96.75 382 ASN A N 1
ATOM 2863 C CA . ASN A 1 382 ? -35.553 -8.644 35.570 1.00 96.75 382 ASN A CA 1
ATOM 2864 C C . ASN A 1 382 ? -34.186 -8.582 36.268 1.00 96.75 382 ASN A C 1
ATOM 2866 O O . ASN A 1 382 ? -33.512 -9.609 36.363 1.00 96.75 382 ASN A O 1
ATOM 2870 N N . GLY A 1 383 ? -33.786 -7.409 36.762 1.00 97.50 383 GLY A N 1
ATOM 2871 C CA . GLY A 1 383 ? -32.507 -7.166 37.418 1.00 97.50 383 GLY A CA 1
ATOM 2872 C C . GLY A 1 383 ? -31.332 -6.983 36.464 1.00 97.50 383 GLY A C 1
ATOM 2873 O O . GLY A 1 383 ? -30.206 -6.876 36.936 1.00 97.50 383 GLY A O 1
ATOM 2874 N N . MET A 1 384 ? -31.552 -6.944 35.148 1.00 98.19 384 MET A N 1
ATOM 2875 C CA . MET A 1 384 ? -30.456 -6.926 34.179 1.00 98.19 384 MET A CA 1
ATOM 2876 C C . MET A 1 384 ? -29.881 -5.521 34.011 1.00 98.19 384 MET A C 1
ATOM 2878 O O . MET A 1 384 ? -30.635 -4.556 33.867 1.00 98.19 384 MET A O 1
ATOM 2882 N N . TYR A 1 385 ? -28.557 -5.409 33.941 1.00 98.12 385 TYR A N 1
ATOM 2883 C CA . TYR A 1 385 ? -27.846 -4.195 33.543 1.00 98.12 385 TYR A CA 1
ATOM 2884 C C . TYR A 1 385 ? -26.832 -4.496 32.435 1.00 98.12 385 TYR A C 1
ATOM 2886 O O . TYR A 1 385 ? -26.399 -5.630 32.251 1.00 98.12 385 TYR A O 1
ATOM 2894 N N . SER A 1 386 ? -26.460 -3.476 31.661 1.00 97.88 386 SER A N 1
ATOM 2895 C CA . SER A 1 386 ? -25.450 -3.616 30.612 1.00 97.88 386 SER A CA 1
ATOM 2896 C C . SER A 1 386 ? -24.777 -2.284 30.304 1.00 97.88 386 SER A C 1
ATOM 2898 O O . SER A 1 386 ? -25.441 -1.253 30.178 1.00 97.88 386 SER A O 1
ATOM 2900 N N . PHE A 1 387 ? -23.462 -2.353 30.151 1.00 98.12 387 PHE A N 1
ATOM 2901 C CA . PHE A 1 387 ? -22.577 -1.365 29.563 1.00 98.12 387 PHE A CA 1
ATOM 2902 C C . PHE A 1 387 ? -22.097 -1.901 28.213 1.00 98.12 387 PHE A C 1
ATOM 2904 O O . PHE A 1 387 ? -21.757 -3.077 28.072 1.00 98.12 387 PHE A O 1
ATOM 2911 N N . THR A 1 388 ? -22.091 -1.044 27.200 1.00 96.56 388 THR A N 1
ATOM 2912 C CA . THR A 1 388 ? -21.720 -1.399 25.821 1.00 96.56 388 THR A CA 1
ATOM 2913 C C . THR A 1 388 ? -20.728 -0.376 25.295 1.00 96.56 388 THR A C 1
ATOM 2915 O O . THR A 1 388 ? -20.650 0.721 25.838 1.00 96.56 388 THR A O 1
ATOM 2918 N N . ASN A 1 389 ? -20.027 -0.692 24.206 1.00 94.19 389 ASN A N 1
ATOM 2919 C CA . ASN A 1 389 ? -18.995 0.174 23.626 1.00 94.19 389 ASN A CA 1
ATOM 2920 C C . ASN A 1 389 ? -17.768 0.363 24.535 1.00 94.19 389 ASN A C 1
ATOM 2922 O O . ASN A 1 389 ? -17.166 1.441 24.535 1.00 94.19 389 ASN A O 1
ATOM 2926 N N . LEU A 1 390 ? -17.388 -0.687 25.262 1.00 95.31 390 LEU A N 1
ATOM 2927 C CA . LEU A 1 390 ? -16.183 -0.718 26.089 1.00 95.31 390 LEU A CA 1
ATOM 2928 C C . LEU A 1 390 ? -14.964 -1.069 25.235 1.00 95.31 390 LEU A C 1
ATOM 2930 O O . LEU A 1 390 ? -15.086 -1.833 24.276 1.00 95.31 390 LEU A O 1
ATOM 2934 N N . ASN A 1 391 ? -13.801 -0.517 25.555 1.00 93.12 391 ASN A N 1
ATOM 2935 C CA . ASN A 1 391 ? -12.573 -0.908 24.877 1.00 93.12 391 ASN A CA 1
ATOM 2936 C C . ASN A 1 391 ? -12.041 -2.191 25.541 1.00 93.12 391 ASN A C 1
ATOM 2938 O O . ASN A 1 391 ? -12.053 -2.294 26.768 1.00 93.12 391 ASN A O 1
ATOM 2942 N N . PRO A 1 392 ? -11.620 -3.205 24.772 1.00 93.75 392 PRO A N 1
ATOM 2943 C CA . PRO A 1 392 ? -10.937 -4.350 25.356 1.00 93.75 392 PRO A CA 1
ATOM 2944 C C . PRO A 1 392 ? -9.573 -3.921 25.923 1.00 93.75 392 PRO A C 1
ATOM 2946 O O . PRO A 1 392 ? -9.063 -2.857 25.588 1.00 93.75 392 PRO A O 1
ATOM 2949 N N . GLY A 1 393 ? -9.012 -4.732 26.822 1.00 89.69 393 GLY A N 1
ATOM 2950 C CA . GLY A 1 393 ? -7.703 -4.469 27.435 1.00 89.69 393 GLY A CA 1
ATOM 2951 C C . GLY A 1 393 ? -7.686 -3.418 28.551 1.00 89.69 393 GLY A C 1
ATOM 2952 O O . GLY A 1 393 ? -6.707 -3.364 29.288 1.00 89.69 393 GLY A O 1
ATOM 2953 N N . GLU A 1 394 ? -8.759 -2.646 28.728 1.00 93.31 394 GLU A N 1
ATOM 2954 C CA . GLU A 1 394 ? -8.927 -1.734 29.865 1.00 93.31 394 GLU A CA 1
ATOM 2955 C C . GLU A 1 394 ? -9.443 -2.465 31.115 1.00 93.31 394 GLU A C 1
ATOM 2957 O O . GLU A 1 394 ? -10.241 -3.406 31.037 1.00 93.31 394 GLU A O 1
ATOM 2962 N N . GLU A 1 395 ? -9.030 -1.990 32.288 1.00 95.62 395 GLU A N 1
ATOM 2963 C CA . GLU A 1 395 ? -9.617 -2.397 33.558 1.00 95.62 395 GLU A CA 1
ATOM 2964 C C . GLU A 1 395 ? -10.958 -1.694 33.799 1.00 95.62 395 GLU A C 1
ATOM 2966 O O . GLU A 1 395 ? -11.126 -0.491 33.568 1.00 95.62 395 GLU A O 1
ATOM 2971 N N . TYR A 1 396 ? -11.918 -2.460 34.316 1.00 95.94 396 TYR A N 1
ATOM 2972 C CA . TYR A 1 396 ? -13.253 -1.986 34.653 1.00 95.94 396 TYR A CA 1
ATOM 2973 C C . TYR A 1 396 ? -13.657 -2.460 36.047 1.00 95.94 396 TYR A C 1
ATOM 2975 O O . TYR A 1 396 ? -13.451 -3.616 36.408 1.00 95.94 396 TYR A O 1
ATOM 2983 N N . GLN A 1 397 ? -14.296 -1.574 36.807 1.00 96.06 397 GLN A N 1
ATOM 2984 C CA . GLN A 1 397 ? -14.904 -1.874 38.098 1.00 96.06 397 GLN A CA 1
ATOM 2985 C C . GLN A 1 397 ? -16.379 -1.487 38.080 1.00 96.06 397 GLN A C 1
ATOM 2987 O O . GLN A 1 397 ? -16.735 -0.371 37.700 1.00 96.06 397 GLN A O 1
ATOM 2992 N N . VAL A 1 398 ? -17.234 -2.401 38.528 1.00 96.94 398 VAL A N 1
ATOM 2993 C CA . VAL A 1 398 ? -18.658 -2.145 38.744 1.00 96.94 398 VAL A CA 1
ATOM 2994 C C . VAL A 1 398 ? -18.900 -1.869 40.224 1.00 96.94 398 VAL A C 1
ATOM 2996 O O . VAL A 1 398 ?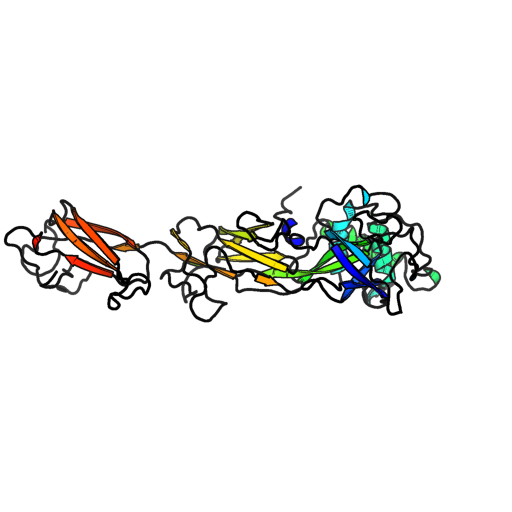 -18.342 -2.549 41.074 1.00 96.94 398 VAL A O 1
ATOM 2999 N N . THR A 1 399 ? -19.736 -0.878 40.523 1.00 96.75 399 THR A N 1
ATOM 3000 C CA . THR A 1 399 ? -20.180 -0.545 41.881 1.00 96.75 399 THR A CA 1
ATOM 3001 C C . THR A 1 399 ? -21.693 -0.400 41.899 1.00 96.75 399 THR A C 1
ATOM 3003 O O . THR A 1 399 ? -22.268 0.367 41.112 1.00 96.75 399 THR A O 1
ATOM 3006 N N . PHE A 1 400 ? -22.344 -1.099 42.823 1.00 97.00 400 PHE A N 1
ATOM 3007 C CA . PHE A 1 400 ? -23.788 -1.029 43.025 1.00 97.00 400 PHE A CA 1
ATOM 3008 C C . PHE A 1 400 ? -24.125 -0.014 44.124 1.00 97.00 400 PHE A C 1
ATOM 3010 O O . PHE A 1 400 ? -23.647 -0.093 45.252 1.00 97.00 400 PHE A O 1
ATOM 3017 N N . GLU A 1 401 ? -24.967 0.973 43.818 1.00 95.69 401 GLU A N 1
ATOM 3018 C CA . GLU A 1 401 ? -25.273 2.050 44.763 1.00 95.69 401 GLU A CA 1
ATOM 3019 C C . GLU A 1 401 ? -26.256 1.575 45.850 1.00 95.69 401 GLU A C 1
ATOM 3021 O O . GLU A 1 401 ? -27.469 1.497 45.620 1.00 95.69 401 GLU A O 1
ATOM 3026 N N . GLU A 1 402 ? -25.743 1.333 47.064 1.00 93.88 402 GLU A N 1
ATOM 3027 C CA . GLU A 1 402 ? -26.502 0.859 48.237 1.00 93.88 402 GLU A CA 1
ATOM 3028 C C . GLU A 1 402 ? -27.766 1.701 48.501 1.00 93.88 402 GLU A C 1
ATOM 3030 O O . GLU A 1 402 ? -28.829 1.179 48.846 1.00 93.88 402 GLU A O 1
ATOM 3035 N N . SER A 1 403 ? -27.700 3.021 48.280 1.00 93.88 403 SER A N 1
ATOM 3036 C CA . SER A 1 403 ? -28.838 3.920 48.518 1.00 93.88 403 SER A CA 1
ATOM 3037 C C . SER A 1 403 ? -30.022 3.717 47.561 1.00 93.88 403 SER A C 1
A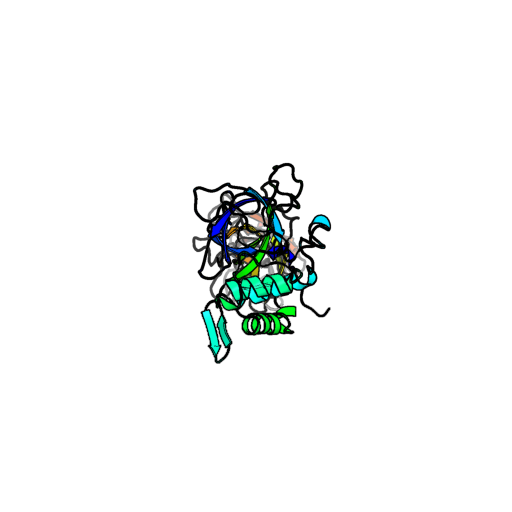TOM 3039 O O . SER A 1 403 ? -31.107 4.258 47.810 1.00 93.88 403 SER A O 1
ATOM 3041 N N . THR A 1 404 ? -29.835 2.930 46.498 1.00 95.06 404 THR A N 1
ATOM 3042 C CA . THR A 1 404 ? -30.868 2.577 45.514 1.00 95.06 404 THR A CA 1
ATOM 3043 C C . THR A 1 404 ? -31.440 1.174 45.694 1.00 95.06 404 THR A C 1
ATOM 3045 O O . THR A 1 404 ? -32.422 0.840 45.032 1.00 95.06 404 THR A O 1
ATOM 3048 N N . LEU A 1 405 ? -30.907 0.383 46.632 1.00 94.62 405 LEU A N 1
ATOM 3049 C CA . LEU A 1 405 ? -31.455 -0.931 46.955 1.00 94.62 405 LEU A CA 1
ATOM 3050 C C . LEU A 1 405 ? -32.890 -0.826 47.514 1.00 94.62 405 LEU A C 1
ATOM 3052 O O . LEU A 1 405 ? -33.249 0.160 48.179 1.00 94.62 405 LEU A O 1
ATOM 3056 N N . PRO A 1 406 ? -33.738 -1.854 47.307 1.00 94.44 406 PRO A N 1
ATOM 3057 C CA . PRO A 1 406 ? -35.044 -1.915 47.945 1.00 94.44 406 PRO A CA 1
ATOM 3058 C C . PRO A 1 406 ? -34.937 -1.818 49.472 1.00 94.44 406 PRO A C 1
ATOM 3060 O O . PRO A 1 406 ? -34.040 -2.367 50.109 1.00 94.44 406 PRO A O 1
ATOM 3063 N N . SER A 1 407 ? -35.888 -1.121 50.097 1.00 94.19 407 SER A N 1
ATOM 3064 C CA . SER A 1 407 ? -35.819 -0.854 51.537 1.00 94.19 407 SER A CA 1
ATOM 3065 C C . SER A 1 407 ? -35.797 -2.145 52.363 1.00 94.19 407 SER A C 1
ATOM 3067 O O . SER A 1 407 ? -36.763 -2.908 52.351 1.00 94.19 407 SER A O 1
ATOM 3069 N N . GLY A 1 408 ? -34.732 -2.318 53.149 1.00 92.31 408 GLY A N 1
ATOM 3070 C CA . GLY A 1 408 ? -34.549 -3.462 54.044 1.00 92.31 408 GLY A CA 1
ATOM 3071 C C . GLY A 1 408 ? -33.697 -4.597 53.474 1.00 92.31 408 GLY A C 1
ATOM 3072 O O . GLY A 1 408 ? -33.589 -5.613 54.153 1.00 92.31 408 GLY A O 1
ATOM 3073 N N . PHE A 1 409 ? -33.121 -4.419 52.284 1.00 93.19 409 PHE A N 1
ATOM 3074 C CA . PHE A 1 409 ? -32.130 -5.319 51.696 1.00 93.19 409 PHE A CA 1
ATOM 3075 C C . PHE A 1 409 ? -30.710 -4.780 51.907 1.00 93.19 409 PHE A C 1
ATOM 3077 O O . PHE A 1 409 ? -30.517 -3.572 52.045 1.00 93.19 409 PHE A O 1
ATOM 3084 N N . GLU A 1 410 ? -29.751 -5.698 51.948 1.00 93.94 410 GLU A N 1
ATOM 3085 C CA . GLU A 1 410 ? -28.303 -5.479 52.043 1.00 93.94 410 GLU A CA 1
ATOM 3086 C C . GLU A 1 410 ? -27.636 -6.426 51.021 1.00 93.94 410 GLU A C 1
ATOM 3088 O O . GLU A 1 410 ? -28.290 -7.368 50.563 1.00 93.94 410 GLU A O 1
ATOM 3093 N N . PHE A 1 411 ? -26.376 -6.181 50.646 1.00 96.06 411 PHE A N 1
ATOM 3094 C CA . PHE A 1 411 ? -25.622 -7.109 49.791 1.00 96.06 411 PHE A CA 1
ATOM 3095 C C . PHE A 1 411 ? -25.401 -8.457 50.497 1.00 96.06 411 PHE A C 1
ATOM 3097 O O . PHE A 1 411 ? -25.270 -8.503 51.725 1.00 96.06 411 PHE A O 1
ATOM 3104 N N . THR A 1 412 ? -25.398 -9.544 49.721 1.00 94.88 412 THR A N 1
ATOM 3105 C CA . THR A 1 412 ? -25.141 -10.905 50.218 1.00 94.88 412 THR A CA 1
ATOM 3106 C C . THR A 1 412 ? -23.634 -11.207 50.289 1.00 94.88 412 THR A C 1
ATOM 3108 O O . THR A 1 412 ? -22.810 -10.314 50.098 1.00 94.88 412 THR A O 1
ATOM 3111 N N . ASP A 1 413 ? -23.256 -12.438 50.639 1.00 94.06 413 ASP A N 1
ATOM 3112 C CA . ASP A 1 413 ? -21.859 -12.876 50.655 1.00 94.06 413 ASP A CA 1
ATOM 3113 C C . ASP A 1 413 ? -21.334 -13.043 49.213 1.00 94.06 413 ASP A C 1
ATOM 3115 O O . ASP A 1 413 ? -21.935 -13.756 48.413 1.00 94.06 413 ASP A O 1
ATOM 3119 N N . ALA A 1 414 ? -20.193 -12.420 48.899 1.00 94.88 414 ALA A N 1
ATOM 3120 C CA . ALA A 1 414 ? -19.565 -12.491 47.576 1.00 94.88 414 ALA A CA 1
ATOM 3121 C C . ALA A 1 414 ? -18.744 -13.777 47.351 1.00 94.88 414 ALA A C 1
ATOM 3123 O O . ALA A 1 414 ? -18.289 -14.392 48.324 1.00 94.88 414 ALA A O 1
ATOM 3124 N N . ASP A 1 415 ? -18.497 -14.146 46.091 1.00 94.19 415 ASP A N 1
ATOM 3125 C CA . ASP A 1 415 ? -17.619 -15.247 45.647 1.00 94.19 415 ASP A CA 1
ATOM 3126 C C . ASP A 1 415 ? -17.988 -16.640 46.224 1.00 94.19 415 ASP A C 1
ATOM 3128 O O . ASP A 1 415 ? -17.129 -17.416 46.683 1.00 94.19 415 ASP A O 1
ATOM 3132 N N . GLN A 1 416 ? -19.286 -16.953 46.318 1.00 95.75 416 GLN A N 1
ATOM 3133 C CA . GLN A 1 416 ? -19.778 -18.211 46.899 1.00 95.75 416 GLN A CA 1
ATOM 3134 C C . GLN A 1 416 ? -19.902 -19.344 45.864 1.00 95.75 416 GLN A C 1
ATOM 3136 O O . GLN A 1 416 ? -19.884 -19.156 44.663 1.00 95.75 416 GLN A O 1
ATOM 3141 N N . GLY A 1 417 ? -19.980 -20.605 46.307 1.00 88.19 417 GLY A N 1
ATOM 3142 C CA . GLY A 1 417 ? -20.261 -21.741 45.402 1.00 88.19 417 GLY A CA 1
ATOM 3143 C C . GLY A 1 417 ? -19.142 -22.160 44.427 1.00 88.19 417 GLY A C 1
ATOM 3144 O O . GLY A 1 417 ? -19.115 -23.325 44.020 1.00 88.19 417 GLY A O 1
ATOM 3145 N N . GLY A 1 418 ? -18.168 -21.290 44.139 1.00 90.12 418 GLY A N 1
ATOM 3146 C CA . GLY A 1 418 ? -17.012 -21.551 43.276 1.00 90.12 418 GLY A CA 1
ATOM 3147 C C . GLY A 1 418 ? -17.322 -21.596 41.775 1.00 90.12 418 GLY A C 1
ATOM 3148 O O . GLY A 1 418 ? -16.491 -22.111 41.021 1.00 90.12 418 GLY A O 1
ATOM 3149 N N . ASP A 1 419 ? -18.503 -21.124 41.368 1.00 92.62 419 ASP A N 1
ATOM 3150 C CA . ASP A 1 419 ? -18.917 -20.948 39.974 1.00 92.62 419 ASP A CA 1
ATOM 3151 C C . ASP A 1 419 ? -19.219 -19.465 39.724 1.00 92.62 419 ASP A C 1
ATOM 3153 O O . ASP A 1 419 ? -20.334 -19.009 39.972 1.00 92.62 419 ASP A O 1
ATOM 3157 N N . ASP A 1 420 ? -18.199 -18.779 39.204 1.00 91.56 420 ASP A N 1
ATOM 3158 C CA . ASP A 1 420 ? -18.113 -17.338 38.888 1.00 91.56 420 ASP A CA 1
ATOM 3159 C C . ASP A 1 420 ? -19.264 -16.824 38.002 1.00 91.56 420 ASP A C 1
ATOM 3161 O O . ASP A 1 420 ? -19.551 -15.641 37.916 1.00 91.56 420 ASP A O 1
ATOM 3165 N N . ALA A 1 421 ? -19.932 -17.723 37.270 1.00 92.19 421 ALA A N 1
ATOM 3166 C CA . ALA A 1 421 ? -21.061 -17.359 36.414 1.00 92.19 421 ALA A CA 1
ATOM 3167 C C . ALA A 1 421 ? -22.390 -17.254 37.180 1.00 92.19 421 ALA A C 1
ATOM 3169 O O . ALA A 1 421 ? -23.436 -17.016 36.569 1.00 92.19 421 ALA A O 1
ATOM 3170 N N . THR A 1 422 ? -22.389 -17.567 38.476 1.00 92.69 422 THR A N 1
ATOM 3171 C CA . THR A 1 422 ? -23.611 -17.683 39.274 1.00 92.69 422 THR A CA 1
ATOM 3172 C C . THR A 1 422 ? -23.493 -17.113 40.671 1.00 92.69 422 THR A C 1
ATOM 3174 O O . THR A 1 422 ? -24.514 -17.047 41.334 1.00 92.69 422 THR A O 1
ATOM 3177 N N . ASP A 1 423 ? -22.327 -16.732 41.165 1.00 93.44 423 ASP A N 1
ATOM 3178 C CA . ASP A 1 423 ? -22.212 -16.096 42.471 1.00 93.44 423 ASP A CA 1
ATOM 3179 C C . ASP A 1 423 ? -22.398 -14.580 42.404 1.00 93.44 423 ASP A C 1
ATOM 3181 O O . ASP A 1 423 ? -22.572 -13.976 41.347 1.00 93.44 423 ASP A O 1
ATOM 3185 N N . SER A 1 424 ? -22.495 -13.966 43.580 1.00 95.00 424 SER A N 1
ATOM 3186 C CA . SER A 1 424 ? -22.485 -12.516 43.702 1.00 95.00 424 SER A CA 1
ATOM 3187 C C . SER A 1 424 ? -21.046 -11.996 43.718 1.00 95.00 424 SER A C 1
ATOM 3189 O O . SER A 1 424 ? -20.256 -12.423 44.555 1.00 95.00 424 SER A O 1
ATOM 3191 N N . ASP A 1 425 ? -20.735 -11.019 42.864 1.00 93.94 425 ASP A N 1
ATOM 3192 C CA . ASP A 1 425 ? -19.433 -10.327 42.867 1.00 93.94 425 ASP A CA 1
ATOM 3193 C C . ASP A 1 425 ? -19.366 -9.158 43.871 1.00 93.94 425 ASP A C 1
ATOM 3195 O O . ASP A 1 425 ? -18.289 -8.671 44.222 1.00 93.94 425 ASP A O 1
ATOM 3199 N N . ALA A 1 426 ? -20.524 -8.641 44.298 1.00 93.56 426 ALA A N 1
ATOM 3200 C CA . ALA A 1 426 ? -20.610 -7.404 45.072 1.00 93.56 426 ALA A CA 1
ATOM 3201 C C . ALA A 1 426 ? -20.223 -7.638 46.538 1.00 93.56 426 ALA A C 1
ATOM 3203 O O . ALA A 1 426 ? -20.884 -8.391 47.256 1.00 93.56 426 ALA A O 1
ATOM 3204 N N . ASP A 1 427 ? -19.178 -6.953 47.012 1.00 90.31 427 ASP A N 1
ATOM 3205 C CA . ASP A 1 427 ? -18.814 -6.986 48.427 1.00 90.31 427 ASP A CA 1
ATOM 3206 C C . ASP A 1 427 ? -19.771 -6.130 49.287 1.00 90.31 427 ASP A C 1
ATOM 3208 O O . ASP A 1 427 ? -20.694 -5.475 48.805 1.00 90.31 427 ASP A O 1
ATOM 3212 N N . ALA A 1 428 ? -19.563 -6.110 50.606 1.00 85.44 428 ALA A N 1
ATOM 3213 C CA . ALA A 1 428 ? -20.431 -5.367 51.527 1.00 85.44 428 ALA A CA 1
ATOM 3214 C C . ALA A 1 428 ? -20.476 -3.836 51.296 1.00 85.44 428 ALA A C 1
ATOM 3216 O O . ALA A 1 428 ? -21.267 -3.154 51.950 1.00 85.44 428 ALA A O 1
ATOM 3217 N N . ASN A 1 429 ? -19.615 -3.282 50.441 1.00 81.69 429 ASN A N 1
ATOM 3218 C CA . ASN A 1 429 ? -19.566 -1.869 50.066 1.00 81.69 429 ASN A CA 1
ATOM 3219 C C . ASN A 1 429 ? -20.128 -1.594 48.661 1.00 81.69 429 ASN A C 1
ATOM 3221 O O . ASN A 1 429 ? -20.192 -0.416 48.298 1.00 81.69 429 ASN A O 1
ATOM 3225 N N . GLY A 1 430 ? -20.569 -2.629 47.936 1.00 79.50 430 GLY A N 1
ATOM 3226 C CA . GLY A 1 430 ? -21.166 -2.515 46.606 1.00 79.50 430 GLY A CA 1
ATOM 3227 C C . GLY A 1 430 ? -20.180 -2.717 45.473 1.00 79.50 430 GLY A C 1
ATOM 3228 O O . GLY A 1 430 ? -19.227 -1.915 45.356 1.00 79.50 430 GLY A O 1
#

pLDDT: mean 88.15, std 13.11, range [28.98, 98.75]

Foldseek 3Di:
DPDDDFFPLQQCQFPDQKFWWAWAADQAQARIWIATDPDPFQGGIFHKAFAFQVADPDCPFAHWNHDDPTDIFMWGKDFLPDDDDPVQEDARHFPQSVLSLLVLVLSQPSQQQDQPDVQGHATNLLVNQLSRVRGHDDDHDVPQDDVVVVSYDPVSNVVSNVVSPDPCSNSDDDFQQGKGWMKIFTDRPVPPDGDSRHIIMIGIFGKEKEWAFEWAPAQLQQWADPPIFTDWFWKKFKWDPNPPPPDTDPVRTSGIDTAHPRGTDMDIHTFAKIKMATDQDPPFDAKGDAPGDDDLQTGACGRMHDIDGGHGSYYHRRHYIYTYHKDKDKFFAWDPPPQQQWADDPTATFWFWKKKKWKPAPVLDSVPPPGIDIDIDTAHRRRIDMDIRHRGNHDMDMDIDPVRGDPPDFRGDAPGPVDPVTGDHYDRRD

Secondary structure (DSSP, 8-state):
--S--S-GGGGTTT--SEEEEEEEE-SSSSSEEEEE-S-TTT-EEEEEEE--SSS---TTTTS--TTSS---EEEEEEETTS---GGGBSTTSBS-GGGHHHHHHHHTS--TT-B-GGG-BPPHHHHHHHHHHHHS-S---TTT--GGGTS--HHHHHHHHHHHTSHHHHT----TTSEEEEEEEEESSSSS---TTSPPEEEEEEEEEEEEEEEE-SSSSSB--TTPPB-TT-EEEEE--SSSSS---TT-EEEEEE--TTSEEEEEEESEEEEEEEPPPTT--EEPPSS-SS-TTSB---SBPPPEEEPTT-EE----EEEEPPEEE--B-B--SSSSSB--TTPPB-TT-EEEEEE-TTTT-TT-TTS-EEEEEE--TTSB--EEEEPTTS-EEEEE-GGGSPTT-----SS-TT-TTTB----TT-

Radius of gyration: 33.6 Å; chains: 1; bounding box: 71×49×95 Å

Sequence (430 aa):
MSEVSTNILSLSAVLPDAVEFKAIYDQGNSFINIEILDDPILGGVRDGWCIDTDRDIDPGLDLPNFNTEGTTYSAKVFSTYEELPQELIGEGLIEKPENLNKLNYIINQGWAGTDLGDLGIVTFADIQRAIWELLDDEQSVDFVGEESDGFWSQDRVDAILADANSPEADAFVPEFGEKMAVILVPDQTDDGVLNPDAQIVISEVELSKLGDFVFEDSNANGIQDAGEQGIAGATVNLLADMDGDGEIEDGEIVDTTTTDANGNYDFTVIAGEYKVQFETPDGFDMASPANQGNDDTKDSDGPISDVITLEPGENDPTIDAGFFKKASLGDKVFFDDDGDGIQDAGEDGVDGVTVTLTGGGADGDIDTVGDNTTETTITDENGMYSFTNLNPGEEYQVTFEESTLPSGFEFTDADQGGDDATDSDADANG